Protein AF-A0A5C4PI94-F1 (afdb_monomer)

pLDDT: mean 87.08, std 7.56, range [44.91, 96.62]

Solvent-accessible surface area (backbone atoms only — not comparable to full-atom values): 28312 Å² total; per-residue (Å²): 131,68,63,36,69,66,53,52,53,52,51,52,53,53,51,50,54,51,40,52,52,52,41,52,54,40,50,48,55,38,52,55,56,52,55,51,58,57,46,54,51,63,71,54,50,50,59,42,43,51,18,43,47,44,36,50,50,28,51,50,56,41,52,51,40,52,48,56,54,60,73,58,74,93,69,82,74,83,85,69,50,77,66,56,50,52,55,49,38,52,52,43,16,59,49,24,45,53,35,43,52,45,49,56,57,29,49,58,51,27,54,51,20,46,54,56,43,66,73,46,93,63,54,76,75,46,44,57,36,46,53,56,28,48,56,45,46,56,52,41,52,53,46,46,55,52,48,46,55,42,32,51,50,42,33,66,45,86,51,72,70,56,44,58,52,44,51,54,52,41,55,65,49,46,59,58,44,54,56,40,57,58,63,40,42,60,38,50,54,49,48,38,52,54,46,53,51,49,48,54,51,54,49,54,56,47,54,54,53,49,53,53,37,52,52,52,35,50,52,53,41,51,52,44,50,52,53,52,52,52,52,50,52,52,51,50,54,57,53,52,56,37,50,50,51,49,51,47,41,55,53,46,30,74,73,65,30,35,46,72,65,68,44,73,71,56,66,29,59,66,53,24,53,51,21,50,53,51,40,52,52,35,50,51,52,34,52,55,47,50,51,51,43,51,51,26,53,49,46,28,54,51,20,55,53,48,28,50,52,18,51,54,48,25,54,52,17,52,54,47,30,53,49,28,53,52,51,52,49,52,49,50,53,48,51,53,50,51,52,54,49,51,56,51,46,55,52,49,44,52,53,33,55,53,48,45,53,53,35,53,54,50,35,51,53,31,54,52,48,38,53,51,40,52,52,49,43,56,51,46,53,54,49,44,53,55,48,51,50,51,43,53,52,46,50,53,49,51,53,53,41,51,51,51,32,52,50,20,52,52,42,28,51,51,18,48,53,43,28,54,51,16,61,70,50,46,85,83,14,53,71,52,26,55,51,18,51,51,47,25,52,50,17,52,51,47,36,51,52,35,53,56,49,47,56,52,48,52,53,48,49,57,50,43,52,54,48,46,54,55,43,53,53,49,44,54,52,39,52,53,50,37,52,52,33,50,53,53,32,53,51,32,54,53,51,41,53,54,36,52,53,48,45,55,52,45,53,53,50,50,55,51,48,56,52,50,52,54,50,50,53,53,50,49,54,51,36,54,49,51,30,55,49,19,54,50,41,33,54,51,18,53,51,44,33,53,52,20,52,52,44,31,54,51,18,51,52,49,40,50,62,50,62,63,40,45,102

Mean predicted aligned error: 17.82 Å

Sequence (567 aa):
MAFTIRAKLSSLVITSLGAIALVGAAGWLAVSTSGQSARDLSELTLPAIVALNQLRVARLNLSEAAQDARTWSIGDEVGLTDSDREDILENARQTFVNLVKVQEETAATSATAFAIYDAMHKREEEQALWDEFKELWVEIQREDAFQATIAKRLSQVTEWVELRSAVLEYSGTSRMWANMAFKVGPPLDALHKLNLQAAAVERAENEEKIERSLILALVVGLSASAVQLLLAILVIRSVTHAFDTVRGIVVTVATTRDLRARAKLTGGQETAETGAAINSLLARLQESLQDVHGAASSVAATSADISRSGLEVRESAEAQSASALAISTDIAELNDGISVISGSTQGLLKQAEDAEIVVAEGAKQLDQSALQIGKIVSSVELASETVSRLESESNNISQIISVIQEVAVQTNLLALNAAIEAARAGQHGRGFAVVADEVRSLAQRTTRSTTEISALIEGIQGSVRRTIDNMSDMVVLAQQSKTKSADARSQMSAILTITMDLRQAIDSVTVALDGQQSATQQIAQRIGEVSRVSTRNCETASQVATLSSALDDASDSLREVVGRFKF

Foldseek 3Di:
DFDDLVRLVVVLVVLVVVLVVLLVVLVVVLVVLLVVLVVCLVPAQVLLLVLLVLLQVLLVLLLVLLVQLLVDDLPDPPPDDPVSLQVSLQVQLVSLVVNLVSLVVSVVSNVVSLVSNVPHDDDPVLVVLNVQLVVLVVVLVVLSVVLSVLSVCSNPDDDSVSNVVSSVVNNVSSVVNVVSSVSNNVSSVVSSVVSVVVSVVSVVVSVVSSVVSVVVSVVSSVVSVVVSVVSVCVSCVQVVVLVVQVVVQVVCCVVQLALVDARDLDHDPVSNVSRVVSNVVSVVVVVVLVVLLVVLVVLLVVLVVLLVVLVVLLVVLVVLLVVLVVVLVVLVVVLVVLVVVLVVLVVLLVVLVVLLVVLVVLLVVLVVVLVVLVVVLVVLVVVLVVLVVVLVVLVVVLVVLVVQLVVLVVQLVVLVVQLVVLVVVPPVSVVSNVVSVVSNVVSVVSNVVSVVVNVVSVVSNVVSVVSSVVSVVSSVVSVVSSVVSVVVSVVSVVSSVVSVVSSVVSVVVNVVSVVSNVVSVVSSVVSVVSNVVSVVSNVVSVVSNVVSVVSNVVSVVSSVVSVSRND

Radius of gyration: 104.82 Å; Cα contacts (8 Å, |Δi|>4): 448; chains: 1; bounding box: 182×74×296 Å

Nearest PDB structures (foldseek):
  8c5v-assembly1_I  TM=4.242E-01  e=8.241E-12  Escherichia coli
  3zx6-assembly1_A  TM=5.745E-01  e=6.258E-08  Archaeoglobus fulgidus DSM 4304
  3g67-assembly1_A  TM=8.749E-01  e=1.088E-04  Thermotoga maritima
  3g67-assembly1_B  TM=8.379E-01  e=4.655E-05  Thermotoga maritima
  6grj-assembly1_F  TM=3.408E-01  e=2.639E+00  Aeromonas hydrophila

Structure (mmCIF, N/CA/C/O backbone):
data_AF-A0A5C4PI94-F1
#
_entry.id   AF-A0A5C4PI94-F1
#
loop_
_atom_site.group_PDB
_atom_site.id
_atom_site.type_symbol
_atom_site.label_atom_id
_atom_site.label_alt_id
_atom_site.label_comp_id
_atom_site.label_asym_id
_atom_site.label_entity_id
_atom_site.label_seq_id
_atom_site.pdbx_PDB_ins_code
_atom_site.Cartn_x
_atom_site.Cartn_y
_atom_site.Cartn_z
_atom_site.occupancy
_atom_site.B_iso_or_equiv
_atom_site.auth_seq_id
_atom_site.auth_comp_id
_atom_site.auth_asym_id
_atom_site.auth_atom_id
_atom_site.pdbx_PDB_model_num
ATOM 1 N N . MET A 1 1 ? 46.241 -14.997 -56.937 1.00 44.91 1 MET A N 1
ATOM 2 C CA . MET A 1 1 ? 46.267 -13.880 -55.966 1.00 44.91 1 MET A CA 1
ATOM 3 C C . MET A 1 1 ? 45.395 -12.764 -56.501 1.00 44.91 1 MET A C 1
ATOM 5 O O . MET A 1 1 ? 45.675 -12.264 -57.584 1.00 44.91 1 MET A O 1
ATOM 9 N N . ALA A 1 2 ? 44.314 -12.417 -55.805 1.00 58.91 2 ALA A N 1
ATOM 10 C CA . ALA A 1 2 ? 43.539 -11.238 -56.165 1.00 58.91 2 ALA A CA 1
ATOM 11 C C . ALA A 1 2 ? 44.362 -10.004 -55.776 1.00 58.91 2 ALA A C 1
ATOM 13 O O . ALA A 1 2 ? 44.602 -9.771 -54.596 1.00 58.91 2 ALA A O 1
ATOM 14 N N . PHE A 1 3 ? 44.850 -9.259 -56.768 1.00 65.88 3 PHE A N 1
ATOM 15 C CA . PHE A 1 3 ? 45.568 -8.014 -56.515 1.00 65.88 3 PHE A CA 1
ATOM 16 C C . PHE A 1 3 ? 44.675 -7.036 -55.749 1.00 65.88 3 PHE A C 1
ATOM 18 O O . PHE A 1 3 ? 43.491 -6.883 -56.074 1.00 65.88 3 PHE A O 1
ATOM 25 N N . THR A 1 4 ? 45.271 -6.373 -54.761 1.00 79.12 4 THR A N 1
ATOM 26 C CA . THR A 1 4 ? 44.666 -5.268 -54.020 1.00 79.12 4 THR A CA 1
ATOM 27 C C . THR A 1 4 ? 44.238 -4.157 -54.976 1.00 79.12 4 THR A C 1
ATOM 29 O O . THR A 1 4 ? 44.814 -4.005 -56.061 1.00 79.12 4 THR A O 1
ATOM 32 N N . ILE A 1 5 ? 43.229 -3.362 -54.609 1.00 78.69 5 ILE A N 1
ATOM 33 C CA . ILE A 1 5 ? 42.822 -2.202 -55.427 1.00 78.69 5 ILE A CA 1
ATOM 34 C C . ILE A 1 5 ? 44.030 -1.285 -55.624 1.00 78.69 5 ILE A C 1
ATOM 36 O O . ILE A 1 5 ? 44.295 -0.823 -56.736 1.00 78.69 5 ILE A O 1
ATOM 40 N N . ARG A 1 6 ? 44.819 -1.111 -54.558 1.00 79.38 6 ARG A N 1
ATOM 41 C CA . ARG A 1 6 ? 46.072 -0.361 -54.596 1.00 79.38 6 ARG A CA 1
ATOM 42 C C . ARG A 1 6 ? 47.054 -0.937 -55.619 1.00 79.38 6 ARG A C 1
ATOM 44 O O . ARG A 1 6 ? 47.557 -0.182 -56.442 1.00 79.38 6 ARG A O 1
ATOM 51 N N . ALA A 1 7 ? 47.272 -2.255 -55.639 1.00 79.50 7 ALA A N 1
ATOM 52 C CA . ALA A 1 7 ? 48.164 -2.884 -56.614 1.00 79.50 7 ALA A CA 1
ATOM 53 C C . ALA A 1 7 ? 47.652 -2.760 -58.058 1.00 79.50 7 ALA A C 1
ATOM 55 O O . ALA A 1 7 ? 48.448 -2.505 -58.960 1.00 79.50 7 ALA A O 1
ATOM 56 N N . LYS A 1 8 ? 46.336 -2.872 -58.289 1.00 81.81 8 LYS A N 1
ATOM 57 C CA . LYS A 1 8 ? 45.737 -2.676 -59.621 1.00 81.81 8 LYS A CA 1
ATOM 58 C C . LYS A 1 8 ? 45.945 -1.248 -60.127 1.00 81.81 8 LYS A C 1
ATOM 60 O O . LYS A 1 8 ? 46.414 -1.069 -61.248 1.00 81.81 8 LYS A O 1
ATOM 65 N N . LEU A 1 9 ? 45.675 -0.242 -59.295 1.00 81.50 9 LEU A N 1
ATOM 66 C CA . LEU A 1 9 ? 45.892 1.165 -59.649 1.00 81.50 9 LEU A CA 1
ATOM 67 C C . LEU A 1 9 ? 47.378 1.479 -59.864 1.00 81.50 9 LEU A C 1
ATOM 69 O O . LEU A 1 9 ? 47.728 2.101 -60.863 1.00 81.50 9 LEU A O 1
ATOM 73 N N . SER A 1 10 ? 48.267 0.990 -58.994 1.00 80.19 10 SER A N 1
ATOM 74 C CA . SER A 1 10 ? 49.715 1.149 -59.175 1.00 80.19 10 SER A CA 1
ATOM 75 C C . SER A 1 10 ? 50.208 0.491 -60.467 1.00 80.19 10 SER A C 1
ATOM 77 O O . SER A 1 10 ? 50.994 1.097 -61.190 1.00 80.19 10 SER A O 1
ATOM 79 N N . SER A 1 11 ? 49.708 -0.701 -60.811 1.00 81.12 11 SER A N 1
ATOM 80 C CA . SER A 1 11 ? 50.060 -1.371 -62.070 1.00 81.12 11 SER A CA 1
ATOM 81 C C . SER A 1 11 ? 49.589 -0.596 -63.306 1.00 81.12 11 SER A C 1
ATOM 83 O O . SER A 1 11 ? 50.325 -0.517 -64.287 1.00 81.12 11 SER A O 1
ATOM 85 N N . LEU A 1 12 ? 48.416 0.047 -63.245 1.00 83.88 12 LEU A N 1
ATOM 86 C CA . LEU A 1 12 ? 47.887 0.887 -64.323 1.00 83.88 12 LEU A CA 1
ATOM 87 C C . LEU A 1 12 ? 48.757 2.133 -64.554 1.00 83.88 12 LEU A C 1
ATOM 89 O O . LEU A 1 12 ? 49.026 2.504 -65.694 1.00 83.88 12 LEU A O 1
ATOM 93 N N . VAL A 1 13 ? 49.219 2.768 -63.472 1.00 82.69 13 VAL A N 1
ATOM 94 C CA . VAL A 1 13 ? 50.107 3.939 -63.548 1.00 82.69 13 VAL A CA 1
ATOM 95 C C . VAL A 1 13 ? 51.469 3.549 -64.124 1.00 82.69 13 VAL A C 1
ATOM 97 O O . VAL A 1 13 ? 51.960 4.213 -65.034 1.00 82.69 13 VAL A O 1
ATOM 100 N N . ILE A 1 14 ? 52.059 2.448 -63.648 1.00 83.44 14 ILE A N 1
ATOM 101 C CA . ILE A 1 14 ? 53.361 1.963 -64.132 1.00 83.44 14 ILE A CA 1
ATOM 102 C C . ILE A 1 14 ? 53.290 1.598 -65.622 1.00 83.44 14 ILE A C 1
ATOM 104 O O . ILE A 1 14 ? 54.159 1.995 -66.395 1.00 83.44 14 ILE A O 1
ATOM 108 N N . THR A 1 15 ? 52.238 0.890 -66.044 1.00 82.19 15 THR A N 1
ATOM 109 C CA . THR A 1 15 ? 52.030 0.531 -67.459 1.00 82.19 15 THR A CA 1
ATOM 110 C C . THR A 1 15 ? 51.769 1.755 -68.336 1.00 82.19 15 THR A C 1
ATOM 112 O O . THR A 1 15 ? 52.333 1.836 -69.426 1.00 82.19 15 THR A O 1
ATOM 115 N N . SER A 1 16 ? 51.038 2.760 -67.836 1.00 80.50 16 SER A N 1
ATOM 116 C CA . SER A 1 16 ? 50.844 4.034 -68.541 1.00 80.50 16 SER A CA 1
ATOM 117 C C . SER A 1 16 ? 52.161 4.774 -68.774 1.00 80.50 16 SER A C 1
ATOM 119 O O . SER A 1 16 ? 52.394 5.279 -69.870 1.00 80.50 16 SER A O 1
ATOM 121 N N . LEU A 1 17 ? 53.027 4.847 -67.757 1.00 82.62 17 LEU A N 1
ATOM 122 C CA . LEU A 1 17 ? 54.338 5.491 -67.874 1.00 82.62 17 LEU A CA 1
ATOM 123 C C . LEU A 1 17 ? 55.245 4.737 -68.856 1.00 82.62 17 LEU A C 1
ATOM 125 O O . LEU A 1 17 ? 55.918 5.364 -69.673 1.00 82.62 17 LEU A O 1
ATOM 129 N N . GLY A 1 18 ? 55.215 3.401 -68.828 1.00 80.00 18 GLY A N 1
ATOM 130 C CA . GLY A 1 18 ? 55.940 2.561 -69.784 1.00 80.00 18 GLY A CA 1
ATOM 131 C C . GLY A 1 18 ? 55.467 2.747 -71.230 1.00 80.00 18 GLY A C 1
ATOM 132 O O . GLY A 1 18 ? 56.293 2.862 -72.134 1.00 80.00 18 GLY A O 1
ATOM 133 N N . ALA A 1 19 ? 54.153 2.844 -71.453 1.00 78.62 19 ALA A N 1
ATOM 134 C CA . ALA A 1 19 ? 53.581 3.106 -72.773 1.00 78.62 19 ALA A CA 1
ATOM 135 C C . ALA A 1 19 ? 54.011 4.477 -73.322 1.00 78.62 19 ALA A C 1
ATOM 137 O O . ALA A 1 19 ? 54.428 4.570 -74.475 1.00 78.62 19 ALA A O 1
ATOM 138 N N . ILE A 1 20 ? 53.984 5.526 -72.492 1.00 79.75 20 ILE A N 1
ATOM 139 C CA . ILE A 1 20 ? 54.442 6.871 -72.882 1.00 79.75 20 ILE A CA 1
ATOM 140 C C . ILE A 1 20 ? 55.927 6.850 -73.269 1.00 79.75 20 ILE A C 1
ATOM 142 O O . ILE A 1 20 ? 56.299 7.415 -74.298 1.00 79.75 20 ILE A O 1
ATOM 146 N N . ALA A 1 21 ? 56.771 6.167 -72.490 1.00 79.75 21 ALA A N 1
ATOM 147 C CA . ALA A 1 21 ? 58.197 6.046 -72.787 1.00 79.75 21 ALA A CA 1
ATOM 148 C C . ALA A 1 21 ? 58.462 5.309 -74.115 1.00 79.75 21 ALA A C 1
ATOM 150 O O . ALA A 1 21 ? 59.305 5.747 -74.896 1.00 79.75 21 ALA A O 1
ATOM 151 N N . LEU A 1 22 ? 57.715 4.235 -74.405 1.00 77.56 22 LEU A N 1
ATOM 152 C CA . LEU A 1 22 ? 57.817 3.489 -75.667 1.00 77.56 22 LEU A CA 1
ATOM 153 C C . LEU A 1 22 ? 57.420 4.335 -76.882 1.00 77.56 22 LEU A C 1
ATOM 155 O O . LEU A 1 22 ? 58.128 4.329 -77.889 1.00 77.56 22 LEU A O 1
ATOM 159 N N . VAL A 1 23 ? 56.323 5.091 -76.784 1.00 78.12 23 VAL A N 1
ATOM 160 C CA . VAL A 1 23 ? 55.882 5.995 -77.859 1.00 78.12 23 VAL A CA 1
ATOM 161 C C . VAL A 1 23 ? 56.890 7.125 -78.073 1.00 78.12 23 VAL A C 1
ATOM 163 O O . VAL A 1 23 ? 57.231 7.431 -79.214 1.00 78.12 23 VAL A O 1
ATOM 166 N N . GLY A 1 24 ? 57.428 7.696 -76.991 1.00 75.38 24 GLY A N 1
ATOM 167 C CA . GLY A 1 24 ? 58.484 8.708 -77.064 1.00 75.38 24 GLY A CA 1
ATOM 168 C C . GLY A 1 24 ? 59.759 8.193 -77.742 1.00 75.38 24 GLY A C 1
ATOM 169 O O . GLY A 1 24 ? 60.311 8.873 -78.606 1.00 75.38 24 GLY A O 1
ATOM 170 N N . ALA A 1 25 ? 60.195 6.973 -77.414 1.00 76.25 25 ALA A N 1
ATOM 171 C CA . ALA A 1 25 ? 61.365 6.348 -78.032 1.00 76.25 25 ALA A CA 1
ATOM 172 C C . ALA A 1 25 ? 61.161 6.069 -79.534 1.00 76.25 25 ALA A C 1
ATOM 174 O O . ALA A 1 25 ? 62.052 6.348 -80.337 1.00 76.25 25 ALA A O 1
ATOM 175 N N . ALA A 1 26 ? 59.982 5.572 -79.927 1.00 72.44 26 ALA A N 1
ATOM 176 C CA . ALA A 1 26 ? 59.643 5.334 -81.332 1.00 72.44 26 ALA A CA 1
ATOM 177 C C . ALA A 1 26 ? 59.584 6.641 -82.145 1.00 72.44 26 ALA A C 1
ATOM 179 O O . ALA A 1 26 ? 60.106 6.701 -83.258 1.00 72.44 26 ALA A O 1
ATOM 180 N N . GLY A 1 27 ? 59.004 7.703 -81.571 1.00 72.12 27 GLY A N 1
ATOM 181 C CA . GLY A 1 27 ? 58.959 9.027 -82.193 1.00 72.12 27 GLY A CA 1
ATOM 182 C C . GLY A 1 27 ? 60.346 9.641 -82.393 1.00 72.12 27 GLY A C 1
ATOM 183 O O . GLY A 1 27 ? 60.629 10.171 -83.464 1.00 72.12 27 GLY A O 1
ATOM 184 N N . TRP A 1 28 ? 61.243 9.514 -81.407 1.00 77.69 28 TRP A N 1
ATOM 185 C CA . TRP A 1 28 ? 62.630 9.973 -81.547 1.00 77.69 28 TRP A CA 1
ATOM 186 C C . TRP A 1 28 ? 63.327 9.262 -82.715 1.00 77.69 28 TRP A C 1
ATOM 188 O O . TRP A 1 28 ? 63.861 9.931 -83.599 1.00 77.69 28 TRP A O 1
ATOM 198 N N . LEU A 1 29 ? 63.279 7.929 -82.772 1.00 73.12 29 LEU A N 1
ATOM 199 C CA . LEU A 1 29 ? 63.926 7.141 -83.832 1.00 73.12 29 LEU A CA 1
ATOM 200 C C . LEU A 1 29 ? 63.454 7.516 -85.251 1.00 73.12 29 LEU A C 1
ATOM 202 O O . LEU A 1 29 ? 64.260 7.548 -86.184 1.00 73.12 29 LEU A O 1
ATOM 206 N N . ALA A 1 30 ? 62.168 7.833 -85.426 1.00 68.50 30 ALA A N 1
ATOM 207 C CA . ALA A 1 30 ? 61.634 8.289 -86.711 1.00 68.50 30 ALA A CA 1
ATOM 208 C C . ALA A 1 30 ? 62.173 9.677 -87.113 1.00 68.50 30 ALA A C 1
ATOM 210 O O . ALA A 1 30 ? 62.525 9.904 -88.270 1.00 68.50 30 ALA A O 1
ATOM 211 N N . VAL A 1 31 ? 62.298 10.601 -86.155 1.00 72.12 31 VAL A N 1
ATOM 212 C CA . VAL A 1 31 ? 62.817 11.955 -86.413 1.00 72.12 31 VAL A CA 1
ATOM 213 C C . VAL A 1 31 ? 64.327 11.946 -86.675 1.00 72.12 31 VAL A C 1
ATOM 215 O O . VAL A 1 31 ? 64.800 12.661 -87.558 1.00 72.12 31 VAL A O 1
ATOM 218 N N . SER A 1 32 ? 65.101 11.132 -85.950 1.00 71.56 32 SER A N 1
ATOM 219 C CA . SER A 1 32 ? 66.561 11.083 -86.120 1.00 71.56 32 SER A CA 1
ATOM 220 C C . SER A 1 32 ? 66.983 10.510 -87.474 1.00 71.56 32 SER A C 1
ATOM 222 O O . SER A 1 32 ? 67.913 11.030 -88.088 1.00 71.56 32 SER A O 1
ATOM 224 N N . THR A 1 33 ? 66.279 9.488 -87.965 1.00 66.00 33 THR A N 1
ATOM 225 C CA . THR A 1 33 ? 66.525 8.891 -89.289 1.00 66.00 33 THR A CA 1
ATOM 226 C C . THR A 1 33 ? 66.190 9.860 -90.423 1.00 66.00 33 THR A C 1
ATOM 228 O O . THR A 1 33 ? 66.981 10.009 -91.352 1.00 66.00 33 THR A O 1
ATOM 231 N N . SER A 1 34 ? 65.091 10.613 -90.305 1.00 62.12 34 SER A N 1
ATOM 232 C CA . SER A 1 34 ? 64.741 11.659 -91.276 1.00 62.12 34 SER A CA 1
ATOM 233 C C . SER A 1 34 ? 65.762 12.808 -91.313 1.00 62.12 34 SER A C 1
ATOM 235 O O . SER A 1 34 ? 65.980 13.403 -92.368 1.00 62.12 34 SER A O 1
ATOM 237 N N . GLY A 1 35 ? 66.398 13.125 -90.179 1.00 62.16 35 GLY A N 1
ATOM 238 C CA . GLY A 1 35 ? 67.407 14.183 -90.085 1.00 62.16 35 GLY A CA 1
ATOM 239 C C . GLY A 1 35 ? 68.751 13.845 -90.743 1.00 62.16 35 GLY A C 1
ATOM 240 O O . GLY A 1 35 ? 69.432 14.759 -91.203 1.00 62.16 35 GLY A O 1
ATOM 241 N N . GLN A 1 36 ? 69.133 12.565 -90.809 1.00 64.38 36 GLN A N 1
ATOM 242 C CA . GLN A 1 36 ? 70.354 12.127 -91.503 1.00 64.38 36 GLN A CA 1
ATOM 243 C C . GLN A 1 36 ? 70.176 12.162 -93.025 1.00 64.38 36 GLN A C 1
ATOM 245 O O . GLN A 1 36 ? 70.957 12.817 -93.705 1.00 64.38 36 GLN A O 1
ATOM 250 N N . SER A 1 37 ? 69.083 11.592 -93.542 1.00 63.56 37 SER A N 1
ATOM 251 C CA . SER A 1 37 ? 68.765 11.592 -94.978 1.00 63.56 37 SER A CA 1
ATOM 252 C C . SER A 1 37 ? 68.676 12.992 -95.604 1.00 63.56 37 SER A C 1
ATOM 254 O O . SER A 1 37 ? 69.036 13.183 -96.762 1.00 63.56 37 SER A O 1
ATOM 256 N N . ALA A 1 38 ? 68.203 13.992 -94.851 1.00 61.97 38 ALA A N 1
ATOM 257 C CA . ALA A 1 38 ? 68.121 15.371 -95.335 1.00 61.97 38 ALA A CA 1
ATOM 258 C C . ALA A 1 38 ? 69.490 16.075 -95.418 1.00 61.97 38 ALA A C 1
ATOM 260 O O . ALA A 1 38 ? 69.648 16.995 -96.222 1.00 61.97 38 ALA A O 1
ATOM 261 N N . ARG A 1 39 ? 70.473 15.665 -94.600 1.00 64.69 39 ARG A N 1
ATOM 262 C CA . ARG A 1 39 ? 71.834 16.224 -94.649 1.00 64.69 39 ARG A CA 1
ATOM 263 C C . ARG A 1 39 ? 72.603 15.723 -95.865 1.00 64.69 39 ARG A C 1
ATOM 265 O O . ARG A 1 39 ? 73.191 16.544 -96.561 1.00 64.69 39 ARG A O 1
ATOM 272 N N . ASP A 1 40 ? 72.515 14.430 -96.165 1.00 64.31 40 ASP A N 1
ATOM 273 C CA . ASP A 1 40 ? 73.256 13.814 -97.275 1.00 64.31 40 ASP A CA 1
ATOM 274 C C . ASP A 1 40 ? 72.881 14.441 -98.637 1.00 64.31 40 ASP A C 1
ATOM 276 O O . ASP A 1 40 ? 73.758 14.835 -99.410 1.00 64.31 40 ASP A O 1
ATOM 280 N N . LEU A 1 41 ? 71.584 14.694 -98.872 1.00 64.38 41 LEU A N 1
ATOM 281 C CA . LEU A 1 41 ? 71.091 15.351 -100.092 1.00 64.38 41 LEU A CA 1
ATOM 282 C C . LEU A 1 41 ? 71.573 16.815 -100.226 1.00 64.38 41 LEU A C 1
ATOM 284 O O . LEU A 1 41 ? 71.817 17.310 -101.327 1.00 64.38 41 LEU A O 1
ATOM 288 N N . SER A 1 42 ? 71.696 17.533 -99.105 1.00 64.69 42 SER A N 1
ATOM 289 C CA . SER A 1 42 ? 72.105 18.943 -99.093 1.00 64.69 42 SER A CA 1
ATOM 290 C C . SER A 1 42 ? 73.613 19.125 -99.260 1.00 64.69 42 SER A C 1
ATOM 292 O O . SER A 1 42 ? 74.036 20.135 -99.823 1.00 64.69 42 SER A O 1
ATOM 294 N N . GLU A 1 43 ? 74.419 18.208 -98.725 1.00 64.81 43 GLU A N 1
ATOM 295 C CA . GLU A 1 43 ? 75.874 18.370 -98.642 1.00 64.81 43 GLU A CA 1
ATOM 296 C C . GLU A 1 43 ? 76.620 17.733 -99.824 1.00 64.81 43 GLU A C 1
ATOM 298 O O . GLU A 1 43 ? 77.672 18.250 -100.201 1.00 64.81 43 GLU A O 1
ATOM 303 N N . LEU A 1 44 ? 76.083 16.677 -100.455 1.00 63.81 44 LEU A N 1
ATOM 304 C CA . LEU A 1 44 ? 76.774 15.974 -101.547 1.00 63.81 44 LEU A CA 1
ATOM 305 C C . LEU A 1 44 ? 76.190 16.226 -102.946 1.00 63.81 44 LEU A C 1
ATOM 307 O O . LEU A 1 44 ? 76.934 16.581 -103.859 1.00 63.81 44 LEU A O 1
ATOM 311 N N . THR A 1 45 ? 74.884 16.044 -103.157 1.00 69.62 45 THR A N 1
ATOM 312 C CA . THR A 1 45 ? 74.328 15.941 -104.523 1.00 69.62 45 THR A CA 1
ATOM 313 C C . THR A 1 45 ? 73.939 17.280 -105.154 1.00 69.62 45 THR A C 1
ATOM 315 O O . THR A 1 45 ? 74.179 17.499 -106.345 1.00 69.62 45 THR A O 1
ATOM 318 N N . LEU A 1 46 ? 73.393 18.222 -104.381 1.00 75.94 46 LEU A N 1
ATOM 319 C CA . LEU A 1 46 ? 73.016 19.551 -104.887 1.00 75.94 46 LEU A CA 1
ATOM 320 C C . LEU A 1 46 ? 74.214 20.394 -105.375 1.00 75.94 46 LEU A C 1
ATOM 322 O O . LEU A 1 46 ? 74.154 20.908 -106.499 1.00 75.94 46 LEU A O 1
ATOM 326 N N . PRO A 1 47 ? 75.305 20.540 -104.599 1.00 80.62 47 PRO A N 1
ATOM 327 C CA . PRO A 1 47 ? 76.472 21.314 -105.024 1.00 80.62 47 PRO A CA 1
ATOM 328 C C . PRO A 1 47 ? 77.115 20.789 -106.321 1.00 80.62 47 PRO A C 1
ATOM 330 O O . PR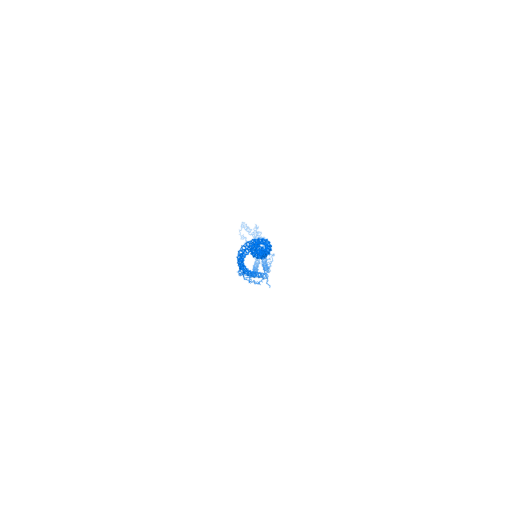O A 1 47 ? 77.518 21.583 -107.175 1.00 80.62 47 PRO A O 1
ATOM 333 N N . ALA A 1 48 ? 77.141 19.465 -106.508 1.00 81.25 48 ALA A N 1
ATOM 334 C CA . ALA A 1 48 ? 77.693 18.801 -107.687 1.00 81.25 48 ALA A CA 1
ATOM 335 C C . ALA A 1 48 ? 76.904 19.119 -108.970 1.00 81.25 48 ALA A C 1
ATOM 337 O O . ALA A 1 48 ? 77.481 19.497 -109.994 1.00 81.25 48 ALA A O 1
ATOM 338 N N . ILE A 1 49 ? 75.568 19.048 -108.903 1.00 83.25 49 ILE A N 1
ATOM 339 C CA . ILE A 1 49 ? 74.675 19.391 -110.023 1.00 83.25 49 ILE A CA 1
ATOM 340 C C . ILE A 1 49 ? 74.835 20.865 -110.416 1.00 83.25 49 ILE A C 1
ATOM 342 O O . ILE A 1 49 ? 74.885 21.181 -111.610 1.00 83.25 49 ILE A O 1
ATOM 346 N N . VAL A 1 50 ? 74.924 21.761 -109.426 1.00 84.75 50 VAL A N 1
ATOM 347 C CA . VAL A 1 50 ? 75.082 23.206 -109.650 1.00 84.75 50 VAL A CA 1
ATOM 348 C C . VAL A 1 50 ? 76.411 23.512 -110.342 1.00 84.75 50 VAL A C 1
ATOM 350 O O . VAL A 1 50 ? 76.411 24.226 -111.346 1.00 84.75 50 VAL A O 1
ATOM 353 N N . ALA A 1 51 ? 77.518 22.938 -109.867 1.00 85.19 51 ALA A N 1
ATOM 354 C CA . ALA A 1 51 ? 78.846 23.154 -110.439 1.00 85.19 51 ALA A CA 1
ATOM 355 C C . ALA A 1 51 ? 78.943 22.668 -111.898 1.00 85.19 51 ALA A C 1
ATOM 357 O O . ALA A 1 51 ? 79.361 23.416 -112.784 1.00 85.19 51 ALA A O 1
ATOM 358 N N . LEU A 1 52 ? 78.459 21.458 -112.194 1.00 87.62 52 LEU A N 1
ATOM 359 C CA . LEU A 1 52 ? 78.431 20.937 -113.568 1.00 87.62 52 LEU A CA 1
ATOM 360 C C . LEU A 1 52 ? 77.551 21.779 -114.498 1.00 87.62 52 LEU A C 1
ATOM 362 O O . LEU A 1 52 ? 77.897 22.002 -115.660 1.00 87.62 52 LEU A O 1
ATOM 366 N N . ASN A 1 53 ? 76.418 22.281 -113.999 1.00 87.00 53 ASN A N 1
ATOM 367 C CA . ASN A 1 53 ? 75.553 23.142 -114.799 1.00 87.00 53 ASN A CA 1
ATOM 368 C C . ASN A 1 53 ? 76.213 24.498 -115.097 1.00 87.00 53 ASN A C 1
ATOM 370 O O . ASN A 1 53 ? 76.093 24.991 -116.215 1.00 87.00 53 ASN A O 1
ATOM 374 N N . GLN A 1 54 ? 76.939 25.081 -114.138 1.00 86.44 54 GLN A N 1
ATOM 375 C CA . GLN A 1 54 ? 77.699 26.318 -114.353 1.00 86.44 54 GLN A CA 1
ATOM 376 C C . GLN A 1 54 ? 78.789 26.145 -115.419 1.00 86.44 54 GLN A C 1
ATOM 378 O O . GLN A 1 54 ? 78.899 26.991 -116.306 1.00 86.44 54 GLN A O 1
ATOM 383 N N . LEU A 1 55 ? 79.532 25.029 -115.401 1.00 86.12 55 LEU A N 1
ATOM 384 C CA . LEU A 1 55 ? 80.492 24.686 -116.462 1.00 86.12 55 LEU A CA 1
ATOM 385 C C . LEU A 1 55 ? 79.818 24.598 -117.834 1.00 86.12 55 LEU A C 1
ATOM 387 O O . LEU A 1 55 ? 80.337 25.110 -118.827 1.00 86.12 55 LEU A O 1
ATOM 391 N N . ARG A 1 56 ? 78.638 23.974 -117.891 1.00 88.81 56 ARG A N 1
ATOM 392 C CA . ARG A 1 56 ? 77.901 23.801 -119.144 1.00 88.81 56 ARG A CA 1
ATOM 393 C C . ARG A 1 56 ? 77.412 25.130 -119.706 1.00 88.81 56 ARG A C 1
ATOM 395 O O . ARG A 1 56 ? 77.578 25.369 -120.899 1.00 88.81 56 ARG A O 1
ATOM 402 N N . VAL A 1 57 ? 76.848 25.991 -118.859 1.00 85.69 57 VAL A N 1
ATOM 403 C CA . VAL A 1 57 ? 76.404 27.336 -119.254 1.00 85.69 57 VAL A CA 1
ATOM 404 C C . VAL A 1 57 ? 77.591 28.178 -119.722 1.00 85.69 57 VAL A C 1
ATOM 406 O O . VAL A 1 57 ? 77.508 28.793 -120.780 1.00 85.69 57 VAL A O 1
ATOM 409 N N . ALA A 1 58 ? 78.720 28.147 -119.006 1.00 85.50 58 ALA A N 1
ATOM 410 C CA . ALA A 1 58 ? 79.921 28.879 -119.408 1.00 85.50 58 ALA A CA 1
ATOM 411 C C . ALA A 1 58 ? 80.440 28.431 -120.787 1.00 85.50 58 ALA A C 1
ATOM 413 O O . ALA A 1 58 ? 80.728 29.273 -121.634 1.00 85.50 58 ALA A O 1
ATOM 414 N N . ARG A 1 59 ? 80.483 27.115 -121.047 1.00 86.19 59 ARG A N 1
ATOM 415 C CA . ARG A 1 59 ? 80.858 26.561 -122.360 1.00 86.19 59 ARG A CA 1
ATOM 416 C C . ARG A 1 59 ? 79.910 27.014 -123.471 1.00 86.19 59 ARG A C 1
ATOM 418 O O . ARG A 1 59 ? 80.374 27.354 -124.554 1.00 86.19 59 ARG A O 1
ATOM 425 N N . LEU A 1 60 ? 78.599 26.980 -123.224 1.00 85.31 60 LEU A N 1
ATOM 426 C CA . LEU A 1 60 ? 77.593 27.372 -124.215 1.00 85.31 60 LEU A CA 1
ATOM 427 C C . LEU A 1 60 ? 77.709 28.857 -124.569 1.00 85.31 60 LEU A C 1
ATOM 429 O O . LEU A 1 60 ? 77.807 29.172 -125.750 1.00 85.31 60 LEU A O 1
ATOM 433 N N . ASN A 1 61 ? 77.805 29.734 -123.565 1.00 85.12 61 ASN A N 1
ATOM 434 C CA . ASN A 1 61 ? 77.968 31.176 -123.773 1.00 85.12 61 ASN A CA 1
ATOM 435 C C . ASN A 1 61 ? 79.249 31.497 -124.556 1.00 85.12 61 ASN A C 1
ATOM 437 O O . ASN A 1 61 ? 79.243 32.321 -125.467 1.00 85.12 61 ASN A O 1
ATOM 441 N N . LEU A 1 62 ? 80.355 30.823 -124.225 1.00 85.31 62 LEU A N 1
ATOM 442 C CA . LEU A 1 62 ? 81.619 31.011 -124.928 1.00 85.31 62 LEU A CA 1
ATOM 443 C C . LEU A 1 62 ? 81.552 30.496 -126.375 1.00 85.31 62 LEU A C 1
ATOM 445 O O . LEU A 1 62 ? 82.055 31.146 -127.288 1.00 85.31 62 LEU A O 1
ATOM 449 N N . SER A 1 63 ? 80.899 29.352 -126.602 1.00 85.19 63 SER A N 1
ATOM 450 C CA . SER A 1 63 ? 80.692 28.808 -127.948 1.00 85.19 63 SER A CA 1
ATOM 451 C C . SER A 1 63 ? 79.811 29.699 -128.818 1.00 85.19 63 SER A C 1
ATOM 453 O O . SER A 1 63 ? 80.065 29.776 -130.017 1.00 85.19 63 SER A O 1
ATOM 455 N N . GLU A 1 64 ? 78.807 30.357 -128.237 1.00 83.38 64 GLU A N 1
ATOM 456 C CA . GLU A 1 64 ? 77.955 31.336 -128.921 1.00 83.38 64 GLU A CA 1
ATOM 457 C C . GLU A 1 64 ? 78.775 32.563 -129.348 1.00 83.38 64 GLU A C 1
ATOM 459 O O . GLU A 1 64 ? 78.860 32.865 -130.537 1.00 83.38 64 GLU A O 1
ATOM 464 N N . ALA A 1 65 ? 79.503 33.190 -128.416 1.00 84.06 65 ALA A N 1
ATOM 465 C CA . ALA A 1 65 ? 80.323 34.365 -128.720 1.00 84.06 65 ALA A CA 1
ATOM 466 C C . ALA A 1 65 ? 81.452 34.073 -129.729 1.00 84.06 65 ALA A C 1
ATOM 468 O O . ALA A 1 65 ? 81.730 34.879 -130.620 1.00 84.06 65 ALA A O 1
ATOM 469 N N . ALA A 1 66 ? 82.107 32.912 -129.621 1.00 84.62 66 ALA A N 1
ATOM 470 C CA . ALA A 1 66 ? 83.152 32.501 -130.559 1.00 84.62 66 ALA A CA 1
ATOM 471 C C . ALA A 1 66 ? 82.593 32.193 -131.958 1.00 84.62 66 ALA A C 1
ATOM 473 O O . ALA A 1 66 ? 83.281 32.386 -132.964 1.00 84.62 66 ALA A O 1
ATOM 474 N N . GLN A 1 67 ? 81.348 31.715 -132.043 1.00 84.06 67 GLN A N 1
ATOM 475 C CA . GLN A 1 67 ? 80.674 31.502 -133.318 1.00 84.06 67 GLN A CA 1
ATOM 476 C C . GLN A 1 67 ? 80.384 32.835 -134.015 1.00 84.06 67 GLN A C 1
ATOM 478 O O . GLN A 1 67 ? 80.704 32.962 -135.199 1.00 84.06 67 GLN A O 1
ATOM 483 N N . ASP A 1 68 ? 79.868 33.827 -133.288 1.00 80.88 68 ASP A N 1
ATOM 484 C CA . ASP A 1 68 ? 79.617 35.169 -133.824 1.00 80.88 68 ASP A CA 1
ATOM 485 C C . ASP A 1 68 ? 80.903 35.786 -134.387 1.00 80.88 68 ASP A C 1
ATOM 487 O O . ASP A 1 68 ? 80.960 36.175 -135.557 1.00 80.88 68 ASP A O 1
ATOM 491 N N . ALA A 1 69 ? 81.985 35.761 -133.605 1.00 83.69 69 ALA A N 1
ATOM 492 C CA . ALA A 1 69 ? 83.284 36.277 -134.026 1.00 83.69 69 ALA A CA 1
ATOM 493 C C . ALA A 1 69 ? 83.890 35.516 -135.217 1.00 83.69 69 ALA A C 1
ATOM 495 O O . ALA A 1 69 ? 84.561 36.114 -136.056 1.00 83.69 69 ALA A O 1
ATOM 496 N N . ARG A 1 70 ? 83.644 34.205 -135.347 1.00 83.31 70 ARG A N 1
ATOM 497 C CA . ARG A 1 70 ? 84.096 33.436 -136.517 1.00 83.31 70 ARG A CA 1
ATOM 498 C C . ARG A 1 70 ? 83.368 33.843 -137.798 1.00 83.31 70 ARG A C 1
ATOM 500 O O . ARG A 1 70 ? 83.969 33.792 -138.869 1.00 83.31 70 ARG A O 1
ATOM 507 N N . THR A 1 71 ? 82.077 34.166 -137.723 1.00 82.56 71 THR A N 1
ATOM 508 C CA . THR A 1 71 ? 81.306 34.567 -138.916 1.00 82.56 71 THR A CA 1
ATOM 509 C C . THR A 1 71 ? 81.685 35.950 -139.437 1.00 82.56 71 THR A C 1
ATOM 511 O O . THR A 1 71 ? 81.386 36.279 -140.586 1.00 82.56 71 THR A O 1
ATOM 514 N N . TRP A 1 72 ? 82.381 36.737 -138.619 1.00 84.12 72 TRP A N 1
ATOM 515 C CA . TRP A 1 72 ? 82.894 38.040 -138.996 1.00 84.12 72 TRP A CA 1
ATOM 516 C C . TRP A 1 72 ? 84.009 37.926 -140.053 1.00 84.12 72 TRP A C 1
ATOM 518 O O . TRP A 1 72 ? 84.917 37.101 -139.942 1.00 84.12 72 TRP A O 1
ATOM 528 N N . SER A 1 73 ? 83.959 38.762 -141.093 1.00 80.19 73 SER A N 1
ATOM 529 C CA . SER A 1 73 ? 84.983 38.817 -142.145 1.00 80.19 73 SER A CA 1
ATOM 530 C C . SER A 1 73 ? 85.087 40.221 -142.744 1.00 80.19 73 SER A C 1
ATOM 532 O O . SER A 1 73 ? 84.129 40.986 -142.686 1.00 80.19 73 SER A O 1
ATOM 534 N N . ILE A 1 74 ? 86.231 40.538 -143.360 1.00 78.88 74 ILE A N 1
ATOM 535 C CA . ILE A 1 74 ? 86.496 41.844 -143.998 1.00 78.88 74 ILE A CA 1
ATOM 536 C C . ILE A 1 74 ? 85.601 42.076 -145.239 1.00 78.88 74 ILE A C 1
ATOM 538 O O . ILE A 1 74 ? 85.410 43.214 -145.655 1.00 78.88 74 ILE A O 1
ATOM 542 N N . GLY A 1 75 ? 84.998 41.022 -145.805 1.00 76.44 75 GLY A N 1
ATOM 543 C CA . GLY A 1 75 ? 84.208 41.109 -147.036 1.00 76.44 75 GLY A CA 1
ATOM 544 C C . GLY A 1 75 ? 85.077 41.231 -148.293 1.00 76.44 75 GLY A C 1
ATOM 545 O O . GLY A 1 75 ? 86.238 40.822 -148.296 1.00 76.44 75 GLY A O 1
ATOM 546 N N . ASP A 1 76 ? 84.501 41.742 -149.385 1.00 73.00 76 ASP A N 1
ATOM 547 C CA . ASP A 1 76 ? 85.203 41.894 -150.665 1.00 73.00 76 ASP A CA 1
ATOM 548 C C . ASP A 1 76 ? 86.108 43.142 -150.634 1.00 73.00 76 ASP A C 1
ATOM 550 O O . ASP A 1 76 ? 85.635 44.266 -150.479 1.00 73.00 76 ASP A O 1
ATOM 554 N N . GLU A 1 77 ? 87.427 42.950 -150.743 1.00 74.12 77 GLU A N 1
ATOM 555 C CA . GLU A 1 77 ? 88.424 44.018 -150.538 1.00 74.12 77 GLU A CA 1
ATOM 556 C C . GLU A 1 77 ? 88.579 44.962 -151.753 1.00 74.12 77 GLU A C 1
ATOM 558 O O . GLU A 1 77 ? 89.274 45.983 -151.683 1.00 74.12 77 GLU A O 1
ATOM 563 N N . VAL A 1 78 ? 87.976 44.624 -152.897 1.00 70.44 78 VAL A N 1
ATOM 564 C CA . VAL A 1 78 ? 88.174 45.340 -154.165 1.00 70.44 78 VAL A CA 1
ATOM 565 C C . VAL A 1 78 ? 87.372 46.645 -154.189 1.00 70.44 78 VAL A C 1
ATOM 567 O O . VAL A 1 78 ? 86.150 46.635 -154.271 1.00 70.44 78 VAL A O 1
ATOM 570 N N . GLY A 1 79 ? 88.072 47.784 -154.202 1.00 70.50 79 GLY A N 1
ATOM 571 C CA . GLY A 1 79 ? 87.464 49.113 -154.369 1.00 70.50 79 GLY A CA 1
ATOM 572 C C . GLY A 1 79 ? 87.137 49.865 -153.075 1.00 70.50 79 GLY A C 1
ATOM 573 O O . GLY A 1 79 ? 86.518 50.922 -153.155 1.00 70.50 79 GLY A O 1
ATOM 574 N N . LEU A 1 80 ? 87.573 49.363 -151.913 1.00 79.44 80 LEU A N 1
ATOM 575 C CA . LEU A 1 80 ? 87.354 50.011 -150.614 1.00 79.44 80 LEU A CA 1
ATOM 576 C C . LEU A 1 80 ? 88.009 51.400 -150.535 1.00 79.44 80 LEU A C 1
ATOM 578 O O . LEU A 1 80 ? 89.208 51.547 -150.808 1.00 79.44 80 LEU A O 1
ATOM 582 N N . THR A 1 81 ? 87.230 52.398 -150.112 1.00 79.06 81 THR A N 1
ATOM 583 C CA . THR A 1 81 ? 87.728 53.731 -149.747 1.00 79.06 81 THR A CA 1
ATOM 584 C C . THR A 1 81 ? 88.321 53.726 -148.336 1.00 79.06 81 THR A C 1
ATOM 586 O O . THR A 1 81 ? 88.084 52.806 -147.554 1.00 79.06 81 THR A O 1
ATOM 589 N N . ASP A 1 82 ? 89.084 54.761 -147.971 1.00 75.19 82 ASP A N 1
ATOM 590 C CA . ASP A 1 82 ? 89.622 54.871 -146.606 1.00 75.19 82 ASP A CA 1
ATOM 591 C C . ASP A 1 82 ? 88.509 55.007 -145.544 1.00 75.19 82 ASP A C 1
ATOM 593 O O . ASP A 1 82 ? 88.690 54.543 -144.424 1.00 75.19 82 ASP A O 1
ATOM 597 N N . SER A 1 83 ? 87.331 55.542 -145.904 1.00 78.69 83 SER A N 1
ATOM 598 C CA . SER A 1 83 ? 86.154 55.565 -145.016 1.00 78.69 83 SER A CA 1
ATOM 599 C C . SER A 1 83 ? 85.595 54.162 -144.772 1.00 78.69 83 SER A C 1
ATOM 601 O O . SER A 1 83 ? 85.290 53.823 -143.633 1.00 78.69 83 SER A O 1
ATOM 603 N N . ASP A 1 84 ? 85.503 53.330 -145.817 1.00 79.81 84 ASP A N 1
ATOM 604 C CA . ASP A 1 84 ? 85.013 51.950 -145.683 1.00 79.81 84 ASP A CA 1
ATOM 605 C C . ASP A 1 84 ? 85.956 51.116 -144.800 1.00 79.81 84 ASP A C 1
ATOM 607 O O . ASP A 1 84 ? 85.518 50.257 -144.037 1.00 79.81 84 ASP A O 1
ATOM 611 N N . ARG A 1 85 ? 87.268 51.384 -144.868 1.00 81.69 85 ARG A N 1
ATOM 612 C CA . ARG A 1 85 ? 88.266 50.724 -144.013 1.00 81.69 85 ARG A CA 1
ATOM 613 C C . ARG A 1 85 ? 88.110 51.089 -142.539 1.00 81.69 85 ARG A C 1
ATOM 615 O O . ARG A 1 85 ? 88.248 50.205 -141.697 1.00 81.69 85 ARG A O 1
ATOM 622 N N . GLU A 1 86 ? 87.820 52.351 -142.231 1.00 81.56 86 GLU A N 1
ATOM 623 C CA . GLU A 1 86 ? 87.618 52.820 -140.854 1.00 81.56 86 GLU A CA 1
ATOM 624 C C . GLU A 1 86 ? 86.353 52.201 -140.229 1.00 81.56 86 GLU A C 1
ATOM 626 O O . GLU A 1 86 ? 86.399 51.716 -139.098 1.00 81.56 86 GLU A O 1
ATOM 631 N N . ASP A 1 87 ? 85.252 52.112 -140.988 1.00 82.56 87 ASP A N 1
ATOM 632 C CA . ASP A 1 87 ? 84.008 51.469 -140.535 1.00 82.56 87 ASP A CA 1
ATOM 633 C C . ASP A 1 87 ? 84.201 49.964 -140.274 1.00 82.56 87 ASP A C 1
ATOM 635 O O . ASP A 1 87 ? 83.699 49.420 -139.285 1.00 82.56 87 ASP A O 1
ATOM 639 N N . ILE A 1 88 ? 84.969 49.280 -141.130 1.00 85.06 88 ILE A N 1
ATOM 640 C CA . ILE A 1 88 ? 85.318 47.865 -140.941 1.00 85.06 88 ILE A CA 1
ATOM 641 C C . ILE A 1 88 ? 86.216 47.684 -139.707 1.00 85.06 88 ILE A C 1
ATOM 643 O O . ILE A 1 88 ? 86.000 46.744 -138.938 1.00 85.06 88 ILE A O 1
ATOM 647 N N . LEU A 1 89 ? 87.197 48.569 -139.488 1.00 84.25 89 LEU A N 1
ATOM 648 C CA . LEU A 1 89 ? 88.045 48.554 -138.290 1.00 84.25 89 LEU A CA 1
ATOM 649 C C . LEU A 1 89 ? 87.205 48.726 -137.018 1.00 84.25 89 LEU A C 1
ATOM 651 O O . LEU A 1 89 ? 87.375 47.961 -136.069 1.00 84.25 89 LEU A O 1
ATOM 655 N N . GLU A 1 90 ? 86.263 49.669 -137.001 1.00 83.94 90 GLU A N 1
ATOM 656 C CA . GLU A 1 90 ? 85.382 49.881 -135.850 1.00 83.94 90 GLU A CA 1
ATOM 657 C C . GLU A 1 90 ? 84.453 48.684 -135.598 1.00 83.94 90 GLU A C 1
ATOM 659 O O . GLU A 1 90 ? 84.304 48.231 -134.460 1.00 83.94 90 GLU A O 1
ATOM 664 N N . ASN A 1 91 ? 83.878 48.100 -136.652 1.00 85.00 91 ASN A N 1
ATOM 665 C CA . ASN A 1 91 ? 83.027 46.919 -136.523 1.00 85.00 91 ASN A CA 1
ATOM 666 C C . ASN A 1 91 ? 83.804 45.687 -136.017 1.00 85.00 91 ASN A C 1
ATOM 668 O O . ASN A 1 91 ? 83.295 44.933 -135.177 1.00 85.00 91 ASN A O 1
ATOM 672 N N . ALA A 1 92 ? 85.048 45.509 -136.481 1.00 84.44 92 ALA A N 1
ATOM 673 C CA . ALA A 1 92 ? 85.958 44.492 -135.965 1.00 84.44 92 ALA A CA 1
ATOM 674 C C . ALA A 1 92 ? 86.187 44.701 -134.465 1.00 84.44 92 ALA A C 1
ATOM 676 O O . ALA A 1 92 ? 85.944 43.788 -133.671 1.00 84.44 92 ALA A O 1
ATOM 677 N N . ARG A 1 93 ? 86.566 45.923 -134.061 1.00 86.88 93 ARG A N 1
ATOM 678 C CA . ARG A 1 93 ? 86.783 46.254 -132.649 1.00 86.88 93 ARG A CA 1
ATOM 679 C C . ARG A 1 93 ? 85.568 45.887 -131.807 1.00 86.88 93 ARG A C 1
ATOM 681 O O . ARG A 1 93 ? 85.705 45.145 -130.838 1.00 86.88 93 ARG A O 1
ATOM 688 N N . GLN A 1 94 ? 84.375 46.314 -132.211 1.00 84.19 94 GLN A N 1
ATOM 689 C CA . GLN A 1 94 ? 83.149 46.062 -131.455 1.00 84.19 94 GLN A CA 1
ATOM 690 C C . GLN A 1 94 ? 82.827 44.565 -131.309 1.00 84.19 94 GLN A C 1
ATOM 692 O O . GLN A 1 94 ? 82.446 44.117 -130.223 1.00 84.19 94 GLN A O 1
ATOM 697 N N . THR A 1 95 ? 83.006 43.782 -132.375 1.00 83.50 95 THR A N 1
ATOM 698 C CA . THR A 1 95 ? 82.752 42.331 -132.370 1.00 83.50 95 THR A CA 1
ATOM 699 C C . THR A 1 95 ? 83.719 41.610 -131.433 1.00 83.50 95 THR A C 1
ATOM 701 O O . THR A 1 95 ? 83.310 40.826 -130.573 1.00 83.50 95 THR A O 1
ATOM 704 N N . PHE A 1 96 ? 85.010 41.919 -131.543 1.00 87.44 96 PHE A N 1
ATOM 705 C CA . PHE A 1 96 ? 86.039 41.251 -130.756 1.00 87.44 96 PHE A CA 1
ATOM 706 C C . PHE A 1 96 ? 86.118 41.757 -129.305 1.00 87.44 96 PHE A C 1
ATOM 708 O O . PHE A 1 96 ? 86.474 40.976 -128.426 1.00 87.44 96 PHE A O 1
ATOM 715 N N . VAL A 1 97 ? 85.704 42.998 -128.999 1.00 86.69 97 VAL A N 1
ATOM 716 C CA . VAL A 1 97 ? 85.499 43.466 -127.609 1.00 86.69 97 VAL A CA 1
ATOM 717 C C . VAL A 1 97 ? 84.455 42.602 -126.898 1.00 86.69 97 VAL A C 1
ATOM 719 O O . VAL A 1 97 ? 84.680 42.180 -125.762 1.00 86.69 97 VAL A O 1
ATOM 722 N N . ASN A 1 98 ? 83.330 42.309 -127.558 1.00 84.81 98 ASN A N 1
ATOM 723 C CA . ASN A 1 98 ? 82.281 41.473 -126.974 1.00 84.81 98 ASN A CA 1
ATOM 724 C C . ASN A 1 98 ? 82.769 40.039 -126.731 1.00 84.81 98 ASN A C 1
ATOM 726 O O . ASN A 1 98 ? 82.528 39.495 -125.654 1.00 84.81 98 ASN A O 1
ATOM 730 N N . LEU A 1 99 ? 83.506 39.453 -127.682 1.00 86.56 99 LEU A N 1
ATOM 731 C CA . LEU A 1 99 ? 84.107 38.131 -127.500 1.00 86.56 99 LEU A CA 1
ATOM 732 C C . LEU A 1 99 ? 85.061 38.099 -126.299 1.00 86.56 99 LEU A C 1
ATOM 734 O O . LEU A 1 99 ? 84.946 37.208 -125.461 1.00 86.56 99 LEU A O 1
ATOM 738 N N . VAL A 1 100 ? 85.967 39.077 -126.192 1.00 85.88 100 VAL A N 1
ATOM 739 C CA . VAL A 1 100 ? 86.927 39.155 -125.078 1.00 85.88 100 VAL A CA 1
ATOM 740 C C . VAL A 1 100 ? 86.198 39.256 -123.739 1.00 85.88 100 VAL A C 1
ATOM 742 O O . VAL A 1 100 ? 86.561 38.565 -122.790 1.00 85.88 100 VAL A O 1
ATOM 745 N N . LYS A 1 101 ? 85.126 40.053 -123.663 1.00 86.75 101 LYS A N 1
ATOM 746 C CA . LYS A 1 101 ? 84.315 40.161 -122.447 1.00 86.75 101 LYS A CA 1
ATOM 747 C C . LYS A 1 101 ? 83.693 38.816 -122.050 1.00 86.75 101 LYS A C 1
ATOM 749 O O . LYS A 1 101 ? 83.774 38.428 -120.887 1.00 86.75 101 LYS A O 1
ATOM 754 N N . VAL A 1 102 ? 83.097 38.092 -123.003 1.00 85.56 102 VAL A N 1
ATOM 755 C CA . VAL A 1 102 ? 82.508 36.769 -122.735 1.00 85.56 102 VAL A CA 1
ATOM 756 C C . VAL A 1 102 ? 83.589 35.758 -122.343 1.00 85.56 102 VAL A C 1
ATOM 758 O O . VAL A 1 102 ? 83.372 34.975 -121.419 1.00 85.56 102 VAL A O 1
ATOM 761 N N . GLN A 1 103 ? 84.768 35.796 -122.969 1.00 84.69 103 GLN A N 1
ATOM 762 C CA . GLN A 1 103 ? 85.917 34.968 -122.588 1.00 84.69 103 GLN A CA 1
ATOM 763 C C . GLN A 1 103 ? 86.350 35.214 -121.136 1.00 84.69 103 GLN A C 1
ATOM 765 O O . GLN A 1 103 ? 86.489 34.262 -120.371 1.00 84.69 103 GLN A O 1
ATOM 770 N N . GLU A 1 104 ? 86.487 36.472 -120.712 1.00 84.94 104 GLU A N 1
ATOM 771 C CA . GLU A 1 104 ? 86.881 36.809 -119.336 1.00 84.94 104 GLU A CA 1
ATOM 772 C C . GLU A 1 104 ? 85.822 36.378 -118.297 1.00 84.94 104 GLU A C 1
ATOM 774 O O . GLU A 1 104 ? 86.159 35.765 -117.278 1.00 84.94 104 GLU A O 1
ATOM 779 N N . GLU A 1 105 ? 84.534 36.632 -118.559 1.00 84.19 105 GLU A N 1
ATOM 780 C CA . GLU A 1 105 ? 83.431 36.257 -117.656 1.00 84.19 105 GLU A CA 1
ATOM 781 C C . GLU A 1 105 ? 83.252 34.732 -117.543 1.00 84.19 105 GLU A C 1
ATOM 783 O O . GLU A 1 105 ? 83.051 34.184 -116.447 1.00 84.19 105 GLU A O 1
ATOM 788 N N . THR A 1 106 ? 83.342 34.023 -118.671 1.00 84.94 106 THR A N 1
ATOM 789 C CA . THR A 1 106 ? 83.209 32.562 -118.700 1.00 84.94 106 THR A CA 1
ATOM 790 C C . THR A 1 106 ? 84.431 31.873 -118.108 1.00 84.94 106 THR A C 1
ATOM 792 O O . THR A 1 106 ? 84.250 30.882 -117.400 1.00 84.94 106 THR A O 1
ATOM 795 N N . ALA A 1 107 ? 85.646 32.403 -118.275 1.00 82.12 107 ALA A N 1
ATOM 796 C CA . ALA A 1 107 ? 86.853 31.866 -117.645 1.00 82.12 107 ALA A CA 1
ATOM 797 C C . ALA A 1 107 ? 86.767 31.903 -116.110 1.00 82.12 107 ALA A C 1
ATOM 799 O O . ALA A 1 107 ? 87.009 30.888 -115.455 1.00 82.12 107 ALA A O 1
ATOM 800 N N . ALA A 1 108 ? 86.343 33.027 -115.521 1.00 81.94 108 ALA A N 1
ATOM 801 C CA . ALA A 1 108 ? 86.204 33.149 -114.066 1.00 81.94 108 ALA A CA 1
ATOM 802 C C . ALA A 1 108 ? 85.130 32.202 -113.495 1.00 81.94 108 ALA A C 1
ATOM 804 O O . ALA A 1 108 ? 85.346 31.506 -112.494 1.00 81.94 108 ALA A O 1
ATOM 805 N N . THR A 1 109 ? 83.972 32.147 -114.158 1.00 82.56 109 THR A N 1
ATOM 806 C CA . THR A 1 109 ? 82.840 31.312 -113.732 1.00 82.56 109 THR A CA 1
ATOM 807 C C . THR A 1 109 ? 83.167 29.827 -113.865 1.00 82.56 109 THR A C 1
ATOM 809 O O . THR A 1 109 ? 82.934 29.043 -112.943 1.00 82.56 109 THR A O 1
ATOM 812 N N . SER A 1 110 ? 83.752 29.435 -114.995 1.00 85.12 110 SER A N 1
ATOM 813 C CA . SER A 1 110 ? 84.097 28.044 -115.264 1.00 85.12 110 SER A CA 1
ATOM 814 C C . SER A 1 110 ? 85.261 27.548 -114.406 1.00 85.12 110 SER A C 1
ATOM 816 O O . SER A 1 110 ? 85.193 26.420 -113.932 1.00 85.12 110 SER A O 1
ATOM 818 N N . ALA A 1 111 ? 86.262 28.379 -114.091 1.00 84.62 111 ALA A N 1
ATOM 819 C CA . ALA A 1 111 ? 87.328 28.018 -113.151 1.00 84.62 111 ALA A CA 1
ATOM 820 C C . ALA A 1 111 ? 86.787 27.727 -111.740 1.00 84.62 111 ALA A C 1
ATOM 822 O O . ALA A 1 111 ? 87.198 26.760 -111.095 1.00 84.62 111 ALA A O 1
ATOM 823 N N . THR A 1 112 ? 85.825 28.530 -111.278 1.00 85.81 112 THR A N 1
ATOM 824 C CA . THR A 1 112 ? 85.193 28.350 -109.962 1.00 85.81 112 THR A CA 1
ATOM 825 C C . THR A 1 112 ? 84.358 27.071 -109.932 1.00 85.81 112 THR A C 1
ATOM 827 O O . THR A 1 112 ? 84.521 26.236 -109.043 1.00 85.81 112 THR A O 1
ATOM 830 N N . ALA A 1 113 ? 83.503 26.879 -110.937 1.00 86.62 113 ALA A N 1
ATOM 831 C CA . ALA A 1 113 ? 82.668 25.691 -111.067 1.00 86.62 113 ALA A CA 1
ATOM 832 C C . ALA A 1 113 ? 83.501 24.405 -111.226 1.00 86.62 113 ALA A C 1
ATOM 834 O O . ALA A 1 113 ? 83.179 23.377 -110.629 1.00 86.62 113 ALA A O 1
ATOM 835 N N . PHE A 1 114 ? 84.615 24.482 -111.959 1.00 88.94 114 PHE A N 1
ATOM 836 C CA . PHE A 1 114 ? 85.581 23.396 -112.085 1.00 88.94 114 PHE A CA 1
ATOM 837 C C . PHE A 1 114 ? 86.165 23.007 -110.728 1.00 88.94 114 PHE A C 1
ATOM 839 O O . PHE A 1 114 ? 86.110 21.838 -110.366 1.00 88.94 114 PHE A O 1
ATOM 846 N N . ALA A 1 115 ? 86.679 23.970 -109.956 1.00 87.19 115 ALA A N 1
ATOM 847 C CA . ALA A 1 115 ? 87.290 23.700 -108.655 1.00 87.19 115 ALA A CA 1
ATOM 848 C C . ALA A 1 115 ? 86.296 23.095 -107.649 1.00 87.19 115 ALA A C 1
ATOM 850 O O . ALA A 1 115 ? 86.652 22.181 -106.905 1.00 87.19 115 ALA A O 1
ATOM 851 N N . ILE A 1 116 ? 85.046 23.576 -107.654 1.00 86.56 116 ILE A N 1
ATOM 852 C CA . ILE A 1 116 ? 83.972 23.052 -106.801 1.00 86.56 116 ILE A CA 1
ATOM 853 C C . ILE A 1 116 ? 83.711 21.580 -107.123 1.00 86.56 116 ILE A C 1
ATOM 855 O O . ILE A 1 116 ? 83.732 20.751 -106.217 1.00 86.56 116 ILE A O 1
ATOM 859 N N . TYR A 1 117 ? 83.501 21.242 -108.398 1.00 88.38 117 TYR A N 1
ATOM 860 C CA . TYR A 1 117 ? 83.241 19.854 -108.772 1.00 88.38 117 TYR A CA 1
ATOM 861 C C . TYR A 1 117 ? 84.485 18.970 -108.612 1.00 88.38 117 TYR A C 1
ATOM 863 O O . TYR A 1 117 ? 84.375 17.822 -108.188 1.00 88.38 117 TYR A O 1
ATOM 871 N N . ASP A 1 118 ? 85.688 19.489 -108.877 1.00 88.06 118 ASP A N 1
ATOM 872 C CA . ASP A 1 118 ? 86.934 18.730 -108.738 1.00 88.06 118 ASP A CA 1
ATOM 873 C C . ASP A 1 118 ? 87.170 18.264 -107.298 1.00 88.06 118 ASP A C 1
ATOM 875 O O . ASP A 1 118 ? 87.534 17.110 -107.079 1.00 88.06 118 ASP A O 1
ATOM 879 N N . ALA A 1 119 ? 86.873 19.123 -106.320 1.00 85.81 119 ALA A N 1
ATOM 880 C CA . ALA A 1 119 ? 87.026 18.825 -104.898 1.00 85.81 119 ALA A CA 1
ATOM 881 C C . ALA A 1 119 ? 85.984 17.833 -104.346 1.00 85.81 119 ALA A C 1
ATOM 883 O O . ALA A 1 119 ? 86.168 17.299 -103.251 1.00 85.81 119 ALA A O 1
ATOM 884 N N . MET A 1 120 ? 84.889 17.586 -105.070 1.00 84.38 120 MET A N 1
ATOM 885 C CA . MET A 1 120 ? 83.825 16.688 -104.618 1.00 84.38 120 MET A CA 1
ATOM 886 C C . MET A 1 120 ? 84.198 15.219 -104.781 1.00 84.38 120 MET A C 1
ATOM 888 O O . MET A 1 120 ? 84.873 14.827 -105.738 1.00 84.38 120 MET A O 1
ATOM 892 N N . HIS A 1 121 ? 83.700 14.395 -103.858 1.00 80.81 121 HIS A N 1
ATOM 893 C CA . HIS A 1 121 ? 83.760 12.947 -103.997 1.00 80.81 121 HIS A CA 1
ATOM 894 C C . HIS A 1 121 ? 82.903 12.510 -105.190 1.00 80.81 121 HIS A C 1
ATOM 896 O O . HIS A 1 121 ? 81.749 12.917 -105.303 1.00 80.81 121 HIS A O 1
ATOM 902 N N . LYS A 1 122 ? 83.484 11.698 -106.073 1.00 84.06 122 LYS A N 1
ATOM 903 C CA . LYS A 1 122 ? 82.858 11.218 -107.306 1.00 84.06 122 LYS A CA 1
ATOM 904 C C . LYS A 1 122 ? 82.701 9.711 -107.230 1.00 84.06 122 LYS A C 1
ATOM 906 O O . LYS A 1 122 ? 83.588 9.013 -106.737 1.00 84.06 122 LYS A O 1
ATOM 911 N N . ARG A 1 123 ? 81.580 9.211 -107.737 1.00 80.38 123 ARG A N 1
ATOM 912 C CA . ARG A 1 123 ? 81.368 7.774 -107.943 1.00 80.38 123 ARG A CA 1
ATOM 913 C C . ARG A 1 123 ? 82.315 7.260 -109.024 1.00 80.38 123 ARG A C 1
ATOM 915 O O . ARG A 1 123 ? 82.785 8.028 -109.854 1.00 80.38 123 ARG A O 1
ATOM 922 N N . GLU A 1 124 ? 82.560 5.956 -109.043 1.00 77.31 124 GLU A N 1
ATOM 923 C CA . GLU A 1 124 ? 83.495 5.324 -109.986 1.00 77.31 124 GLU A CA 1
ATOM 924 C C . GLU A 1 124 ? 83.178 5.674 -111.458 1.00 77.31 124 GLU A C 1
ATOM 926 O O . GLU A 1 124 ? 84.072 6.031 -112.222 1.00 77.31 124 GLU A O 1
ATOM 931 N N . GLU A 1 125 ? 81.891 5.703 -111.824 1.00 79.06 125 GLU A N 1
ATOM 932 C CA . GLU A 1 125 ? 81.415 6.111 -113.157 1.00 79.06 125 GLU A CA 1
ATOM 933 C C . GLU A 1 125 ? 81.566 7.623 -113.435 1.00 79.06 125 GLU A C 1
ATOM 935 O O . GLU A 1 125 ? 81.800 8.028 -114.573 1.00 79.06 125 GLU A O 1
ATOM 940 N N . GLU A 1 126 ? 81.454 8.473 -112.407 1.00 84.69 126 GLU A N 1
ATOM 941 C CA . GLU A 1 126 ? 81.661 9.928 -112.520 1.00 84.69 126 GLU A CA 1
ATOM 942 C C . GLU A 1 126 ? 83.139 10.271 -112.652 1.00 84.69 126 GLU A C 1
ATOM 944 O O . GLU A 1 126 ? 83.499 11.187 -113.385 1.00 84.69 126 GLU A O 1
ATOM 949 N N . GLN A 1 127 ? 83.997 9.531 -111.951 1.00 84.81 127 GLN A N 1
ATOM 950 C CA . GLN A 1 127 ? 85.433 9.752 -111.952 1.00 84.81 127 GLN A CA 1
ATOM 951 C C . GLN A 1 127 ? 86.009 9.568 -113.361 1.00 84.81 127 GLN A C 1
ATOM 953 O O . GLN A 1 127 ? 86.728 10.441 -113.835 1.00 84.81 127 GLN A O 1
ATOM 958 N N . ALA A 1 128 ? 85.612 8.502 -114.065 1.00 83.75 128 ALA A N 1
ATOM 959 C CA . ALA A 1 128 ? 86.064 8.238 -115.431 1.00 83.75 128 ALA A CA 1
ATOM 960 C C . ALA A 1 128 ? 85.678 9.359 -116.417 1.00 83.75 128 ALA A C 1
ATOM 962 O O . ALA A 1 128 ? 86.518 9.830 -117.182 1.00 83.75 128 ALA A O 1
ATOM 963 N N . LEU A 1 129 ? 84.425 9.829 -116.369 1.00 86.88 129 LEU A N 1
ATOM 964 C CA . LEU A 1 129 ? 83.951 10.929 -117.220 1.00 86.88 129 LEU A CA 1
ATOM 965 C C . LEU A 1 129 ? 84.575 12.279 -116.839 1.00 86.88 129 LEU A C 1
ATOM 967 O O . LEU A 1 129 ? 84.775 13.138 -117.698 1.00 86.88 129 LEU A O 1
ATOM 971 N N . TRP A 1 130 ? 84.868 12.490 -115.553 1.00 90.19 130 TRP A N 1
ATOM 972 C CA . TRP A 1 130 ? 85.530 13.701 -115.078 1.00 90.19 130 TRP A CA 1
ATOM 973 C C . TRP A 1 130 ? 86.983 13.766 -115.514 1.00 90.19 130 TRP A C 1
ATOM 975 O O . TRP A 1 130 ? 87.433 14.837 -115.911 1.00 90.19 130 TRP A O 1
ATOM 985 N N . ASP A 1 131 ? 87.697 12.644 -115.484 1.00 86.19 131 ASP A N 1
ATOM 986 C CA . ASP A 1 131 ? 89.076 12.580 -115.957 1.00 86.19 131 ASP A CA 1
ATOM 987 C C . ASP A 1 131 ? 89.144 12.848 -117.474 1.00 86.19 131 ASP A C 1
ATOM 989 O O . ASP A 1 131 ? 89.959 13.666 -117.907 1.00 86.19 131 ASP A O 1
ATOM 993 N N . GLU A 1 132 ? 88.212 12.288 -118.262 1.00 87.19 132 GLU A N 1
ATOM 994 C CA . GLU A 1 132 ? 88.054 12.597 -119.696 1.00 87.19 132 GLU A CA 1
ATOM 995 C C . GLU A 1 132 ? 87.742 14.086 -119.937 1.00 87.19 132 GLU A C 1
ATOM 997 O O . GLU A 1 132 ? 88.393 14.752 -120.746 1.00 87.19 132 GLU A O 1
ATOM 1002 N N . PHE A 1 133 ? 86.767 14.644 -119.211 1.00 89.88 133 PHE A N 1
ATOM 1003 C CA . PHE A 1 133 ? 86.431 16.064 -119.311 1.00 89.88 133 PHE A CA 1
ATOM 1004 C C . PHE A 1 133 ? 87.608 16.955 -118.908 1.00 89.88 133 PHE A C 1
ATOM 1006 O O . PHE A 1 133 ? 87.867 17.945 -119.584 1.00 89.88 133 PHE A O 1
ATOM 1013 N N . LYS A 1 134 ? 88.324 16.626 -117.828 1.00 88.06 134 LYS A N 1
ATOM 1014 C CA . LYS A 1 134 ? 89.446 17.409 -117.295 1.00 88.06 134 LYS A CA 1
ATOM 1015 C C . LYS A 1 134 ? 90.582 17.517 -118.309 1.00 88.06 134 LYS A C 1
ATOM 1017 O O . LYS A 1 134 ? 91.125 18.609 -118.474 1.00 88.06 134 LYS A O 1
ATOM 1022 N N . GLU A 1 135 ? 90.921 16.429 -118.999 1.00 86.94 135 GLU A N 1
ATOM 1023 C CA . GLU A 1 135 ? 91.952 16.441 -120.041 1.00 86.94 135 GLU A CA 1
ATOM 1024 C C . GLU A 1 135 ? 91.564 17.382 -121.194 1.00 86.94 135 GLU A C 1
ATOM 1026 O O . GLU A 1 135 ? 92.312 18.304 -121.531 1.00 86.94 135 GLU A O 1
ATOM 1031 N N . LEU A 1 136 ? 90.338 17.237 -121.708 1.00 87.31 136 LEU A N 1
ATOM 1032 C CA . LEU A 1 136 ? 89.794 18.097 -122.764 1.00 87.31 136 LEU A CA 1
ATOM 1033 C C . LEU A 1 136 ? 89.617 19.555 -122.306 1.00 87.31 136 LEU A C 1
ATOM 1035 O O . LEU A 1 136 ? 89.772 20.484 -123.099 1.00 87.31 136 LEU A O 1
ATOM 1039 N N . TRP A 1 137 ? 89.303 19.773 -121.027 1.00 87.62 137 TRP A N 1
ATOM 1040 C CA . TRP A 1 137 ? 89.114 21.090 -120.425 1.00 87.62 137 TRP A CA 1
ATOM 1041 C C . TRP A 1 137 ? 90.429 21.871 -120.337 1.00 87.62 137 TRP A C 1
ATOM 1043 O O . TRP A 1 137 ? 90.475 23.060 -120.641 1.00 87.62 137 TRP A O 1
ATOM 1053 N N . VAL A 1 138 ? 91.527 21.212 -119.965 1.00 87.06 138 VAL A N 1
ATOM 1054 C CA . VAL A 1 138 ? 92.854 21.844 -119.971 1.00 87.06 138 VAL A CA 1
ATOM 1055 C C . VAL A 1 138 ? 93.286 22.184 -121.398 1.00 87.06 138 VAL A C 1
ATOM 1057 O O . VAL A 1 138 ? 93.857 23.252 -121.632 1.00 87.06 138 VAL A O 1
ATOM 1060 N N . GLU A 1 139 ? 92.995 21.304 -122.358 1.00 84.56 139 GLU A N 1
ATOM 1061 C CA . GLU A 1 139 ? 93.322 21.529 -123.766 1.00 84.56 139 GLU A CA 1
ATOM 1062 C C . GLU A 1 139 ? 92.537 22.715 -124.347 1.00 84.56 139 GLU A C 1
ATOM 1064 O O . GLU A 1 139 ? 93.139 23.630 -124.912 1.00 84.56 139 GLU A O 1
ATOM 1069 N N . ILE A 1 140 ? 91.217 22.775 -124.126 1.00 85.38 140 ILE A N 1
ATOM 1070 C CA . ILE A 1 140 ? 90.402 23.900 -124.603 1.00 85.38 140 ILE A CA 1
ATOM 1071 C C . ILE A 1 140 ? 90.766 25.217 -123.922 1.00 85.38 140 ILE A C 1
ATOM 1073 O O . ILE A 1 140 ? 90.749 26.241 -124.586 1.00 85.38 140 ILE A O 1
ATOM 1077 N N . GLN A 1 141 ? 91.145 25.218 -122.640 1.00 85.62 141 GLN A N 1
ATOM 1078 C CA . GLN A 1 141 ? 91.593 26.434 -121.949 1.00 85.62 141 GLN A CA 1
ATOM 1079 C C . GLN A 1 141 ? 92.886 26.991 -122.557 1.00 85.62 141 GLN A C 1
ATOM 1081 O O . GLN A 1 141 ? 93.051 28.205 -122.673 1.00 85.62 141 GLN A O 1
ATOM 1086 N N . ARG A 1 142 ? 93.800 26.114 -122.993 1.00 85.31 142 ARG A N 1
ATOM 1087 C CA . ARG A 1 142 ? 95.016 26.535 -123.701 1.00 85.31 142 ARG A CA 1
ATOM 1088 C C . ARG A 1 142 ? 94.681 27.158 -125.057 1.00 85.31 142 ARG A C 1
ATOM 1090 O O . ARG A 1 142 ? 95.218 28.215 -125.384 1.00 85.31 142 ARG A O 1
ATOM 1097 N N . GLU A 1 143 ? 93.794 26.521 -125.815 1.00 83.94 143 GLU A N 1
ATOM 1098 C CA . GLU A 1 143 ? 93.317 27.043 -127.100 1.00 83.94 143 GLU A CA 1
ATOM 1099 C C . GLU A 1 143 ? 92.535 28.350 -126.935 1.00 83.94 143 GLU A C 1
ATOM 1101 O O . GLU A 1 143 ? 92.684 29.267 -127.740 1.00 83.94 143 GLU A O 1
ATOM 1106 N N . ASP A 1 144 ? 91.733 28.470 -125.878 1.00 85.44 144 ASP A N 1
ATOM 1107 C CA . ASP A 1 144 ? 90.953 29.667 -125.579 1.00 85.44 144 ASP A CA 1
ATOM 1108 C C . ASP A 1 144 ? 91.849 30.839 -125.175 1.00 85.44 144 ASP A C 1
ATOM 1110 O O . ASP A 1 144 ? 91.681 31.937 -125.693 1.00 85.44 144 ASP A O 1
ATOM 1114 N N . ALA A 1 145 ? 92.881 30.612 -124.356 1.00 84.50 145 ALA A N 1
ATOM 1115 C CA . ALA A 1 145 ? 93.876 31.638 -124.036 1.00 84.50 145 ALA A CA 1
ATOM 1116 C C . ALA A 1 145 ? 94.622 32.138 -125.289 1.00 84.50 145 ALA A C 1
ATOM 1118 O O . ALA A 1 145 ? 94.915 33.333 -125.428 1.00 84.50 145 ALA A O 1
ATOM 1119 N N . PHE A 1 146 ? 94.907 31.231 -126.228 1.00 84.81 146 PHE A N 1
ATOM 1120 C CA . PHE A 1 146 ? 95.511 31.585 -127.508 1.00 84.81 146 PHE A CA 1
ATOM 1121 C C . PHE A 1 146 ? 94.545 32.408 -128.380 1.00 84.81 146 PHE A C 1
ATOM 1123 O O . PHE A 1 146 ? 94.905 33.497 -128.832 1.00 84.81 146 PHE A O 1
ATOM 1130 N N . GLN A 1 147 ? 93.294 31.955 -128.530 1.00 85.31 147 GLN A N 1
ATOM 1131 C CA . GLN A 1 147 ? 92.223 32.700 -129.206 1.00 85.31 147 GLN A CA 1
ATOM 1132 C C . GLN A 1 147 ? 92.004 34.087 -128.607 1.00 85.31 147 GLN A C 1
ATOM 1134 O O . GLN A 1 147 ? 91.914 35.067 -129.342 1.00 85.31 147 GLN A O 1
ATOM 1139 N N . ALA A 1 148 ? 91.953 34.185 -127.279 1.00 85.56 148 ALA A N 1
ATOM 1140 C CA . ALA A 1 148 ? 91.738 35.428 -126.552 1.00 85.56 148 ALA A CA 1
ATOM 1141 C C . ALA A 1 148 ? 92.847 36.449 -126.821 1.00 85.56 148 ALA A C 1
ATOM 1143 O O . ALA A 1 148 ? 92.580 37.645 -126.925 1.00 85.56 148 ALA A O 1
ATOM 1144 N N . THR A 1 149 ? 94.090 35.995 -127.008 1.00 86.94 149 THR A N 1
ATOM 1145 C CA . THR A 1 149 ? 95.206 36.880 -127.371 1.00 86.94 149 THR A CA 1
ATOM 1146 C C . THR A 1 149 ? 94.988 37.508 -128.750 1.00 86.94 149 THR A C 1
ATOM 1148 O O . THR A 1 149 ? 95.213 38.706 -128.927 1.00 86.94 149 THR A O 1
ATOM 1151 N N . ILE A 1 150 ? 94.502 36.727 -129.719 1.00 87.06 150 ILE A N 1
ATOM 1152 C CA . ILE A 1 150 ? 94.195 37.222 -131.066 1.00 87.06 150 ILE A CA 1
ATOM 1153 C C . ILE A 1 150 ? 92.955 38.124 -131.035 1.00 87.06 150 ILE A C 1
ATOM 1155 O O . ILE A 1 150 ? 92.986 39.227 -131.578 1.00 87.06 150 ILE A O 1
ATOM 1159 N N . ALA A 1 151 ? 91.893 37.705 -130.343 1.00 87.00 151 ALA A N 1
ATOM 1160 C CA . ALA A 1 151 ? 90.676 38.492 -130.170 1.00 87.0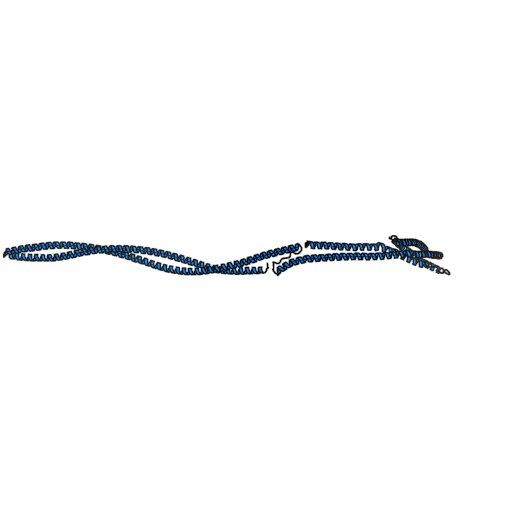0 151 ALA A CA 1
ATOM 1161 C C . ALA A 1 151 ? 90.969 39.850 -129.515 1.00 87.00 151 ALA A C 1
ATOM 1163 O O . ALA A 1 151 ? 90.446 40.870 -129.948 1.00 87.00 151 ALA A O 1
ATOM 1164 N N . LYS A 1 152 ? 91.872 39.900 -128.531 1.00 87.31 152 LYS A N 1
ATOM 1165 C CA . LYS A 1 152 ? 92.293 41.148 -127.883 1.00 87.31 152 LYS A CA 1
ATOM 1166 C C . LYS A 1 152 ? 93.090 42.071 -128.804 1.00 87.31 152 LYS A C 1
ATOM 1168 O O . LYS A 1 152 ? 92.959 43.286 -128.706 1.00 87.31 152 LYS A O 1
ATOM 1173 N N . ARG A 1 153 ? 93.897 41.517 -129.711 1.00 88.44 153 ARG A N 1
ATOM 1174 C CA . ARG A 1 153 ? 94.559 42.313 -130.758 1.00 88.44 153 ARG A CA 1
ATOM 1175 C C . ARG A 1 153 ? 93.529 42.888 -131.729 1.00 88.44 153 ARG A C 1
ATOM 1177 O O . ARG A 1 153 ? 93.561 44.078 -132.015 1.00 88.44 153 ARG A O 1
ATOM 1184 N N . LEU A 1 154 ? 92.569 42.070 -132.163 1.00 85.88 154 LEU A N 1
ATOM 1185 C CA . LEU A 1 154 ? 91.477 42.498 -133.043 1.00 85.88 154 LEU A CA 1
ATOM 1186 C C . LEU A 1 154 ? 90.546 43.525 -132.395 1.00 85.88 154 LEU A C 1
ATOM 1188 O O . LEU A 1 154 ? 90.061 44.423 -133.073 1.00 85.88 154 LEU A O 1
ATOM 1192 N N . SER A 1 155 ? 90.336 43.447 -131.083 1.00 87.00 155 SER A N 1
ATOM 1193 C CA . SER A 1 155 ? 89.504 44.404 -130.353 1.00 87.00 155 SER A CA 1
ATOM 1194 C C . SER A 1 155 ? 90.147 45.790 -130.209 1.00 87.00 155 SER A C 1
ATOM 1196 O O . SER A 1 155 ? 89.454 46.763 -129.916 1.00 87.00 155 SER A O 1
ATOM 1198 N N . GLN A 1 156 ? 91.460 45.896 -130.441 1.00 87.88 156 GLN A N 1
ATOM 1199 C CA . GLN A 1 156 ? 92.253 47.124 -130.303 1.00 87.88 156 GLN A CA 1
ATOM 1200 C C . GLN A 1 156 ? 92.868 47.595 -131.626 1.00 87.88 156 GLN A C 1
ATOM 1202 O O . GLN A 1 156 ? 93.658 48.537 -131.636 1.00 87.88 156 GLN A O 1
ATOM 1207 N N . VAL A 1 157 ? 92.521 46.953 -132.742 1.00 87.50 157 VAL A N 1
ATOM 1208 C CA . VAL A 1 157 ? 93.165 47.198 -134.030 1.00 87.50 157 VAL A CA 1
ATOM 1209 C C . VAL A 1 157 ? 92.856 48.600 -134.565 1.00 87.50 157 VAL A C 1
ATOM 1211 O O . VAL A 1 157 ? 91.707 49.049 -134.579 1.00 87.50 157 VAL A O 1
ATOM 1214 N N . THR A 1 158 ? 93.898 49.309 -134.995 1.00 84.94 158 THR A N 1
ATOM 1215 C CA . THR A 1 158 ? 93.802 50.642 -135.620 1.00 84.94 158 THR A CA 1
ATOM 1216 C C . THR A 1 158 ? 94.387 50.672 -137.028 1.00 84.94 158 THR A C 1
ATOM 1218 O O . THR A 1 158 ? 94.062 51.560 -137.803 1.00 84.94 158 THR A O 1
ATOM 1221 N N . GLU A 1 159 ? 95.234 49.701 -137.374 1.00 85.50 159 GLU A N 1
ATOM 1222 C CA . GLU A 1 159 ? 95.935 49.634 -138.656 1.00 85.50 159 GLU A CA 1
ATOM 1223 C C . GLU A 1 159 ? 95.312 48.574 -139.573 1.00 85.50 159 GLU A C 1
ATOM 1225 O O . GLU A 1 159 ? 95.143 47.412 -139.192 1.00 85.50 159 GLU A O 1
ATOM 1230 N N . TRP A 1 160 ? 95.031 48.939 -140.827 1.00 83.75 160 TRP A N 1
ATOM 1231 C CA . TRP A 1 160 ? 94.387 48.049 -141.806 1.00 83.75 160 TRP A CA 1
ATOM 1232 C C . TRP A 1 160 ? 95.181 46.759 -142.076 1.00 83.75 160 TRP A C 1
ATOM 1234 O O . TRP A 1 160 ? 94.620 45.669 -142.202 1.00 83.75 160 TRP A O 1
ATOM 1244 N N . VAL A 1 161 ? 96.511 46.868 -142.150 1.00 84.31 161 VAL A N 1
ATOM 1245 C CA . VAL A 1 161 ? 97.397 45.714 -142.382 1.00 84.31 161 VAL A CA 1
ATOM 1246 C C . VAL A 1 161 ? 97.357 44.750 -141.196 1.00 84.31 161 VAL A C 1
ATOM 1248 O O . VAL A 1 161 ? 97.347 43.532 -141.392 1.00 84.31 161 VAL A O 1
ATOM 1251 N N . GLU A 1 162 ? 97.293 45.286 -139.975 1.00 84.06 162 GLU A N 1
ATOM 1252 C CA . GLU A 1 162 ? 97.197 44.476 -138.766 1.00 84.06 162 GLU A CA 1
ATOM 1253 C C . GLU A 1 162 ? 95.859 43.738 -138.711 1.00 84.06 162 GLU A C 1
ATOM 1255 O O . GLU A 1 162 ? 95.869 42.523 -138.500 1.00 84.06 162 GLU A O 1
ATOM 1260 N N . LEU A 1 163 ? 94.743 44.416 -139.017 1.00 86.06 163 LEU A N 1
ATOM 1261 C CA . LEU A 1 163 ? 93.411 43.802 -139.092 1.00 86.06 163 LEU A CA 1
ATOM 1262 C C . LEU A 1 163 ? 93.429 42.584 -140.014 1.00 86.06 163 LEU A C 1
ATOM 1264 O O . LEU A 1 163 ? 93.069 41.484 -139.600 1.00 86.06 163 LEU A O 1
ATOM 1268 N N . ARG A 1 164 ? 93.917 42.749 -141.247 1.00 84.00 164 ARG A N 1
ATOM 1269 C CA . ARG A 1 164 ? 93.954 41.659 -142.229 1.00 84.00 164 ARG A CA 1
ATOM 1270 C C . ARG A 1 164 ? 94.755 40.457 -141.732 1.00 84.00 164 ARG A C 1
ATOM 1272 O O . ARG A 1 164 ? 94.318 39.318 -141.883 1.00 84.00 164 ARG A O 1
ATOM 1279 N N . SER A 1 165 ? 95.912 40.707 -141.118 1.00 85.25 165 SER A N 1
ATOM 1280 C CA . SER A 1 165 ? 96.752 39.637 -140.572 1.00 85.25 165 SER A CA 1
ATOM 1281 C C . SER A 1 165 ? 96.101 38.926 -139.380 1.00 85.25 165 SER A C 1
ATOM 1283 O O . SER A 1 165 ? 96.069 37.697 -139.347 1.00 85.25 165 SER A O 1
ATOM 1285 N N . ALA A 1 166 ? 95.522 39.677 -138.442 1.00 84.44 166 ALA A N 1
ATOM 1286 C CA . ALA A 1 166 ? 94.948 39.141 -137.217 1.00 84.44 166 ALA A CA 1
ATOM 1287 C C . ALA A 1 166 ? 93.622 38.402 -137.473 1.00 84.44 166 ALA A C 1
ATOM 1289 O O . ALA A 1 166 ? 93.350 37.398 -136.822 1.00 84.44 166 ALA A O 1
ATOM 1290 N N . VAL A 1 167 ? 92.825 38.819 -138.463 1.00 85.50 167 VAL A N 1
ATOM 1291 C CA . VAL A 1 167 ? 91.587 38.121 -138.867 1.00 85.50 167 VAL A CA 1
ATOM 1292 C C . VAL A 1 167 ? 91.903 36.781 -139.534 1.00 85.50 167 VAL A C 1
ATOM 1294 O O . VAL A 1 167 ? 91.232 35.779 -139.277 1.00 85.50 167 VAL A O 1
ATOM 1297 N N . LEU A 1 168 ? 92.945 36.725 -140.370 1.00 83.69 168 LEU A N 1
ATOM 1298 C CA . LEU A 1 168 ? 93.421 35.464 -140.950 1.00 83.69 168 LEU A CA 1
ATOM 1299 C C . LEU A 1 168 ? 93.943 34.515 -139.861 1.00 83.69 168 LEU A C 1
ATOM 1301 O O . LEU A 1 168 ? 93.641 33.322 -139.883 1.00 83.69 168 LEU A O 1
ATOM 1305 N N . GLU A 1 169 ? 94.669 35.049 -138.878 1.00 84.56 169 GLU A N 1
ATOM 1306 C CA . GLU A 1 169 ? 95.151 34.289 -137.722 1.00 84.56 169 GLU A CA 1
ATOM 1307 C C . GLU A 1 169 ? 93.985 33.754 -136.872 1.00 84.56 169 GLU A C 1
ATOM 1309 O O . GLU A 1 169 ? 93.939 32.560 -136.559 1.00 84.56 169 GLU A O 1
ATOM 1314 N N . TYR A 1 170 ? 92.995 34.602 -136.573 1.00 86.19 170 TYR A N 1
ATOM 1315 C CA . TYR A 1 170 ? 91.795 34.239 -135.818 1.00 86.19 170 TYR A CA 1
ATOM 1316 C C . TYR A 1 170 ? 90.964 33.187 -136.552 1.00 86.19 170 TYR A C 1
ATOM 1318 O O . TYR A 1 170 ? 90.641 32.143 -135.997 1.00 86.19 170 TYR A O 1
ATOM 1326 N N . SER A 1 171 ? 90.654 33.402 -137.832 1.00 83.00 171 SER A N 1
ATOM 1327 C CA . SER A 1 171 ? 89.852 32.456 -138.618 1.00 83.00 171 SER A CA 1
ATOM 1328 C C . SER A 1 171 ? 90.527 31.084 -138.736 1.00 83.00 171 SER A C 1
ATOM 1330 O O . SER A 1 171 ? 89.857 30.064 -138.539 1.00 83.00 171 SER A O 1
ATOM 1332 N N . GLY A 1 172 ? 91.847 31.041 -138.957 1.00 81.56 172 GLY A N 1
ATOM 1333 C CA . GLY A 1 172 ? 92.621 29.799 -139.050 1.00 81.56 172 GLY A CA 1
ATOM 1334 C C . GLY A 1 172 ? 92.635 28.992 -137.751 1.00 81.56 172 GLY A C 1
ATOM 1335 O O . GLY A 1 172 ? 92.496 27.768 -137.768 1.00 81.56 172 GLY A O 1
ATOM 1336 N N . THR A 1 173 ? 92.742 29.678 -136.619 1.00 84.12 173 THR A N 1
ATOM 1337 C CA . THR A 1 173 ? 92.831 29.048 -135.296 1.00 84.12 173 THR A CA 1
ATOM 1338 C C . THR A 1 173 ? 91.450 28.758 -134.711 1.00 84.12 173 THR A C 1
ATOM 1340 O O . THR A 1 173 ? 91.271 27.760 -134.010 1.00 84.12 173 THR A O 1
ATOM 1343 N N . SER A 1 174 ? 90.435 29.553 -135.072 1.00 83.94 174 SER A N 1
ATOM 1344 C CA . SER A 1 174 ? 89.078 29.396 -134.555 1.00 83.94 174 SER A CA 1
ATOM 1345 C C . SER A 1 174 ? 88.573 27.993 -134.855 1.00 83.94 174 SER A C 1
ATOM 1347 O O . SER A 1 174 ? 87.962 27.376 -133.985 1.00 83.94 174 SER A O 1
ATOM 1349 N N . ARG A 1 175 ? 88.844 27.443 -136.056 1.00 82.88 175 ARG A N 1
ATOM 1350 C CA . ARG A 1 175 ? 88.385 26.105 -136.475 1.00 82.88 175 ARG A CA 1
ATOM 1351 C C . ARG A 1 175 ? 88.850 25.005 -135.525 1.00 82.88 175 ARG A C 1
ATOM 1353 O O . ARG A 1 175 ? 88.075 24.096 -135.233 1.00 82.88 175 ARG A O 1
ATOM 1360 N N . MET A 1 176 ? 90.081 25.114 -135.035 1.00 81.31 176 MET A N 1
ATOM 1361 C CA . MET A 1 176 ? 90.643 24.193 -134.050 1.00 81.31 176 MET A CA 1
ATOM 1362 C C . MET A 1 176 ? 89.928 24.330 -132.706 1.00 81.31 176 MET A C 1
ATOM 1364 O O . MET A 1 176 ? 89.470 23.326 -132.161 1.00 81.31 176 MET A O 1
ATOM 1368 N N . TRP A 1 177 ? 89.705 25.568 -132.257 1.00 86.12 177 TRP A N 1
ATOM 1369 C CA . TRP A 1 177 ? 88.961 25.858 -131.033 1.00 86.12 177 TRP A CA 1
ATOM 1370 C C . TRP A 1 177 ? 87.548 25.251 -131.042 1.00 86.12 177 TRP A C 1
ATOM 1372 O O . TRP A 1 177 ? 87.195 24.533 -130.111 1.00 86.12 177 TRP A O 1
ATOM 1382 N N . ALA A 1 178 ? 86.751 25.417 -132.111 1.00 82.94 178 ALA A N 1
ATOM 1383 C CA . ALA A 1 178 ? 85.394 24.837 -132.106 1.00 82.94 178 ALA A CA 1
ATOM 1384 C C . ALA A 1 178 ? 85.383 23.307 -132.169 1.00 82.94 178 ALA A C 1
ATOM 1386 O O . ALA A 1 178 ? 84.475 22.689 -131.618 1.00 82.94 178 ALA A O 1
ATOM 1387 N N . ASN A 1 179 ? 86.374 22.682 -132.815 1.00 83.81 179 ASN A N 1
ATOM 1388 C CA . ASN A 1 179 ? 86.508 21.227 -132.752 1.00 83.81 179 ASN A CA 1
ATOM 1389 C C . ASN A 1 179 ? 86.763 20.768 -131.310 1.00 83.81 179 ASN A C 1
ATOM 1391 O O . ASN A 1 179 ? 86.208 19.753 -130.891 1.00 83.81 179 ASN A O 1
ATOM 1395 N N . MET A 1 180 ? 87.548 21.526 -130.540 1.00 82.31 180 MET A N 1
ATOM 1396 C CA . MET A 1 180 ? 87.772 21.239 -129.125 1.00 82.31 180 MET A CA 1
ATOM 1397 C C . MET A 1 180 ? 86.518 21.503 -128.280 1.00 82.31 180 MET A C 1
ATOM 1399 O O . MET A 1 180 ? 86.101 20.639 -127.512 1.00 82.31 180 MET A O 1
ATOM 1403 N N . ALA A 1 181 ? 85.837 22.632 -128.497 1.00 82.88 181 ALA A N 1
ATOM 1404 C CA . ALA A 1 181 ? 84.571 22.973 -127.838 1.00 82.88 181 ALA A CA 1
ATOM 1405 C C . ALA A 1 181 ? 83.474 21.924 -128.060 1.00 82.88 181 ALA A C 1
ATOM 1407 O O . ALA A 1 181 ? 82.672 21.653 -127.157 1.00 82.88 181 ALA A O 1
ATOM 1408 N N . PHE A 1 182 ? 83.465 21.300 -129.242 1.00 84.56 182 PHE A N 1
ATOM 1409 C CA . PHE A 1 182 ? 82.575 20.190 -129.557 1.00 84.56 182 PHE A CA 1
ATOM 1410 C C . PHE A 1 182 ? 82.935 18.919 -128.773 1.00 84.56 182 PHE A C 1
ATOM 1412 O O . PHE A 1 182 ? 82.037 18.273 -128.241 1.00 84.56 182 PHE A O 1
ATOM 1419 N N . LYS A 1 183 ? 84.226 18.582 -128.641 1.00 84.88 183 LYS A N 1
ATOM 1420 C CA . LYS A 1 183 ? 84.684 17.399 -127.885 1.00 84.88 183 LYS A CA 1
ATOM 1421 C C . LYS A 1 183 ? 84.450 17.505 -126.377 1.00 84.88 183 LYS A C 1
ATOM 1423 O O . LYS A 1 183 ? 84.136 16.504 -125.749 1.00 84.88 183 LYS A O 1
ATOM 1428 N N . VAL A 1 184 ? 84.559 18.703 -125.805 1.00 85.38 184 VAL A N 1
ATOM 1429 C CA . VAL A 1 184 ? 84.363 18.948 -124.362 1.00 85.38 184 VAL A CA 1
ATOM 1430 C C . VAL A 1 184 ? 82.899 18.761 -123.926 1.00 85.38 184 VAL A C 1
ATOM 1432 O O . VAL A 1 184 ? 82.627 18.459 -122.767 1.00 85.38 184 VAL A O 1
ATOM 1435 N N . GLY A 1 185 ? 81.937 18.939 -124.838 1.00 84.25 185 GLY A N 1
ATOM 1436 C CA . GLY A 1 185 ? 80.504 18.892 -124.524 1.00 84.25 185 GLY A CA 1
ATOM 1437 C C . GLY A 1 185 ? 79.993 17.537 -124.014 1.00 84.25 185 GLY A C 1
ATOM 1438 O O . GLY A 1 185 ? 79.452 17.496 -122.909 1.00 84.25 185 GLY A O 1
ATOM 1439 N N . PRO A 1 186 ? 80.157 16.436 -124.776 1.00 87.81 186 PRO A N 1
ATOM 1440 C CA . PRO A 1 186 ? 79.629 15.121 -124.416 1.00 87.81 186 PRO A CA 1
ATOM 1441 C C . PRO A 1 186 ? 79.982 14.617 -123.004 1.00 87.81 186 PRO A C 1
ATOM 1443 O O . PRO A 1 186 ? 79.046 14.220 -122.303 1.00 87.81 186 PRO A O 1
ATOM 1446 N N . PRO A 1 187 ? 81.249 14.646 -122.533 1.00 86.06 187 PRO A N 1
ATOM 1447 C CA . PRO A 1 187 ? 81.568 14.157 -121.190 1.00 86.06 187 PRO A CA 1
ATOM 1448 C C . PRO A 1 187 ? 80.963 15.044 -120.091 1.00 86.06 187 PRO A C 1
ATOM 1450 O O . PRO A 1 187 ? 80.450 14.530 -119.096 1.00 86.06 187 PRO A O 1
ATOM 1453 N N . LEU A 1 188 ? 80.906 16.366 -120.291 1.00 88.00 188 LEU A N 1
ATOM 1454 C CA . LEU A 1 188 ? 80.266 17.287 -119.346 1.00 88.00 188 LEU A CA 1
ATOM 1455 C C . LEU A 1 188 ? 78.748 17.066 -119.244 1.00 88.00 188 LEU A C 1
ATOM 1457 O O . LEU A 1 188 ? 78.183 17.060 -118.147 1.00 88.00 188 LEU A O 1
ATOM 1461 N N . ASP A 1 189 ? 78.081 16.863 -120.381 1.00 86.69 189 ASP A N 1
ATOM 1462 C CA . ASP A 1 189 ? 76.646 16.572 -120.424 1.00 86.69 189 ASP A CA 1
ATOM 1463 C C . ASP A 1 189 ? 76.324 15.214 -119.783 1.00 86.69 189 ASP A C 1
ATOM 1465 O O . ASP A 1 189 ? 75.327 15.087 -119.061 1.00 86.69 189 ASP A O 1
ATOM 1469 N N . ALA A 1 190 ? 77.187 14.213 -119.988 1.00 86.12 190 ALA A N 1
ATOM 1470 C CA . ALA A 1 190 ? 77.072 12.906 -119.351 1.00 86.12 190 ALA A CA 1
ATOM 1471 C C . ALA A 1 190 ? 77.217 12.999 -117.822 1.00 86.12 190 ALA A C 1
ATOM 1473 O O . ALA A 1 190 ? 76.360 12.477 -117.104 1.00 86.12 190 ALA A O 1
ATOM 1474 N N . LEU A 1 191 ? 78.219 13.730 -117.318 1.00 86.25 191 LEU A N 1
ATOM 1475 C CA . LEU A 1 191 ? 78.413 13.971 -115.880 1.00 86.25 191 LEU A CA 1
ATOM 1476 C C . LEU A 1 191 ? 77.199 14.632 -115.231 1.00 86.25 191 LEU A C 1
ATOM 1478 O O . LEU A 1 191 ? 76.729 14.196 -114.175 1.00 86.25 191 LEU A O 1
ATOM 1482 N N . HIS A 1 192 ? 76.663 15.675 -115.871 1.00 86.50 192 HIS A N 1
ATOM 1483 C CA . HIS A 1 192 ? 75.501 16.391 -115.354 1.00 86.50 192 HIS A CA 1
ATOM 1484 C C . HIS A 1 192 ? 74.261 15.491 -115.310 1.00 86.50 192 HIS A C 1
ATOM 1486 O O . HIS A 1 192 ? 73.532 15.482 -114.317 1.00 86.50 192 HIS A O 1
ATOM 1492 N N . LYS A 1 193 ? 74.044 14.678 -116.352 1.00 86.12 193 LYS A N 1
ATOM 1493 C CA . LYS A 1 193 ? 72.943 13.709 -116.392 1.00 86.12 193 LYS A CA 1
ATOM 1494 C C . LYS A 1 193 ? 73.072 12.644 -115.299 1.00 86.12 193 LYS A C 1
ATOM 1496 O O . LYS A 1 193 ? 72.074 12.319 -114.658 1.00 86.12 193 LYS A O 1
ATOM 1501 N N . LEU A 1 194 ? 74.276 12.128 -115.066 1.00 84.94 194 LEU A N 1
ATOM 1502 C CA . LEU A 1 194 ? 74.527 11.078 -114.078 1.00 84.94 194 LEU A CA 1
ATOM 1503 C C . LEU A 1 194 ? 74.356 11.582 -112.633 1.00 84.94 194 LEU A C 1
ATOM 1505 O O . LEU A 1 194 ? 73.847 10.857 -111.773 1.00 84.94 194 LEU A O 1
ATOM 1509 N N . ASN A 1 195 ? 74.695 12.849 -112.381 1.00 83.00 195 ASN A N 1
ATOM 1510 C CA . ASN A 1 195 ? 74.435 13.524 -111.105 1.00 83.00 195 ASN A CA 1
ATOM 1511 C C . ASN A 1 195 ? 72.934 13.789 -110.885 1.00 83.00 195 ASN A C 1
ATOM 1513 O O . ASN A 1 195 ? 72.416 13.535 -109.798 1.00 83.00 195 ASN A O 1
ATOM 1517 N N . LEU A 1 196 ? 72.202 14.207 -111.925 1.00 82.50 196 LEU A N 1
ATOM 1518 C CA . LEU A 1 196 ? 70.742 14.360 -111.855 1.00 82.50 196 LEU A CA 1
ATOM 1519 C C . LEU A 1 196 ? 70.019 13.033 -111.577 1.00 82.50 196 LEU A C 1
ATOM 1521 O O . LEU A 1 196 ? 69.051 13.006 -110.817 1.00 82.50 196 LEU A O 1
ATOM 1525 N N . GLN A 1 197 ? 70.476 11.930 -112.177 1.00 83.25 197 GLN A N 1
ATOM 1526 C CA . GLN A 1 197 ? 69.887 10.609 -111.948 1.00 83.25 197 GLN A CA 1
ATOM 1527 C C . GLN A 1 197 ? 70.124 10.104 -110.522 1.00 83.25 197 GLN A C 1
ATOM 1529 O O . GLN A 1 197 ? 69.199 9.570 -109.915 1.00 83.25 197 GLN A O 1
ATOM 1534 N N . ALA A 1 198 ? 71.316 10.309 -109.959 1.00 78.38 198 ALA A N 1
ATOM 1535 C CA . ALA A 1 198 ? 71.581 9.913 -108.577 1.00 78.38 198 ALA A CA 1
ATOM 1536 C C . ALA A 1 198 ? 70.748 10.688 -107.560 1.00 78.38 198 ALA A C 1
ATOM 1538 O O . ALA A 1 198 ? 70.175 10.069 -106.670 1.00 78.38 198 ALA A O 1
ATOM 1539 N N . ALA A 1 199 ? 70.587 12.001 -107.742 1.00 77.38 199 ALA A N 1
ATOM 1540 C CA . ALA A 1 199 ? 69.716 12.795 -106.877 1.00 77.38 199 ALA A CA 1
ATOM 1541 C C . ALA A 1 199 ? 68.251 12.313 -106.919 1.00 77.38 199 ALA A C 1
ATOM 1543 O O . ALA A 1 199 ? 67.551 12.358 -105.907 1.00 77.38 199 ALA A O 1
ATOM 1544 N N . ALA A 1 200 ? 67.775 11.818 -108.069 1.00 77.12 200 ALA A N 1
ATOM 1545 C CA . ALA A 1 200 ? 66.431 11.253 -108.190 1.00 77.12 200 ALA A CA 1
ATOM 1546 C C . ALA A 1 200 ? 66.278 9.909 -107.452 1.00 77.12 2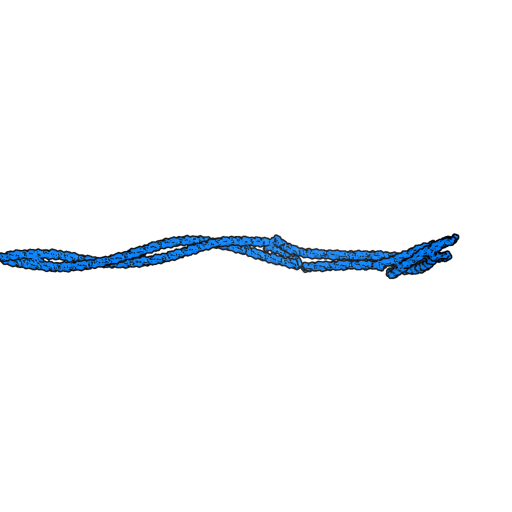00 ALA A C 1
ATOM 1548 O O . ALA A 1 200 ? 65.253 9.687 -106.808 1.00 77.12 200 ALA A O 1
ATOM 1549 N N . VAL A 1 201 ? 67.288 9.031 -107.517 1.00 77.25 201 VAL A N 1
ATOM 1550 C CA . VAL A 1 201 ? 67.293 7.742 -106.799 1.00 77.25 201 VAL A CA 1
ATOM 1551 C C . VAL A 1 201 ? 67.381 7.959 -105.289 1.00 77.25 201 VAL A C 1
ATOM 1553 O O . VAL A 1 201 ? 66.571 7.414 -104.543 1.00 77.25 201 VAL A O 1
ATOM 1556 N N . GLU A 1 202 ? 68.297 8.815 -104.839 1.00 73.06 202 GLU A N 1
ATOM 1557 C CA . GLU A 1 202 ? 68.494 9.125 -103.419 1.00 73.06 202 GLU A CA 1
ATOM 1558 C C . GLU A 1 202 ? 67.236 9.750 -102.794 1.00 73.06 202 GLU A C 1
ATOM 1560 O O . GLU A 1 202 ? 66.844 9.416 -101.674 1.00 73.06 202 GLU A O 1
ATOM 1565 N N . ARG A 1 203 ? 66.528 10.601 -103.547 1.00 73.12 203 ARG A N 1
ATOM 1566 C CA . ARG A 1 203 ? 65.232 11.140 -103.126 1.00 73.12 203 ARG A CA 1
ATOM 1567 C C . ARG A 1 203 ? 64.170 10.047 -102.951 1.00 73.12 203 ARG A C 1
ATOM 1569 O O . ARG A 1 203 ? 63.468 10.063 -101.942 1.00 73.12 203 ARG A O 1
ATOM 1576 N N . ALA A 1 204 ? 64.051 9.115 -103.897 1.00 72.56 204 ALA A N 1
ATOM 1577 C CA . ALA A 1 204 ? 63.053 8.045 -103.833 1.00 72.56 204 ALA A CA 1
ATOM 1578 C C . ALA A 1 204 ? 63.303 7.086 -102.652 1.00 72.56 204 ALA A C 1
ATOM 1580 O O . ALA A 1 204 ? 62.370 6.736 -101.931 1.00 72.56 204 ALA A O 1
ATOM 1581 N N . GLU A 1 205 ? 64.564 6.722 -102.394 1.00 73.75 205 GLU A N 1
ATOM 1582 C CA . GLU A 1 205 ? 64.923 5.886 -101.239 1.00 73.75 205 GLU A CA 1
ATOM 1583 C C . GLU A 1 205 ? 64.649 6.583 -99.897 1.00 73.75 205 GLU A C 1
ATOM 1585 O O . GLU A 1 205 ? 64.279 5.939 -98.910 1.00 73.75 205 GLU A O 1
ATOM 1590 N N . ASN A 1 206 ? 64.818 7.906 -99.845 1.00 70.94 206 ASN A N 1
ATOM 1591 C CA . ASN A 1 206 ? 64.546 8.695 -98.648 1.00 70.94 206 ASN A CA 1
ATOM 1592 C C . ASN A 1 206 ? 63.041 8.832 -98.367 1.00 70.94 206 ASN A C 1
ATOM 1594 O O . ASN A 1 206 ? 62.635 8.719 -97.209 1.00 70.94 206 ASN A O 1
ATOM 1598 N N . GLU A 1 207 ? 62.209 9.008 -99.398 1.00 72.69 207 GLU A N 1
ATOM 1599 C CA . GLU A 1 207 ? 60.745 9.021 -99.255 1.00 72.69 207 GLU A CA 1
ATOM 1600 C C . GLU A 1 207 ? 60.233 7.669 -98.701 1.00 72.69 207 GLU A C 1
ATOM 1602 O O . GLU A 1 207 ? 59.465 7.649 -97.736 1.00 72.69 207 GLU A O 1
ATOM 1607 N N . GLU A 1 208 ? 60.757 6.533 -99.183 1.00 74.75 208 GLU A N 1
ATOM 1608 C CA . GLU A 1 208 ? 60.373 5.195 -98.697 1.00 74.75 208 GLU A CA 1
ATOM 1609 C C . GLU A 1 208 ? 60.778 4.938 -97.228 1.00 74.75 208 GLU A C 1
ATOM 1611 O O . GLU A 1 208 ? 60.016 4.352 -96.447 1.00 74.75 208 GLU A O 1
ATOM 1616 N N . LYS A 1 209 ? 61.972 5.384 -96.810 1.00 71.31 209 LYS A N 1
ATOM 1617 C CA . LYS A 1 209 ? 62.444 5.237 -95.418 1.00 71.31 209 LYS A CA 1
ATOM 1618 C C . LYS A 1 209 ? 61.598 6.048 -94.433 1.00 71.31 209 LYS A C 1
ATOM 1620 O O . LYS A 1 209 ? 61.315 5.557 -93.336 1.00 71.31 209 LYS A O 1
ATOM 1625 N N . ILE A 1 210 ? 61.184 7.256 -94.819 1.00 71.94 210 ILE A N 1
ATOM 1626 C CA . ILE A 1 210 ? 60.341 8.133 -93.995 1.00 71.94 210 ILE A CA 1
ATOM 1627 C C . ILE A 1 210 ? 58.935 7.539 -93.835 1.00 71.94 210 ILE A C 1
ATOM 1629 O O . ILE A 1 210 ? 58.411 7.496 -92.721 1.00 71.94 210 ILE A O 1
ATOM 1633 N N . GLU A 1 211 ? 58.334 7.011 -94.904 1.00 75.44 211 GLU A N 1
ATOM 1634 C CA . GLU A 1 211 ? 57.018 6.368 -94.805 1.00 75.44 211 GLU A CA 1
ATOM 1635 C C . GLU A 1 211 ? 57.040 5.144 -93.878 1.00 75.44 211 GLU A C 1
ATOM 1637 O O . GLU A 1 211 ? 56.178 5.000 -93.005 1.00 75.44 211 GLU A O 1
ATOM 1642 N N . ARG A 1 212 ? 58.059 4.280 -94.000 1.00 75.94 212 ARG A N 1
ATOM 1643 C CA . ARG A 1 212 ? 58.190 3.090 -93.141 1.00 75.94 212 ARG A CA 1
ATOM 1644 C C . ARG A 1 212 ? 58.375 3.445 -91.666 1.00 75.94 212 ARG A C 1
ATOM 1646 O O . ARG A 1 212 ? 57.778 2.786 -90.811 1.00 75.94 212 ARG A O 1
ATOM 1653 N N . SER A 1 213 ? 59.173 4.467 -91.349 1.00 71.38 213 SER A N 1
ATOM 1654 C CA . SER A 1 213 ? 59.409 4.875 -89.957 1.00 71.38 213 SER A CA 1
ATOM 1655 C C . SER A 1 213 ? 58.167 5.517 -89.321 1.00 71.38 213 SER A C 1
ATOM 1657 O O . SER A 1 213 ? 57.862 5.231 -88.159 1.00 71.38 213 SER A O 1
ATOM 1659 N N . LEU A 1 214 ? 57.386 6.289 -90.087 1.00 77.62 214 LEU A N 1
ATOM 1660 C CA . LEU A 1 214 ? 56.112 6.862 -89.637 1.00 77.62 214 LEU A CA 1
ATOM 1661 C C . LEU A 1 214 ? 55.036 5.794 -89.395 1.00 77.62 214 LEU A C 1
ATOM 1663 O O . LEU A 1 214 ? 54.350 5.838 -88.371 1.00 77.62 214 LEU A O 1
ATOM 1667 N N . ILE A 1 215 ? 54.908 4.805 -90.288 1.00 78.44 215 ILE A N 1
ATOM 1668 C CA . ILE A 1 215 ? 53.955 3.695 -90.118 1.00 78.44 215 ILE A CA 1
ATOM 1669 C C . ILE A 1 215 ? 54.301 2.874 -88.870 1.00 78.44 215 ILE A C 1
ATOM 1671 O O . ILE A 1 215 ? 53.412 2.562 -88.075 1.00 78.44 215 ILE A O 1
ATOM 1675 N N . LEU A 1 216 ? 55.584 2.565 -88.650 1.00 78.69 216 LEU A N 1
ATOM 1676 C CA . LEU A 1 216 ? 56.028 1.842 -87.456 1.00 78.69 216 LEU A CA 1
ATOM 1677 C C . LEU A 1 216 ? 55.676 2.611 -86.169 1.00 78.69 216 LEU A C 1
ATOM 1679 O O . LEU A 1 216 ? 55.124 2.027 -85.235 1.00 78.69 216 LEU A O 1
ATOM 1683 N N . ALA A 1 217 ? 55.941 3.922 -86.131 1.00 75.94 217 ALA A N 1
ATOM 1684 C CA . ALA A 1 217 ? 55.620 4.768 -84.982 1.00 75.94 217 ALA A CA 1
ATOM 1685 C C . ALA A 1 217 ? 54.104 4.820 -84.701 1.00 75.94 217 ALA A C 1
ATOM 1687 O O . ALA A 1 217 ? 53.687 4.703 -83.546 1.00 75.94 217 ALA A O 1
ATOM 1688 N N . LEU A 1 218 ? 53.272 4.916 -85.746 1.00 81.12 218 LEU A N 1
ATOM 1689 C CA . LEU A 1 218 ? 51.810 4.873 -85.633 1.00 81.12 218 LEU A CA 1
ATOM 1690 C C . LEU A 1 218 ? 51.304 3.533 -85.088 1.00 81.12 218 LEU A C 1
ATOM 1692 O O . LEU A 1 218 ? 50.465 3.516 -84.186 1.00 81.12 218 LEU A O 1
ATOM 1696 N N . VAL A 1 219 ? 51.823 2.410 -85.590 1.00 82.62 219 VAL A N 1
ATOM 1697 C CA . VAL A 1 219 ? 51.421 1.067 -85.141 1.00 82.62 219 VAL A CA 1
ATOM 1698 C C . VAL A 1 219 ? 51.806 0.834 -83.678 1.00 82.62 219 VAL A C 1
ATOM 1700 O O . VAL A 1 219 ? 50.983 0.339 -82.904 1.00 82.62 219 VAL A O 1
ATOM 1703 N N . VAL A 1 220 ? 53.014 1.229 -83.261 1.00 81.75 220 VAL A N 1
ATOM 1704 C CA . VAL A 1 220 ? 53.455 1.129 -81.856 1.00 81.75 220 VAL A CA 1
ATOM 1705 C C . VAL A 1 220 ? 52.614 2.041 -80.953 1.00 81.75 220 VAL A C 1
ATOM 1707 O O . VAL A 1 220 ? 52.177 1.613 -79.886 1.00 81.75 220 VAL A O 1
ATOM 1710 N N . GLY A 1 221 ? 52.302 3.263 -81.398 1.00 79.00 221 GLY A N 1
ATOM 1711 C CA . GLY A 1 221 ? 51.446 4.193 -80.656 1.00 79.00 221 GLY A CA 1
ATOM 1712 C C . GLY A 1 221 ? 50.011 3.696 -80.466 1.00 79.00 221 GLY A C 1
ATOM 1713 O O . GLY A 1 221 ? 49.478 3.724 -79.351 1.00 79.00 221 GLY A O 1
ATOM 1714 N N . LEU A 1 222 ? 49.388 3.193 -81.534 1.00 83.31 222 LEU A N 1
ATOM 1715 C CA . LEU A 1 222 ? 48.025 2.658 -81.494 1.00 83.31 222 LEU A CA 1
ATOM 1716 C C . LEU A 1 222 ? 47.931 1.375 -80.665 1.00 83.31 222 LEU A C 1
ATOM 1718 O O . LEU A 1 222 ? 47.009 1.232 -79.862 1.00 83.31 222 LEU A O 1
ATOM 1722 N N . SER A 1 223 ? 48.894 0.463 -80.810 1.00 81.38 223 SER A N 1
ATOM 1723 C CA . SER A 1 223 ? 48.919 -0.788 -80.041 1.00 81.38 223 SER A CA 1
ATOM 1724 C C . SER A 1 223 ? 49.146 -0.539 -78.546 1.00 81.38 223 SER A C 1
ATOM 1726 O O . SER A 1 223 ? 48.413 -1.096 -77.726 1.00 81.38 223 SER A O 1
ATOM 1728 N N . ALA A 1 224 ? 50.059 0.365 -78.175 1.00 82.00 224 ALA A N 1
ATOM 1729 C CA . ALA A 1 224 ? 50.253 0.767 -76.782 1.00 82.00 224 ALA A CA 1
ATOM 1730 C C . ALA A 1 224 ? 48.985 1.408 -76.183 1.00 82.00 224 ALA A C 1
ATOM 1732 O O . ALA A 1 224 ? 48.584 1.074 -75.065 1.00 82.00 224 ALA A O 1
ATOM 1733 N N . SER A 1 225 ? 48.303 2.265 -76.950 1.00 82.25 225 SER A N 1
ATOM 1734 C CA . SER A 1 225 ? 47.053 2.913 -76.522 1.00 82.25 225 SER A CA 1
ATOM 1735 C C . SER A 1 225 ? 45.908 1.911 -76.339 1.00 82.25 225 SER A C 1
ATOM 1737 O O . SER A 1 225 ? 45.167 1.988 -75.358 1.00 82.25 225 SER A O 1
ATOM 1739 N N . ALA A 1 226 ? 45.780 0.934 -77.241 1.00 84.06 226 ALA A N 1
ATOM 1740 C CA . ALA A 1 226 ? 44.758 -0.106 -77.161 1.00 84.06 226 ALA A CA 1
ATOM 1741 C C . ALA A 1 226 ? 44.948 -1.011 -75.932 1.00 84.06 226 ALA A C 1
ATOM 1743 O O . ALA A 1 226 ? 43.981 -1.302 -75.224 1.00 84.06 226 ALA A O 1
ATOM 1744 N N . VAL A 1 227 ? 46.189 -1.412 -75.634 1.00 85.56 227 VAL A N 1
ATOM 1745 C CA . VAL A 1 227 ? 46.511 -2.206 -74.436 1.00 85.56 227 VAL A CA 1
ATOM 1746 C C . VAL A 1 227 ? 46.217 -1.414 -73.161 1.00 85.56 227 VAL A C 1
ATOM 1748 O O . VAL A 1 227 ? 45.606 -1.953 -72.237 1.00 85.56 227 VAL A O 1
ATOM 1751 N N . GLN A 1 228 ? 46.577 -0.127 -73.123 1.00 84.81 228 GLN A N 1
ATOM 1752 C CA . GLN A 1 228 ? 46.302 0.733 -71.970 1.00 84.81 228 GLN A CA 1
ATOM 1753 C C . GLN A 1 228 ? 44.797 0.909 -71.734 1.00 84.81 228 GLN A C 1
ATOM 1755 O O . GLN A 1 228 ? 44.332 0.816 -70.597 1.00 84.81 228 GLN A O 1
ATOM 1760 N N . LEU A 1 229 ? 44.022 1.110 -72.803 1.00 85.94 229 LEU A N 1
ATOM 1761 C CA . LEU A 1 229 ? 42.567 1.214 -72.725 1.00 85.94 229 LEU A CA 1
ATOM 1762 C C . LEU A 1 229 ? 41.937 -0.092 -72.222 1.00 85.94 229 LEU A C 1
ATOM 1764 O O . LEU A 1 229 ? 41.071 -0.063 -71.349 1.00 85.94 229 LEU A O 1
ATOM 1768 N N . LEU A 1 230 ? 42.400 -1.241 -72.720 1.00 86.94 230 LEU A N 1
ATOM 1769 C CA . LEU A 1 230 ? 41.922 -2.548 -72.273 1.00 86.94 230 LEU A CA 1
ATOM 1770 C C . LEU A 1 230 ? 42.216 -2.776 -70.783 1.00 86.94 230 LEU A C 1
ATOM 1772 O O . LEU A 1 230 ? 41.316 -3.162 -70.034 1.00 86.94 230 LEU A O 1
ATOM 1776 N N . LEU A 1 231 ? 43.443 -2.498 -70.332 1.00 84.56 231 LEU A N 1
ATOM 1777 C CA . LEU A 1 231 ? 43.822 -2.602 -68.919 1.00 84.56 231 LEU A CA 1
ATOM 1778 C C . LEU A 1 231 ? 42.990 -1.662 -68.039 1.00 84.56 231 LEU A C 1
ATOM 1780 O O . LEU A 1 231 ? 42.508 -2.087 -66.986 1.00 84.56 231 LEU A O 1
ATOM 1784 N N . ALA A 1 232 ? 42.752 -0.425 -68.484 1.00 84.38 232 ALA A N 1
ATOM 1785 C CA . ALA A 1 232 ? 41.892 0.525 -67.782 1.00 84.38 232 ALA A CA 1
ATOM 1786 C C . ALA A 1 232 ? 40.463 -0.005 -67.634 1.00 84.38 232 ALA A C 1
ATOM 1788 O O . ALA A 1 232 ? 39.925 -0.012 -66.526 1.00 84.38 232 ALA A O 1
ATOM 1789 N N . ILE A 1 233 ? 39.872 -0.528 -68.712 1.00 86.56 233 ILE A N 1
ATOM 1790 C CA . ILE A 1 233 ? 38.529 -1.121 -68.684 1.00 86.56 233 ILE A CA 1
ATOM 1791 C C . ILE A 1 233 ? 38.479 -2.311 -67.717 1.00 86.56 233 ILE A C 1
ATOM 1793 O O . ILE A 1 233 ? 37.549 -2.399 -66.916 1.00 86.56 233 ILE A O 1
ATOM 1797 N N . LEU A 1 234 ? 39.470 -3.208 -67.739 1.00 83.94 234 LEU A N 1
ATOM 1798 C CA . LEU A 1 234 ? 39.512 -4.375 -66.849 1.00 83.94 234 LEU A CA 1
ATOM 1799 C C . LEU A 1 234 ? 39.637 -3.981 -65.370 1.00 83.94 234 LEU A C 1
ATOM 1801 O O . LEU A 1 234 ? 38.935 -4.544 -64.523 1.00 83.94 234 LEU A O 1
ATOM 1805 N N . VAL A 1 235 ? 40.490 -3.002 -65.049 1.00 84.06 235 VAL A N 1
ATOM 1806 C CA . VAL A 1 235 ? 40.656 -2.500 -63.676 1.00 84.06 235 VAL A CA 1
ATOM 1807 C C . VAL A 1 235 ? 39.384 -1.805 -63.200 1.00 84.06 235 VAL A C 1
ATOM 1809 O O . VAL A 1 235 ? 38.880 -2.162 -62.134 1.00 84.06 235 VAL A O 1
ATOM 1812 N N . ILE A 1 236 ? 38.824 -0.885 -63.995 1.00 83.62 236 ILE A N 1
ATOM 1813 C CA . ILE A 1 236 ? 37.577 -0.179 -63.664 1.00 83.62 236 ILE A CA 1
ATOM 1814 C C . ILE A 1 236 ? 36.470 -1.194 -63.404 1.00 83.62 236 ILE A C 1
ATOM 1816 O O . ILE A 1 236 ? 35.893 -1.194 -62.322 1.00 83.62 236 ILE A O 1
ATOM 1820 N N . ARG A 1 237 ? 36.233 -2.113 -64.345 1.00 83.56 237 ARG A N 1
ATOM 1821 C CA . ARG A 1 237 ? 35.145 -3.092 -64.264 1.00 83.56 237 ARG A CA 1
ATOM 1822 C C . ARG A 1 237 ? 35.301 -4.044 -63.077 1.00 83.56 237 ARG A C 1
ATOM 1824 O O . ARG A 1 237 ? 34.310 -4.422 -62.461 1.00 83.56 237 ARG A O 1
ATOM 1831 N N . SER A 1 238 ? 36.534 -4.414 -62.723 1.00 79.94 238 SER A N 1
ATOM 1832 C CA . SER A 1 238 ? 36.804 -5.249 -61.550 1.00 79.94 238 SER A CA 1
ATOM 1833 C C . SER A 1 238 ? 36.578 -4.516 -60.226 1.00 79.94 238 SER A C 1
ATOM 1835 O O . SER A 1 238 ? 36.147 -5.155 -59.267 1.00 79.94 238 SER A O 1
ATOM 1837 N N . VAL A 1 239 ? 36.912 -3.225 -60.146 1.00 80.81 239 VAL A N 1
ATOM 1838 C CA . VAL A 1 239 ? 36.763 -2.428 -58.920 1.00 80.81 239 VAL A CA 1
ATOM 1839 C C . VAL A 1 239 ? 35.305 -2.015 -58.726 1.00 80.81 239 VAL A C 1
ATOM 1841 O O . VAL A 1 239 ? 34.760 -2.227 -57.644 1.00 80.81 239 VAL A O 1
ATOM 1844 N N . THR A 1 240 ? 34.644 -1.499 -59.766 1.00 81.94 240 THR A N 1
ATOM 1845 C CA . THR A 1 240 ? 33.244 -1.052 -59.683 1.00 81.94 240 THR A CA 1
ATOM 1846 C C . THR A 1 240 ? 32.301 -2.199 -59.344 1.00 81.94 240 THR A C 1
ATOM 1848 O O . THR A 1 240 ? 31.525 -2.077 -58.404 1.00 81.94 240 THR A O 1
ATOM 1851 N N . HIS A 1 241 ? 32.439 -3.357 -59.998 1.00 79.31 241 HIS A N 1
ATOM 1852 C CA . HIS A 1 241 ? 31.590 -4.519 -59.716 1.00 79.31 241 HIS A CA 1
ATOM 1853 C C . HIS A 1 241 ? 31.709 -5.010 -58.258 1.00 79.31 241 HIS A C 1
ATOM 1855 O O . HIS A 1 241 ? 30.723 -5.428 -57.642 1.00 79.31 241 HIS A O 1
ATOM 1861 N N . ALA A 1 242 ? 32.913 -4.966 -57.678 1.00 75.38 242 ALA A N 1
ATOM 1862 C CA . ALA A 1 242 ? 33.126 -5.376 -56.291 1.00 75.38 242 ALA A CA 1
ATOM 1863 C C . ALA A 1 242 ? 32.468 -4.398 -55.297 1.00 75.38 242 ALA A C 1
ATOM 1865 O O . ALA A 1 242 ? 31.819 -4.834 -54.345 1.00 75.38 242 ALA A O 1
ATOM 1866 N N . PHE A 1 243 ? 32.555 -3.087 -55.547 1.00 80.25 243 PHE A N 1
ATOM 1867 C CA . PHE A 1 243 ? 31.875 -2.083 -54.723 1.00 80.25 243 PHE A CA 1
ATOM 1868 C C . PHE A 1 243 ? 30.359 -2.060 -54.919 1.00 80.25 243 PHE A C 1
ATOM 1870 O O . PHE A 1 243 ? 29.643 -1.856 -53.942 1.00 80.25 243 PHE A O 1
ATOM 1877 N N . ASP A 1 244 ? 29.851 -2.336 -56.120 1.00 82.06 244 ASP A N 1
ATOM 1878 C CA . ASP A 1 244 ? 28.410 -2.432 -56.375 1.00 82.06 244 ASP A CA 1
ATOM 1879 C C . ASP A 1 244 ? 27.760 -3.558 -55.567 1.00 82.06 244 ASP A C 1
ATOM 1881 O O . ASP A 1 244 ? 26.633 -3.414 -55.096 1.00 82.06 244 ASP A O 1
ATOM 1885 N N . THR A 1 245 ? 28.490 -4.650 -55.324 1.00 77.00 245 THR A N 1
ATOM 1886 C CA . THR A 1 245 ? 28.017 -5.758 -54.481 1.00 77.00 245 THR A CA 1
ATOM 1887 C C . THR A 1 245 ? 27.864 -5.322 -53.018 1.00 77.00 245 THR A C 1
ATOM 1889 O O . THR A 1 245 ? 26.849 -5.609 -52.380 1.00 77.00 245 THR A O 1
ATOM 1892 N N . VAL A 1 246 ? 28.845 -4.583 -52.487 1.00 82.31 246 VAL A N 1
ATOM 1893 C CA . VAL A 1 246 ? 28.808 -4.041 -51.118 1.00 82.31 246 VAL A CA 1
ATOM 1894 C C . VAL A 1 246 ? 27.759 -2.930 -50.989 1.00 82.31 246 VAL A C 1
ATOM 1896 O O . VAL A 1 246 ? 26.967 -2.916 -50.050 1.00 82.31 246 VAL A O 1
ATOM 1899 N N . ARG A 1 247 ? 27.677 -2.026 -51.966 1.00 85.88 247 ARG A N 1
ATOM 1900 C CA . ARG A 1 247 ? 26.630 -1.001 -52.036 1.00 85.88 247 ARG A CA 1
ATOM 1901 C C . ARG A 1 247 ? 25.242 -1.637 -52.094 1.00 85.88 247 ARG A C 1
ATOM 1903 O O . ARG A 1 247 ? 24.334 -1.181 -51.406 1.00 85.88 247 ARG A O 1
ATOM 1910 N N . GLY A 1 248 ? 25.088 -2.701 -52.879 1.00 86.31 248 GLY A N 1
ATOM 1911 C CA . GLY A 1 248 ? 23.839 -3.434 -53.037 1.00 86.31 248 GLY A CA 1
ATOM 1912 C C . GLY A 1 248 ? 23.299 -3.964 -51.713 1.00 86.31 248 GLY A C 1
ATOM 1913 O O . GLY A 1 248 ? 22.102 -3.821 -51.462 1.00 86.31 248 GLY A O 1
ATOM 1914 N N . ILE A 1 249 ? 24.156 -4.493 -50.828 1.00 86.75 249 ILE A N 1
ATOM 1915 C CA . ILE A 1 249 ? 23.689 -4.969 -49.520 1.00 86.75 249 ILE A CA 1
ATOM 1916 C C . ILE A 1 249 ? 23.222 -3.821 -48.630 1.00 86.75 249 ILE A C 1
ATOM 1918 O O . ILE A 1 249 ? 22.160 -3.920 -48.028 1.00 86.75 249 ILE A O 1
ATOM 1922 N N . VAL A 1 250 ? 23.959 -2.707 -48.600 1.00 88.31 250 VAL A N 1
ATOM 1923 C CA . VAL A 1 250 ? 23.599 -1.541 -47.780 1.00 88.31 250 VAL A CA 1
ATOM 1924 C C . VAL A 1 250 ? 22.272 -0.952 -48.256 1.00 88.31 250 VAL A C 1
ATOM 1926 O O . VAL A 1 250 ? 21.394 -0.678 -47.444 1.00 88.31 250 VAL A O 1
ATOM 1929 N N . VAL A 1 251 ? 22.085 -0.831 -49.573 1.00 89.44 251 VAL A N 1
ATOM 1930 C CA . VAL A 1 251 ? 20.818 -0.384 -50.171 1.00 89.44 251 VAL A CA 1
ATOM 1931 C C . VAL A 1 251 ? 19.688 -1.374 -49.877 1.00 89.44 251 VAL A C 1
ATOM 1933 O O . VAL A 1 251 ? 18.584 -0.953 -49.534 1.00 89.44 251 VAL A O 1
ATOM 1936 N N . THR A 1 252 ? 19.951 -2.680 -49.961 1.00 89.06 252 THR A N 1
ATOM 1937 C CA . THR A 1 252 ? 18.959 -3.719 -49.641 1.00 89.06 252 THR A CA 1
ATOM 1938 C C . THR A 1 252 ? 18.527 -3.616 -48.184 1.00 89.06 252 THR A C 1
ATOM 1940 O O . THR A 1 252 ? 17.333 -3.553 -47.914 1.00 89.06 252 THR A O 1
ATOM 1943 N N . VAL A 1 253 ? 19.468 -3.522 -47.244 1.00 90.81 253 VAL A N 1
ATOM 1944 C CA . VAL A 1 253 ? 19.173 -3.358 -45.815 1.00 90.81 253 VAL A CA 1
ATOM 1945 C C . VAL A 1 253 ? 18.404 -2.058 -45.565 1.00 90.81 253 VAL A C 1
ATOM 1947 O O . VAL A 1 253 ? 17.393 -2.076 -44.873 1.00 90.81 253 VAL A O 1
ATOM 1950 N N . ALA A 1 254 ? 18.819 -0.940 -46.166 1.00 89.06 254 ALA A N 1
ATOM 1951 C CA . ALA A 1 254 ? 18.165 0.355 -45.976 1.00 89.06 254 ALA A CA 1
ATOM 1952 C C . ALA A 1 254 ? 16.715 0.386 -46.495 1.00 89.06 254 ALA A C 1
ATOM 1954 O O . ALA A 1 254 ? 15.858 1.036 -45.901 1.00 89.06 254 ALA A O 1
ATOM 1955 N N . THR A 1 255 ? 16.430 -0.316 -47.594 1.00 90.19 255 THR A N 1
ATOM 1956 C CA . THR A 1 255 ? 15.096 -0.337 -48.220 1.00 90.19 255 THR A CA 1
ATOM 1957 C C . THR A 1 255 ? 14.182 -1.408 -47.634 1.00 90.19 255 THR A C 1
ATOM 1959 O O . THR A 1 255 ? 13.009 -1.148 -47.379 1.00 90.19 255 THR A O 1
ATOM 1962 N N . THR A 1 256 ? 14.705 -2.612 -47.399 1.00 91.50 256 THR A N 1
ATOM 1963 C CA . THR A 1 256 ? 13.915 -3.768 -46.944 1.00 91.50 256 THR A CA 1
ATOM 1964 C C . THR A 1 256 ? 13.889 -3.933 -45.429 1.00 91.50 256 THR A C 1
ATOM 1966 O O . THR A 1 256 ? 13.054 -4.685 -44.927 1.00 91.50 256 THR A O 1
ATOM 1969 N N . ARG A 1 257 ? 14.802 -3.262 -44.709 1.00 91.69 257 ARG A N 1
ATOM 1970 C CA . ARG A 1 257 ? 15.075 -3.459 -43.275 1.00 91.69 257 ARG A CA 1
ATOM 1971 C C . ARG A 1 257 ? 15.443 -4.903 -42.915 1.00 91.69 257 ARG A C 1
ATOM 1973 O O . ARG A 1 257 ? 15.300 -5.307 -41.764 1.00 91.69 257 ARG A O 1
ATOM 1980 N N . ASP A 1 258 ? 15.909 -5.693 -43.886 1.00 92.25 258 ASP A N 1
ATOM 1981 C CA . ASP A 1 258 ? 16.332 -7.074 -43.661 1.00 92.25 258 ASP A CA 1
ATOM 1982 C C . ASP A 1 258 ? 17.807 -7.133 -43.257 1.00 92.25 258 ASP A C 1
ATOM 1984 O O . ASP A 1 258 ? 18.707 -7.121 -44.097 1.00 92.25 258 ASP A O 1
ATOM 1988 N N . LEU A 1 259 ? 18.049 -7.196 -41.950 1.00 90.81 259 LEU A N 1
ATOM 1989 C CA . LEU A 1 259 ? 19.379 -7.299 -41.360 1.00 90.81 259 LEU A CA 1
ATOM 1990 C C . LEU A 1 259 ? 19.970 -8.707 -41.472 1.00 90.81 259 LEU A C 1
ATOM 1992 O O . LEU A 1 259 ? 21.149 -8.878 -41.171 1.00 90.81 259 LEU A O 1
ATOM 1996 N N . ARG A 1 260 ? 19.210 -9.708 -41.942 1.00 90.00 260 ARG A N 1
ATOM 1997 C CA . ARG A 1 260 ? 19.726 -11.064 -42.224 1.00 90.00 260 ARG A CA 1
ATOM 1998 C C . ARG A 1 260 ? 20.516 -11.113 -43.526 1.00 90.00 260 ARG A C 1
ATOM 2000 O O . ARG A 1 260 ? 21.250 -12.069 -43.773 1.00 90.00 260 ARG A O 1
ATOM 2007 N N . ALA A 1 261 ? 20.387 -10.083 -44.360 1.00 88.81 261 ALA A N 1
ATOM 2008 C CA . ALA A 1 261 ? 21.151 -9.953 -45.585 1.00 88.81 261 ALA A CA 1
ATOM 2009 C C . ALA A 1 261 ? 22.663 -9.890 -45.269 1.00 88.81 261 ALA A C 1
ATOM 2011 O O . ALA A 1 261 ? 23.090 -9.323 -44.261 1.00 88.81 261 ALA A O 1
ATOM 2012 N N . ARG A 1 262 ? 23.496 -10.510 -46.112 1.00 87.56 262 ARG A N 1
ATOM 2013 C CA . ARG A 1 262 ? 24.958 -10.534 -45.951 1.00 87.56 262 ARG A CA 1
ATOM 2014 C C . ARG A 1 262 ? 25.660 -10.149 -47.242 1.00 87.56 262 ARG A C 1
ATOM 2016 O O . ARG A 1 262 ? 25.288 -10.614 -48.320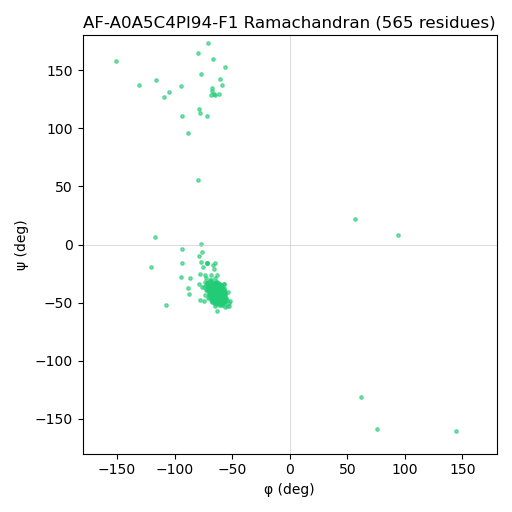 1.00 87.56 262 ARG A O 1
ATOM 2023 N N . ALA A 1 263 ? 26.701 -9.330 -47.126 1.00 84.94 263 ALA A N 1
ATOM 2024 C CA . ALA A 1 263 ? 27.610 -9.051 -48.226 1.00 84.94 263 ALA A CA 1
ATOM 2025 C C . ALA A 1 263 ? 28.349 -10.341 -48.597 1.00 84.94 263 ALA A C 1
ATOM 2027 O O . ALA A 1 263 ? 28.946 -10.992 -47.733 1.00 84.94 263 ALA A O 1
ATOM 2028 N N . LYS A 1 264 ? 28.343 -10.699 -49.885 1.00 80.38 264 LYS A N 1
ATOM 2029 C CA . LYS A 1 264 ? 29.215 -11.760 -50.398 1.00 80.38 264 LYS A CA 1
ATOM 2030 C C . LYS A 1 264 ? 30.664 -11.277 -50.333 1.00 80.38 264 LYS A C 1
ATOM 2032 O O . LYS A 1 264 ? 30.980 -10.205 -50.843 1.00 80.38 264 LYS A O 1
ATOM 2037 N N . LEU A 1 265 ? 31.542 -12.081 -49.738 1.00 78.50 265 LEU A N 1
ATOM 2038 C CA . LEU A 1 265 ? 32.974 -11.788 -49.597 1.00 78.50 265 LEU A CA 1
ATOM 2039 C C . LEU A 1 265 ? 33.729 -12.094 -50.901 1.00 78.50 265 LEU A C 1
ATOM 2041 O O . LEU A 1 265 ? 34.647 -12.907 -50.938 1.00 78.50 265 LEU A O 1
ATOM 2045 N N . THR A 1 266 ? 33.290 -11.490 -52.003 1.00 67.44 266 THR A N 1
ATOM 2046 C CA . THR A 1 266 ? 33.856 -11.686 -53.342 1.00 67.44 266 THR A CA 1
ATOM 2047 C C . THR A 1 266 ? 34.597 -10.429 -53.783 1.00 67.44 266 THR A C 1
ATOM 2049 O O . THR A 1 266 ? 34.006 -9.353 -53.792 1.00 67.44 266 THR A O 1
ATOM 2052 N N . GLY A 1 267 ? 35.864 -10.552 -54.190 1.00 69.81 267 GLY A N 1
ATOM 2053 C CA . GLY A 1 267 ? 36.657 -9.425 -54.693 1.00 69.81 267 GLY A CA 1
ATOM 2054 C C . GLY A 1 267 ? 38.132 -9.495 -54.294 1.00 69.81 267 GLY A C 1
ATOM 2055 O O . GLY A 1 267 ? 38.645 -10.562 -53.964 1.00 69.81 267 GLY A O 1
ATOM 2056 N N . GLY A 1 268 ? 38.819 -8.351 -54.354 1.00 70.06 268 GLY A N 1
ATOM 2057 C CA . GLY A 1 268 ? 40.149 -8.191 -53.757 1.00 70.06 268 GLY A CA 1
ATOM 2058 C C . GLY A 1 268 ? 40.082 -8.166 -52.227 1.00 70.06 268 GLY A C 1
ATOM 2059 O O . GLY A 1 268 ? 38.993 -8.130 -51.646 1.00 70.06 268 GLY A O 1
ATOM 2060 N N . GLN A 1 269 ? 41.246 -8.160 -51.578 1.00 78.94 269 GLN A N 1
ATOM 2061 C CA . GLN A 1 269 ? 41.357 -8.191 -50.119 1.00 78.94 269 GLN A CA 1
ATOM 2062 C C . GLN A 1 269 ? 40.563 -7.054 -49.450 1.00 78.94 269 GLN A C 1
ATOM 2064 O O . GLN A 1 269 ? 39.737 -7.320 -48.583 1.00 78.94 269 GLN A O 1
ATOM 2069 N N . GLU A 1 270 ? 40.704 -5.813 -49.919 1.00 81.56 270 GLU A N 1
ATOM 2070 C CA . GLU A 1 270 ? 40.073 -4.646 -49.282 1.00 81.56 270 GLU A CA 1
ATOM 2071 C C . GLU A 1 270 ? 38.538 -4.664 -49.388 1.00 81.56 270 GLU A C 1
ATOM 2073 O O . GLU A 1 270 ? 37.820 -4.268 -48.467 1.00 81.56 270 GLU A O 1
ATOM 2078 N N . THR A 1 271 ? 38.006 -5.164 -50.506 1.00 80.06 271 THR A N 1
ATOM 2079 C CA . THR A 1 271 ? 36.555 -5.315 -50.696 1.00 80.06 271 THR A CA 1
ATOM 2080 C C . THR A 1 271 ? 35.978 -6.428 -49.826 1.00 80.06 271 THR A C 1
ATOM 2082 O O . THR A 1 271 ? 34.876 -6.282 -49.297 1.00 80.06 271 THR A O 1
ATOM 2085 N N . ALA A 1 272 ? 36.729 -7.516 -49.628 1.00 82.75 272 ALA A N 1
ATOM 2086 C CA . ALA A 1 272 ? 36.332 -8.600 -48.737 1.00 82.75 272 ALA A CA 1
ATOM 2087 C C . ALA A 1 272 ? 36.375 -8.160 -47.263 1.00 82.75 272 ALA A C 1
ATOM 2089 O O . ALA A 1 272 ? 35.430 -8.432 -46.528 1.00 82.75 272 ALA A O 1
ATOM 2090 N N . GLU A 1 273 ? 37.407 -7.418 -46.848 1.00 85.56 273 GLU A N 1
ATOM 2091 C CA . GLU A 1 273 ? 37.507 -6.826 -45.505 1.00 85.56 273 GLU A CA 1
ATOM 2092 C C . GLU A 1 273 ? 36.341 -5.865 -45.221 1.00 85.56 273 GLU A C 1
ATOM 2094 O O . GLU A 1 273 ? 35.700 -5.955 -44.174 1.00 85.56 273 GLU A O 1
ATOM 2099 N N . THR A 1 274 ? 35.988 -5.010 -46.188 1.00 86.75 274 THR A N 1
ATOM 2100 C CA . THR A 1 274 ? 34.834 -4.099 -46.071 1.00 86.75 274 THR A CA 1
ATOM 2101 C C . THR A 1 274 ? 33.514 -4.869 -45.950 1.00 86.75 274 THR A C 1
ATOM 2103 O O . THR A 1 274 ? 32.685 -4.560 -45.093 1.00 86.75 274 THR A O 1
ATOM 2106 N N . GLY A 1 275 ? 33.314 -5.908 -46.771 1.00 88.06 275 GLY A N 1
ATOM 2107 C CA . GLY A 1 275 ? 32.138 -6.777 -46.682 1.00 88.06 275 GLY A CA 1
ATOM 2108 C C . GLY A 1 275 ? 32.038 -7.507 -45.338 1.00 88.06 275 GLY A C 1
ATOM 2109 O O . GLY A 1 275 ? 30.951 -7.604 -44.768 1.00 88.06 275 GLY A O 1
ATOM 2110 N N . ALA A 1 276 ? 33.167 -7.970 -44.793 1.00 89.12 276 ALA A N 1
ATOM 2111 C CA . ALA A 1 276 ? 33.231 -8.610 -43.482 1.00 89.12 276 ALA A CA 1
ATOM 2112 C C . ALA A 1 276 ? 32.898 -7.630 -42.345 1.00 89.12 276 ALA A C 1
ATOM 2114 O O . ALA A 1 276 ? 32.119 -7.974 -41.454 1.00 89.12 276 ALA A O 1
ATOM 2115 N N . ALA A 1 277 ? 33.416 -6.398 -42.400 1.00 89.38 277 ALA A N 1
ATOM 2116 C CA . ALA A 1 277 ? 33.092 -5.347 -41.438 1.00 89.38 277 ALA A CA 1
ATOM 2117 C C . ALA A 1 277 ? 31.590 -5.009 -41.439 1.00 89.38 277 ALA A C 1
ATOM 2119 O O . ALA A 1 277 ? 30.979 -4.925 -40.374 1.00 89.38 277 ALA A O 1
ATOM 2120 N N . ILE A 1 278 ? 30.969 -4.906 -42.621 1.00 90.88 278 ILE A N 1
ATOM 2121 C CA . ILE A 1 278 ? 29.517 -4.700 -42.750 1.00 90.88 278 ILE A CA 1
ATOM 2122 C C . ILE A 1 278 ? 28.738 -5.886 -42.175 1.00 90.88 278 ILE A C 1
ATOM 2124 O O . ILE A 1 278 ? 27.798 -5.679 -41.414 1.00 90.88 278 ILE A O 1
ATOM 2128 N N . ASN A 1 279 ? 29.131 -7.126 -42.477 1.00 91.69 279 ASN A N 1
ATOM 2129 C CA . ASN A 1 279 ? 28.466 -8.310 -41.925 1.00 91.69 279 ASN A CA 1
ATOM 2130 C C . ASN A 1 279 ? 28.547 -8.359 -40.388 1.00 91.69 279 ASN A C 1
ATOM 2132 O O . ASN A 1 279 ? 27.565 -8.719 -39.744 1.00 91.69 279 ASN A O 1
ATOM 2136 N N . SER A 1 280 ? 29.687 -7.972 -39.807 1.00 92.31 280 SER A N 1
ATOM 2137 C CA . SER A 1 280 ? 29.872 -7.866 -38.353 1.00 92.31 280 SER A CA 1
ATOM 2138 C C . SER A 1 280 ? 28.977 -6.784 -37.737 1.00 92.31 280 SER A C 1
ATOM 2140 O O . SER A 1 280 ? 28.330 -7.025 -36.719 1.00 92.31 280 SER A O 1
ATOM 2142 N N . LEU A 1 281 ? 28.868 -5.618 -38.384 1.00 92.31 281 LEU A N 1
ATOM 2143 C CA . LEU A 1 281 ? 27.953 -4.554 -37.964 1.00 92.31 281 LEU A CA 1
ATOM 2144 C C . LEU A 1 281 ? 26.490 -5.020 -37.999 1.00 92.31 281 LEU A C 1
ATOM 2146 O O . LEU A 1 281 ? 25.766 -4.813 -37.030 1.00 92.31 281 LEU A O 1
ATOM 2150 N N . LEU A 1 282 ? 26.066 -5.680 -39.083 1.00 93.31 282 LEU A N 1
ATOM 2151 C CA . LEU A 1 282 ? 24.708 -6.217 -39.204 1.00 93.31 282 LEU A CA 1
ATOM 2152 C C . LEU A 1 282 ? 24.418 -7.268 -38.127 1.00 93.31 282 LEU A C 1
ATOM 2154 O O . LEU A 1 282 ? 23.350 -7.221 -37.530 1.00 93.31 282 LEU A O 1
ATOM 2158 N N . ALA A 1 283 ? 25.366 -8.162 -37.832 1.00 93.31 283 ALA A N 1
ATOM 2159 C CA . ALA A 1 283 ? 25.214 -9.155 -36.768 1.00 93.31 283 ALA A CA 1
ATOM 2160 C C . ALA A 1 283 ? 25.029 -8.506 -35.384 1.00 93.31 283 ALA A C 1
ATOM 2162 O O . ALA A 1 283 ? 24.113 -8.873 -34.656 1.00 93.31 283 ALA A O 1
ATOM 2163 N N . ARG A 1 284 ? 25.837 -7.491 -35.049 1.00 93.69 284 ARG A N 1
ATOM 2164 C CA . ARG A 1 284 ? 25.699 -6.744 -33.784 1.00 93.69 284 ARG A CA 1
ATOM 2165 C C . ARG A 1 284 ? 24.374 -5.987 -33.694 1.00 93.69 284 ARG A C 1
ATOM 2167 O O . ARG A 1 284 ? 23.772 -5.942 -32.629 1.00 93.69 284 ARG A O 1
ATOM 2174 N N . LEU A 1 285 ? 23.906 -5.413 -34.805 1.00 93.25 285 LEU A N 1
ATOM 2175 C CA . LEU A 1 285 ? 22.594 -4.766 -34.861 1.00 93.25 285 LEU A CA 1
ATOM 2176 C C . LEU A 1 285 ? 21.452 -5.769 -34.658 1.00 93.25 285 LEU A C 1
ATOM 2178 O O . LEU A 1 285 ? 20.493 -5.438 -33.971 1.00 93.25 285 LEU A O 1
ATOM 2182 N N . GLN A 1 286 ? 21.548 -6.980 -35.217 1.00 93.19 286 GLN A N 1
ATOM 2183 C CA . GLN A 1 286 ? 20.558 -8.037 -34.976 1.00 93.19 286 GLN A CA 1
ATOM 2184 C C . GLN A 1 286 ? 20.511 -8.447 -33.504 1.00 93.19 286 GLN A C 1
ATOM 2186 O O . GLN A 1 286 ? 19.423 -8.504 -32.943 1.00 93.19 286 GLN A O 1
ATOM 2191 N N . GLU A 1 287 ? 21.669 -8.684 -32.884 1.00 94.44 287 GLU A N 1
ATOM 2192 C CA . GLU A 1 287 ? 21.775 -9.023 -31.458 1.00 94.44 287 GLU A CA 1
ATOM 2193 C C . GLU A 1 287 ? 21.166 -7.913 -30.587 1.00 94.44 287 GLU A C 1
ATOM 2195 O O . GLU A 1 287 ? 20.268 -8.169 -29.791 1.00 94.44 287 GLU A O 1
ATOM 2200 N N . SER A 1 288 ? 21.532 -6.650 -30.838 1.00 93.75 288 SER A N 1
ATOM 2201 C CA . SER A 1 288 ? 20.966 -5.509 -30.105 1.00 93.75 288 SER A CA 1
ATOM 2202 C C . SER A 1 288 ? 19.449 -5.370 -30.289 1.00 93.75 288 SER A C 1
ATOM 2204 O O . SER A 1 288 ? 18.744 -5.036 -29.342 1.00 93.75 288 SER A O 1
ATOM 2206 N N . LEU A 1 289 ? 18.914 -5.616 -31.490 1.00 94.19 289 LEU A N 1
ATOM 2207 C CA . LEU A 1 289 ? 17.465 -5.574 -31.719 1.00 94.19 289 LEU A CA 1
ATOM 2208 C C . LEU A 1 289 ? 16.736 -6.765 -31.083 1.00 94.19 289 LEU A C 1
ATOM 2210 O O . LEU A 1 289 ? 15.619 -6.582 -30.603 1.00 94.19 289 LEU A O 1
ATOM 2214 N N . GLN A 1 290 ? 17.354 -7.949 -31.026 1.00 93.75 290 GLN A N 1
ATOM 2215 C CA . GLN A 1 290 ? 16.826 -9.087 -30.266 1.00 93.75 290 GLN A CA 1
ATOM 2216 C C . GLN A 1 290 ? 16.754 -8.771 -28.774 1.00 93.75 290 GLN A C 1
ATOM 2218 O O . GLN A 1 290 ? 15.708 -9.002 -28.167 1.00 93.75 290 GLN A O 1
ATOM 2223 N N . ASP A 1 291 ? 17.805 -8.176 -28.208 1.00 94.19 291 ASP A N 1
ATOM 2224 C CA . ASP A 1 291 ? 17.830 -7.766 -26.803 1.00 94.19 291 ASP A CA 1
ATOM 2225 C C . ASP A 1 291 ? 16.741 -6.731 -26.503 1.00 94.19 291 ASP A C 1
ATOM 2227 O O . ASP A 1 291 ? 16.000 -6.875 -25.530 1.00 94.19 291 ASP A O 1
ATOM 2231 N N . VAL A 1 292 ? 16.570 -5.721 -27.367 1.00 94.81 292 VAL A N 1
ATOM 2232 C CA . VAL A 1 292 ? 15.499 -4.720 -27.212 1.00 94.81 292 VAL A CA 1
ATOM 2233 C C . VAL A 1 292 ? 14.115 -5.365 -27.340 1.00 94.81 292 VAL A C 1
ATOM 2235 O O . VAL A 1 292 ? 13.221 -5.039 -26.560 1.00 94.81 292 VAL A O 1
ATOM 2238 N N . HIS A 1 293 ? 13.918 -6.298 -28.278 1.00 93.38 293 HIS A N 1
ATOM 2239 C CA . HIS A 1 293 ? 12.649 -7.018 -28.423 1.00 93.38 293 HIS A CA 1
ATOM 2240 C C . HIS A 1 293 ? 12.324 -7.875 -27.188 1.00 93.38 293 HIS A C 1
ATOM 2242 O O . HIS A 1 293 ? 11.180 -7.893 -26.721 1.00 93.38 293 HIS A O 1
ATOM 2248 N N . GLY A 1 294 ? 13.329 -8.568 -26.643 1.00 93.94 294 GLY A N 1
ATOM 2249 C CA . GLY A 1 294 ? 13.215 -9.351 -25.414 1.00 93.94 294 GLY A CA 1
ATOM 2250 C C . GLY A 1 294 ? 12.915 -8.472 -24.200 1.00 93.94 294 GLY A C 1
ATOM 2251 O O . GLY A 1 294 ? 11.983 -8.761 -23.451 1.00 93.94 294 GLY A O 1
ATOM 2252 N N . ALA A 1 295 ? 13.632 -7.355 -24.053 1.00 94.44 295 ALA A N 1
ATOM 2253 C CA . ALA A 1 295 ? 13.406 -6.383 -22.988 1.00 94.44 295 ALA A CA 1
ATOM 2254 C C . ALA A 1 295 ? 11.994 -5.784 -23.054 1.00 94.44 295 ALA A C 1
ATOM 2256 O O . ALA A 1 295 ? 11.296 -5.776 -22.046 1.00 94.44 295 ALA A O 1
ATOM 2257 N N . ALA A 1 296 ? 11.531 -5.364 -24.236 1.00 95.00 296 ALA A N 1
ATOM 2258 C CA . ALA A 1 296 ? 10.175 -4.845 -24.412 1.00 95.00 296 ALA A CA 1
ATOM 2259 C C . ALA A 1 296 ? 9.104 -5.899 -24.074 1.00 95.00 296 ALA A C 1
ATOM 2261 O O . ALA A 1 296 ? 8.123 -5.592 -23.406 1.00 95.00 296 ALA A O 1
ATOM 2262 N N . SER A 1 297 ? 9.317 -7.164 -24.455 1.00 94.19 297 SER A N 1
ATOM 2263 C CA . SER A 1 297 ? 8.406 -8.259 -24.084 1.00 94.19 297 SER A CA 1
ATOM 2264 C C . SER A 1 297 ? 8.382 -8.507 -22.570 1.00 94.19 297 SER A C 1
ATOM 2266 O O . SER A 1 297 ? 7.324 -8.768 -22.002 1.00 94.19 297 SER A O 1
ATOM 2268 N N . SER A 1 298 ? 9.532 -8.386 -21.899 1.00 95.12 298 SER A N 1
ATOM 2269 C CA . SER A 1 298 ? 9.615 -8.476 -20.438 1.00 95.12 298 SER A CA 1
ATOM 2270 C C . SER A 1 298 ? 8.891 -7.318 -19.750 1.00 95.12 298 SER A C 1
ATOM 2272 O O . SER A 1 298 ? 8.211 -7.549 -18.752 1.00 95.12 298 SER A O 1
ATOM 2274 N N . VAL A 1 299 ? 9.016 -6.091 -20.270 1.00 95.56 299 VAL A N 1
ATOM 2275 C CA . VAL A 1 299 ? 8.314 -4.916 -19.731 1.00 95.56 299 VAL A CA 1
ATOM 2276 C C . VAL A 1 299 ? 6.803 -5.084 -19.871 1.00 95.56 299 VAL A C 1
ATOM 2278 O O . VAL A 1 299 ? 6.107 -4.877 -18.883 1.00 95.56 299 VAL A O 1
ATOM 2281 N N . ALA A 1 300 ? 6.301 -5.541 -21.022 1.00 93.75 300 ALA A N 1
ATOM 2282 C CA . ALA A 1 300 ? 4.877 -5.839 -21.212 1.00 93.75 300 ALA A CA 1
ATOM 2283 C C . ALA A 1 300 ? 4.363 -6.872 -20.189 1.00 93.75 300 ALA A C 1
ATOM 2285 O O . ALA A 1 300 ? 3.376 -6.637 -19.491 1.00 93.75 300 ALA A O 1
ATOM 2286 N N . ALA A 1 301 ? 5.087 -7.985 -20.010 1.00 93.94 301 ALA A N 1
ATOM 2287 C CA . ALA A 1 301 ? 4.723 -9.015 -19.033 1.00 93.94 301 ALA A CA 1
ATOM 2288 C C . ALA A 1 301 ? 4.706 -8.478 -17.590 1.00 93.94 301 ALA A C 1
ATOM 2290 O O . ALA A 1 301 ? 3.738 -8.682 -16.860 1.00 93.94 301 ALA A O 1
ATOM 2291 N N . THR A 1 302 ? 5.746 -7.736 -17.193 1.00 95.12 302 THR A N 1
ATOM 2292 C CA . THR A 1 302 ? 5.805 -7.101 -15.865 1.00 95.12 302 THR A CA 1
ATOM 2293 C C . THR A 1 302 ? 4.695 -6.067 -15.692 1.00 95.12 302 THR A C 1
ATOM 2295 O O . THR A 1 302 ? 4.113 -5.969 -14.617 1.00 95.12 302 THR A O 1
ATOM 2298 N N . SER A 1 303 ? 4.349 -5.323 -16.741 1.00 95.69 303 SER A N 1
ATOM 2299 C CA . SER A 1 303 ? 3.258 -4.354 -16.703 1.00 95.69 303 SER A CA 1
ATOM 2300 C C . SER A 1 303 ? 1.903 -5.022 -16.455 1.00 95.69 303 SER A C 1
ATOM 2302 O O . SER A 1 303 ? 1.122 -4.571 -15.616 1.00 95.69 303 SER A O 1
ATOM 2304 N N . ALA A 1 304 ? 1.647 -6.159 -17.108 1.00 93.69 304 ALA A N 1
ATOM 2305 C CA . ALA A 1 304 ? 0.452 -6.961 -16.862 1.00 93.69 304 ALA A CA 1
ATOM 2306 C C . ALA A 1 304 ? 0.386 -7.487 -15.411 1.00 93.69 304 ALA A C 1
ATOM 2308 O O . ALA A 1 304 ? -0.685 -7.480 -14.798 1.00 93.69 304 ALA A O 1
ATOM 2309 N N . ASP A 1 305 ? 1.520 -7.905 -14.838 1.00 95.44 305 ASP A N 1
ATOM 2310 C CA . ASP A 1 305 ? 1.613 -8.327 -13.432 1.00 95.44 305 ASP A CA 1
ATOM 2311 C C . ASP A 1 305 ? 1.394 -7.162 -12.449 1.00 95.44 305 ASP A C 1
ATOM 2313 O O . ASP A 1 305 ? 0.692 -7.327 -11.444 1.00 95.44 305 ASP A O 1
ATOM 2317 N N . ILE A 1 306 ? 1.928 -5.971 -12.747 1.00 95.25 306 ILE A N 1
ATOM 2318 C CA . ILE A 1 306 ? 1.702 -4.752 -11.953 1.00 95.25 306 ILE A CA 1
ATOM 2319 C C . ILE A 1 306 ? 0.223 -4.352 -12.005 1.00 95.25 306 ILE A C 1
ATOM 2321 O O . ILE A 1 306 ? -0.361 -4.044 -10.967 1.00 95.25 306 ILE A O 1
ATOM 2325 N N . SER A 1 307 ? -0.409 -4.404 -13.181 1.00 94.81 307 SER A N 1
ATOM 2326 C CA . SER A 1 307 ? -1.836 -4.106 -13.346 1.00 94.81 307 SER A CA 1
ATOM 2327 C C . SER A 1 307 ? -2.712 -5.044 -12.509 1.00 94.81 307 SER A C 1
ATOM 2329 O O . SER A 1 307 ? -3.599 -4.591 -11.781 1.00 94.81 307 SER A O 1
ATOM 2331 N N . ARG A 1 308 ? -2.409 -6.350 -12.527 1.00 94.69 308 ARG A N 1
ATOM 2332 C CA . ARG A 1 308 ? -3.100 -7.354 -11.703 1.00 94.69 308 ARG A CA 1
ATOM 2333 C C . ARG A 1 308 ? -2.926 -7.083 -10.211 1.00 94.69 308 ARG A C 1
ATOM 2335 O O . ARG A 1 308 ? -3.917 -7.021 -9.492 1.00 94.69 308 ARG A O 1
ATOM 2342 N N . SER A 1 309 ? -1.691 -6.840 -9.773 1.00 94.94 309 SER A N 1
ATOM 2343 C CA . SER A 1 309 ? -1.392 -6.462 -8.383 1.00 94.94 309 SER A CA 1
ATOM 2344 C C . SER A 1 309 ? -2.148 -5.194 -7.966 1.00 94.94 309 SER A C 1
ATOM 2346 O O . SER A 1 309 ? -2.667 -5.107 -6.857 1.00 94.94 309 SER A O 1
ATOM 2348 N N . GLY A 1 310 ? -2.260 -4.213 -8.867 1.00 95.44 310 GLY A N 1
ATOM 2349 C CA . GLY A 1 310 ? -3.049 -3.003 -8.651 1.00 95.44 310 GLY A CA 1
ATOM 2350 C C . GLY A 1 310 ? -4.530 -3.306 -8.414 1.00 95.44 310 GLY A C 1
ATOM 2351 O O . GLY A 1 310 ? -5.118 -2.782 -7.470 1.00 95.44 310 GLY A O 1
ATOM 2352 N N . LEU A 1 311 ? -5.132 -4.187 -9.219 1.00 94.06 311 LEU A N 1
ATOM 2353 C CA . LEU A 1 311 ? -6.524 -4.615 -9.035 1.00 94.06 311 LEU A CA 1
ATOM 2354 C C . LEU A 1 311 ? -6.746 -5.324 -7.691 1.00 94.06 311 LEU A C 1
ATOM 2356 O O . LEU A 1 311 ? -7.720 -5.012 -7.009 1.00 94.06 311 LEU A O 1
ATOM 2360 N N . GLU A 1 312 ? -5.834 -6.207 -7.282 1.00 95.94 312 GLU A N 1
ATOM 2361 C CA . GLU A 1 312 ? -5.898 -6.898 -5.983 1.00 95.94 312 GLU A CA 1
ATOM 2362 C C . GLU A 1 312 ? -5.802 -5.918 -4.801 1.00 95.94 312 GLU A C 1
ATOM 2364 O O . GLU A 1 312 ? -6.548 -6.026 -3.822 1.00 95.94 312 GLU A O 1
ATOM 2369 N N . VAL A 1 313 ? -4.922 -4.912 -4.899 1.00 96.62 313 VAL A N 1
ATOM 2370 C CA . VAL A 1 313 ? -4.825 -3.833 -3.901 1.00 96.62 313 VAL A CA 1
ATOM 2371 C C . VAL A 1 313 ? -6.121 -3.028 -3.841 1.00 96.62 313 VAL A C 1
ATOM 2373 O O . VAL A 1 313 ? -6.568 -2.680 -2.747 1.00 96.62 313 VAL A O 1
ATOM 2376 N N . ARG A 1 314 ? -6.744 -2.746 -4.991 1.00 95.88 314 ARG A N 1
ATOM 2377 C CA . ARG A 1 314 ? -8.022 -2.027 -5.054 1.00 95.88 314 ARG A CA 1
ATOM 2378 C C . ARG A 1 314 ? -9.134 -2.800 -4.349 1.00 95.88 314 ARG A C 1
ATOM 2380 O O . ARG A 1 314 ? -9.798 -2.238 -3.486 1.00 95.88 314 ARG A O 1
ATOM 2387 N N . GLU A 1 315 ? -9.299 -4.079 -4.674 1.00 95.50 315 GLU A N 1
ATOM 2388 C CA . GLU A 1 315 ? -10.309 -4.948 -4.058 1.00 95.50 315 GLU A CA 1
ATOM 2389 C C . GLU A 1 315 ? -10.097 -5.062 -2.540 1.00 95.50 315 GLU A C 1
ATOM 2391 O O . GLU A 1 315 ? -11.031 -4.906 -1.752 1.00 95.50 315 GLU A O 1
ATOM 2396 N N . SER A 1 316 ? -8.842 -5.231 -2.114 1.00 96.56 316 SER A N 1
ATOM 2397 C CA . SER A 1 316 ? -8.482 -5.264 -0.692 1.00 96.56 316 SER A CA 1
ATOM 2398 C C . SER A 1 316 ? -8.814 -3.948 0.018 1.00 96.56 316 SER A C 1
ATOM 2400 O O . SER A 1 316 ? -9.308 -3.955 1.145 1.00 96.56 316 SER A O 1
ATOM 2402 N N . ALA A 1 317 ? -8.568 -2.811 -0.635 1.00 96.44 317 ALA A N 1
ATOM 2403 C CA . ALA A 1 317 ? -8.883 -1.494 -0.096 1.00 96.44 317 ALA A CA 1
ATOM 2404 C C . ALA A 1 317 ? -10.400 -1.250 -0.002 1.00 96.44 317 ALA A C 1
ATOM 2406 O O . ALA A 1 317 ? -10.876 -0.702 0.991 1.00 96.44 317 ALA A O 1
ATOM 2407 N N . GLU A 1 318 ? -11.180 -1.691 -0.989 1.00 95.00 318 GLU A N 1
ATOM 2408 C CA . GLU A 1 318 ? -12.647 -1.636 -0.943 1.00 95.00 318 GLU A CA 1
ATOM 2409 C C . GLU A 1 318 ? -13.198 -2.486 0.213 1.00 95.00 318 GLU A C 1
ATOM 2411 O O . GLU A 1 318 ? -14.011 -2.000 1.004 1.00 95.00 318 GLU A O 1
ATOM 2416 N N . ALA A 1 319 ? -12.689 -3.709 0.391 1.00 95.56 319 ALA A N 1
ATOM 2417 C CA . ALA A 1 319 ? -13.052 -4.576 1.512 1.00 95.56 319 ALA A CA 1
ATOM 2418 C C . ALA A 1 319 ? -12.669 -3.972 2.877 1.00 95.56 319 ALA A C 1
ATOM 2420 O O . ALA A 1 319 ? -13.451 -4.040 3.834 1.00 95.56 319 ALA A O 1
ATOM 2421 N N . GLN A 1 320 ? -11.497 -3.334 2.979 1.00 95.19 320 GLN A N 1
ATOM 2422 C CA . GLN A 1 320 ? -11.081 -2.608 4.185 1.00 95.19 320 GLN A CA 1
ATOM 2423 C C . GLN A 1 320 ? -11.991 -1.412 4.474 1.00 95.19 320 GLN A C 1
ATOM 2425 O O . GLN A 1 320 ? -12.353 -1.196 5.630 1.00 95.19 320 GLN A O 1
ATOM 2430 N N . SER A 1 321 ? -12.400 -0.662 3.449 1.00 95.06 321 SER A N 1
ATOM 2431 C CA . SER A 1 321 ? -13.321 0.468 3.598 1.00 95.06 321 SER A CA 1
ATOM 2432 C C . SER A 1 321 ? -14.697 0.012 4.093 1.00 95.06 321 SER A C 1
ATOM 2434 O O . SER A 1 321 ? -15.219 0.571 5.059 1.00 95.06 321 SER A O 1
ATOM 2436 N N . ALA A 1 322 ? -15.245 -1.061 3.511 1.00 93.81 322 ALA A N 1
ATOM 2437 C CA . ALA A 1 322 ? -16.496 -1.666 3.966 1.00 93.81 322 ALA A CA 1
ATOM 2438 C C . ALA A 1 322 ? -16.402 -2.168 5.417 1.00 93.81 322 ALA A C 1
ATOM 2440 O O . ALA A 1 322 ? -17.298 -1.916 6.223 1.00 93.81 322 ALA A O 1
ATOM 2441 N N . SER A 1 323 ? -15.288 -2.814 5.777 1.00 95.38 323 SER A N 1
ATOM 2442 C CA . SER A 1 323 ? -15.042 -3.272 7.151 1.00 95.38 323 SER A CA 1
ATOM 2443 C C . SER A 1 323 ? -14.930 -2.100 8.129 1.00 95.38 323 SER A C 1
ATOM 2445 O O . SER A 1 323 ? -15.493 -2.150 9.217 1.00 95.38 323 SER A O 1
ATOM 2447 N N . ALA A 1 324 ? -14.248 -1.017 7.745 1.00 95.56 324 ALA A N 1
ATOM 2448 C CA . ALA A 1 324 ? -14.146 0.186 8.564 1.00 95.56 324 ALA A CA 1
ATOM 2449 C C . ALA A 1 324 ? -15.518 0.839 8.794 1.00 95.56 324 ALA A C 1
ATOM 2451 O O . ALA A 1 324 ? -15.792 1.300 9.900 1.00 95.56 324 ALA A O 1
ATOM 2452 N N . LEU A 1 325 ? -16.394 0.845 7.781 1.00 93.00 325 LEU A N 1
ATOM 2453 C CA . LEU A 1 325 ? -17.765 1.334 7.924 1.00 93.00 325 LEU A CA 1
ATOM 2454 C C . LEU A 1 325 ? -18.568 0.477 8.909 1.00 93.00 325 LEU A C 1
ATOM 2456 O O . LEU A 1 325 ? -19.197 1.035 9.802 1.00 93.00 325 LEU A O 1
ATOM 2460 N N . ALA A 1 326 ? -18.498 -0.853 8.788 1.00 94.25 326 ALA A N 1
ATOM 2461 C CA . ALA A 1 326 ? -19.167 -1.771 9.711 1.00 94.25 326 ALA A CA 1
ATOM 2462 C C . ALA A 1 326 ? -18.691 -1.565 11.158 1.00 94.25 326 ALA A C 1
ATOM 2464 O O . ALA A 1 326 ? -19.505 -1.349 12.049 1.00 94.25 326 ALA A O 1
ATOM 2465 N N . ILE A 1 327 ? -17.373 -1.493 11.377 1.00 95.25 327 ILE A N 1
ATOM 2466 C CA . ILE A 1 327 ? -16.813 -1.219 12.708 1.00 95.25 327 ILE A CA 1
ATOM 2467 C C . ILE A 1 327 ? -17.265 0.158 13.222 1.00 95.25 327 ILE A C 1
ATOM 2469 O O . ILE A 1 327 ? -17.514 0.324 14.412 1.00 95.25 327 ILE A O 1
ATOM 2473 N N . SER A 1 328 ? -17.389 1.164 12.351 1.00 94.25 328 SER A N 1
ATOM 2474 C CA . SER A 1 328 ? -17.906 2.477 12.752 1.00 94.25 328 SER A CA 1
ATOM 2475 C C . SER A 1 328 ? -19.360 2.412 13.229 1.00 94.25 328 SER A C 1
ATOM 2477 O O . SER A 1 328 ? -19.724 3.177 14.122 1.00 94.25 328 SER A O 1
ATOM 2479 N N . THR A 1 329 ? -20.180 1.530 12.652 1.00 93.56 329 THR A N 1
ATOM 2480 C CA . THR A 1 329 ? -21.540 1.252 13.131 1.00 93.56 329 THR A CA 1
ATOM 2481 C C . THR A 1 329 ? -21.507 0.547 14.484 1.00 93.56 329 THR A C 1
ATOM 2483 O O . THR A 1 329 ? -22.153 1.024 15.413 1.00 93.56 329 THR A O 1
ATOM 2486 N N . ASP A 1 330 ? -20.685 -0.493 14.641 1.00 95.19 330 ASP A N 1
ATOM 2487 C CA . ASP A 1 330 ? -20.539 -1.218 15.913 1.00 95.19 330 ASP A CA 1
ATOM 2488 C C . ASP A 1 330 ? -20.088 -0.283 17.050 1.00 95.19 330 ASP A C 1
ATOM 2490 O O . ASP A 1 330 ? -20.550 -0.371 18.184 1.00 95.19 330 ASP A O 1
ATOM 2494 N N . ILE A 1 331 ? -19.206 0.673 16.750 1.00 95.44 331 ILE A N 1
ATOM 2495 C CA . ILE A 1 331 ? -18.757 1.709 17.690 1.00 95.44 331 ILE A CA 1
ATOM 2496 C C . ILE A 1 331 ? -19.894 2.650 18.099 1.00 95.44 331 ILE A C 1
ATOM 2498 O O . ILE A 1 331 ? -19.942 3.083 19.252 1.00 95.44 331 ILE A O 1
ATOM 2502 N N . ALA A 1 332 ? -20.790 2.994 17.172 1.00 90.88 332 ALA A N 1
ATOM 2503 C CA . ALA A 1 332 ? -21.957 3.808 17.489 1.00 90.88 332 ALA A CA 1
ATOM 2504 C C . ALA A 1 332 ? -22.900 3.050 18.436 1.00 90.88 332 ALA A C 1
ATOM 2506 O O . ALA A 1 332 ? -23.294 3.602 19.461 1.00 90.88 332 ALA A O 1
ATOM 2507 N N . GLU A 1 333 ? -23.162 1.769 18.162 1.00 93.94 333 GLU A N 1
ATOM 2508 C CA . GLU A 1 333 ? -23.955 0.908 19.049 1.00 93.94 333 GLU A CA 1
ATOM 2509 C C . GLU A 1 333 ? -23.299 0.731 20.427 1.00 93.94 333 GLU A C 1
ATOM 2511 O O . GLU A 1 333 ? -23.981 0.774 21.452 1.00 93.94 333 GLU A O 1
ATOM 2516 N N . LEU A 1 334 ? -21.968 0.597 20.485 1.00 94.19 334 LEU A N 1
ATOM 2517 C CA . LEU A 1 334 ? -21.229 0.551 21.749 1.00 94.19 334 LEU A CA 1
ATOM 2518 C C . LEU A 1 334 ? -21.376 1.846 22.551 1.00 94.19 334 LEU A C 1
ATOM 2520 O O . LEU A 1 334 ? -21.575 1.779 23.762 1.00 94.19 334 LEU A O 1
ATOM 2524 N N . ASN A 1 335 ? -21.295 3.014 21.908 1.00 93.81 335 ASN A N 1
ATOM 2525 C CA . ASN A 1 335 ? -21.498 4.297 22.586 1.00 93.81 335 ASN A CA 1
ATOM 2526 C C . ASN A 1 335 ? -22.918 4.425 23.152 1.00 93.81 335 ASN A C 1
ATOM 2528 O O . ASN A 1 335 ? -23.075 4.851 24.299 1.00 93.81 335 ASN A O 1
ATOM 2532 N N . ASP A 1 336 ? -23.932 4.016 22.390 1.00 94.00 336 ASP A N 1
ATOM 2533 C CA . ASP A 1 336 ? -25.317 3.990 22.868 1.00 94.00 336 ASP A CA 1
ATOM 2534 C C . ASP A 1 336 ? -25.462 3.035 24.063 1.00 94.00 336 ASP A C 1
ATOM 2536 O O . ASP A 1 336 ? -26.033 3.401 25.094 1.00 94.00 336 ASP A O 1
ATOM 2540 N N . GLY A 1 337 ? -24.863 1.842 23.983 1.00 94.75 337 GLY A N 1
ATOM 2541 C CA . GLY A 1 337 ? -24.829 0.875 25.080 1.00 94.75 337 GLY A CA 1
ATOM 2542 C C . GLY A 1 337 ? -24.161 1.424 26.345 1.00 94.75 337 GLY A C 1
ATOM 2543 O O . GLY A 1 337 ? -24.717 1.302 27.437 1.00 94.75 337 GLY A O 1
ATOM 2544 N N . ILE A 1 338 ? -23.009 2.087 26.212 1.00 95.94 338 ILE A N 1
ATOM 2545 C CA . ILE A 1 338 ? -22.311 2.744 27.329 1.00 95.94 338 ILE A CA 1
ATOM 2546 C C . ILE A 1 338 ? -23.193 3.832 27.949 1.00 95.94 338 ILE A C 1
ATOM 2548 O O . ILE A 1 338 ? -23.284 3.913 29.174 1.00 95.94 338 ILE A O 1
ATOM 2552 N N . SER A 1 339 ? -23.885 4.634 27.133 1.00 92.31 339 SER A N 1
ATOM 2553 C CA . SER A 1 339 ? -24.795 5.677 27.620 1.00 92.31 339 SER A CA 1
ATOM 2554 C C . SER A 1 339 ? -25.955 5.094 28.436 1.00 92.31 339 SER A C 1
ATOM 2556 O O . SER A 1 339 ? -26.239 5.569 29.539 1.00 92.31 339 SER A O 1
ATOM 2558 N N . VAL A 1 340 ? -26.573 4.012 27.951 1.00 95.56 340 VAL A N 1
ATOM 2559 C CA . VAL A 1 340 ? -27.656 3.305 28.655 1.00 95.56 340 VAL A CA 1
ATOM 2560 C C . VAL A 1 340 ? -27.174 2.716 29.983 1.00 95.56 340 VAL A C 1
ATOM 2562 O O . VAL A 1 340 ? -27.854 2.853 31.008 1.00 95.56 340 VAL A O 1
ATOM 2565 N N . ILE A 1 341 ? -25.999 2.079 29.996 1.00 95.25 341 ILE A N 1
ATOM 2566 C CA . ILE A 1 341 ? -25.433 1.507 31.223 1.00 95.25 341 ILE A CA 1
ATOM 2567 C C . ILE A 1 341 ? -25.058 2.625 32.201 1.00 95.25 341 ILE A C 1
ATOM 2569 O O . ILE A 1 341 ? -25.372 2.514 33.380 1.00 95.25 341 ILE A O 1
ATOM 2573 N N . SER A 1 342 ? -24.469 3.727 31.736 1.00 94.44 342 SER A N 1
ATOM 2574 C CA . SER A 1 342 ? -24.139 4.888 32.575 1.00 94.44 342 SER A CA 1
ATOM 2575 C C . SER A 1 342 ? -25.379 5.477 33.257 1.00 94.44 342 SER A C 1
ATOM 2577 O O . SER A 1 342 ? -25.392 5.649 34.478 1.00 94.44 342 SER A O 1
ATOM 2579 N N . GLY A 1 343 ? -26.471 5.672 32.508 1.00 92.12 343 GLY A N 1
ATOM 2580 C CA . GLY A 1 343 ? -27.747 6.114 33.079 1.00 92.12 343 GLY A CA 1
ATOM 2581 C C . GLY A 1 343 ? -28.317 5.127 34.105 1.00 92.12 343 GLY A C 1
ATOM 2582 O O . GLY A 1 343 ? -28.808 5.535 35.159 1.00 92.12 343 GLY A O 1
ATOM 2583 N N . SER A 1 344 ? -28.199 3.823 33.843 1.00 94.06 344 SER A N 1
ATOM 2584 C CA . SER A 1 344 ? -28.628 2.774 34.780 1.00 94.06 344 SER A CA 1
ATOM 2585 C C . SER A 1 344 ? -27.788 2.770 36.062 1.00 94.06 344 SER A C 1
ATOM 2587 O O . SER A 1 344 ? -28.337 2.666 37.157 1.00 94.06 344 SER A O 1
ATOM 2589 N N . THR A 1 345 ? -26.472 2.950 35.943 1.00 95.25 345 THR A N 1
ATOM 2590 C CA . THR A 1 345 ? -25.524 3.042 37.064 1.00 95.25 345 THR A CA 1
ATOM 2591 C C . THR A 1 345 ? -25.825 4.253 37.950 1.00 95.25 345 THR A C 1
ATOM 2593 O O . THR A 1 345 ? -25.866 4.113 39.170 1.00 95.25 345 THR A O 1
ATOM 2596 N N . GLN A 1 346 ? -26.140 5.416 37.367 1.00 92.19 346 GLN A N 1
ATOM 2597 C CA . GLN A 1 346 ? -26.601 6.587 38.130 1.00 92.19 346 GLN A CA 1
ATOM 2598 C C . GLN A 1 346 ? -27.923 6.321 38.865 1.00 92.19 346 GLN A C 1
ATOM 2600 O O . GLN A 1 346 ? -28.096 6.735 40.012 1.00 92.19 346 GLN A O 1
ATOM 2605 N N . GLY A 1 347 ? -28.854 5.603 38.229 1.00 93.38 347 GLY A N 1
ATOM 2606 C CA . GLY A 1 347 ? -30.098 5.174 38.868 1.00 93.38 347 GLY A CA 1
ATOM 2607 C C . GLY A 1 347 ? -29.859 4.250 40.067 1.00 93.38 347 GLY A C 1
ATOM 2608 O O . GLY A 1 347 ? -30.465 4.445 41.120 1.00 93.38 347 GLY A O 1
ATOM 2609 N N . LEU A 1 348 ? -28.945 3.286 39.929 1.00 94.62 348 LEU A N 1
ATOM 2610 C CA . LEU A 1 348 ? -28.542 2.383 41.010 1.00 94.62 348 LEU A CA 1
ATOM 2611 C C . LEU A 1 348 ? -27.843 3.125 42.152 1.00 94.62 348 LEU A C 1
ATOM 2613 O O . LEU A 1 348 ? -28.108 2.813 43.311 1.00 94.62 348 LEU A O 1
ATOM 2617 N N . LEU A 1 349 ? -27.001 4.120 41.847 1.00 93.62 349 LEU A N 1
ATOM 2618 C CA . LEU A 1 349 ? -26.343 4.944 42.863 1.00 93.62 349 LEU A CA 1
ATOM 2619 C C . LEU A 1 349 ? -27.379 5.617 43.763 1.00 93.62 349 LEU A C 1
ATOM 2621 O O . LEU A 1 349 ? -27.323 5.486 44.982 1.00 93.62 349 LEU A O 1
ATOM 2625 N N . LYS A 1 350 ? -28.379 6.255 43.149 1.00 93.81 350 LYS A N 1
ATOM 2626 C CA . LYS A 1 350 ? -29.471 6.899 43.880 1.00 93.81 350 LYS A CA 1
ATOM 2627 C C . LYS A 1 350 ? -30.268 5.902 44.728 1.00 93.81 350 LYS A C 1
ATOM 2629 O O . LYS A 1 350 ? -30.609 6.201 45.864 1.00 93.81 350 LYS A O 1
ATOM 2634 N N . GLN A 1 351 ? -30.553 4.710 44.199 1.00 94.06 351 GLN A N 1
ATOM 2635 C CA . GLN A 1 351 ? -31.248 3.666 44.963 1.00 94.06 351 GLN A CA 1
ATOM 2636 C C . GLN A 1 351 ? -30.432 3.178 46.167 1.00 94.06 351 GLN A C 1
ATOM 2638 O O . GLN A 1 351 ? -31.014 2.899 47.215 1.00 94.06 351 GLN A O 1
ATOM 2643 N N . ALA A 1 352 ? -29.106 3.083 46.036 1.00 93.75 352 ALA A N 1
ATOM 2644 C CA . ALA A 1 352 ? -28.222 2.752 47.148 1.00 93.75 352 ALA A CA 1
ATOM 2645 C C . ALA A 1 352 ? -28.221 3.866 48.209 1.00 93.75 352 ALA A C 1
ATOM 2647 O O . ALA A 1 352 ? -28.395 3.570 49.388 1.00 93.75 352 ALA A O 1
ATOM 2648 N N . GLU A 1 353 ? -28.126 5.137 47.805 1.00 92.31 353 GLU A N 1
ATOM 2649 C CA . GLU A 1 353 ? -28.228 6.290 48.717 1.00 92.31 353 GLU A CA 1
ATOM 2650 C C . GLU A 1 353 ? -29.573 6.319 49.466 1.00 92.31 353 GLU A C 1
ATOM 2652 O O . GLU A 1 353 ? -29.608 6.472 50.689 1.00 92.31 353 GLU A O 1
ATOM 2657 N N . ASP A 1 354 ? -30.686 6.100 48.758 1.00 93.94 354 ASP A N 1
ATOM 2658 C CA . ASP A 1 354 ? -32.021 6.022 49.361 1.00 93.94 354 ASP A CA 1
ATOM 2659 C C . ASP A 1 354 ? -32.113 4.854 50.368 1.00 93.94 354 ASP A C 1
ATOM 2661 O O . ASP A 1 354 ? -32.692 4.998 51.450 1.00 93.94 354 ASP A O 1
ATOM 2665 N N . ALA A 1 355 ? -31.510 3.701 50.054 1.00 93.75 355 ALA A N 1
ATOM 2666 C CA . ALA A 1 355 ? -31.460 2.551 50.955 1.00 93.75 355 ALA A CA 1
ATOM 2667 C C . ALA A 1 355 ? -30.623 2.828 52.216 1.00 93.75 355 ALA A C 1
ATOM 2669 O O . ALA A 1 355 ? -31.063 2.469 53.311 1.00 93.75 355 ALA A O 1
ATOM 2670 N N . GLU A 1 356 ? -29.473 3.506 52.104 1.00 93.31 356 GLU A N 1
ATOM 2671 C CA . GLU A 1 356 ? -28.669 3.922 53.265 1.00 93.31 356 GLU A CA 1
ATOM 2672 C C . GLU A 1 356 ? -29.491 4.794 54.225 1.00 93.31 356 GLU A C 1
ATOM 2674 O O . GLU A 1 356 ? -29.482 4.560 55.438 1.00 93.31 356 GLU A O 1
ATOM 2679 N N . ILE A 1 357 ? -30.260 5.750 53.690 1.00 94.38 357 ILE A N 1
ATOM 2680 C CA . ILE A 1 357 ? -31.134 6.631 54.480 1.00 94.38 357 ILE A CA 1
ATOM 2681 C C . ILE A 1 357 ? -32.214 5.821 55.209 1.00 94.38 357 ILE A C 1
ATOM 2683 O O . ILE A 1 357 ? -32.413 5.994 56.416 1.00 94.38 357 ILE A O 1
ATOM 2687 N N . VAL A 1 358 ? -32.906 4.921 54.501 1.00 95.12 358 VAL A N 1
ATOM 2688 C CA . VAL A 1 358 ? -33.983 4.097 55.080 1.00 95.12 358 VAL A CA 1
ATOM 2689 C C . VAL A 1 358 ? -33.449 3.176 56.179 1.00 95.12 358 VAL A C 1
ATOM 2691 O O . VAL A 1 358 ? -34.069 3.052 57.237 1.00 95.12 358 VAL A O 1
ATOM 2694 N N . VAL A 1 359 ? -32.288 2.558 55.964 1.00 95.00 359 VAL A N 1
ATOM 2695 C CA . VAL A 1 359 ? -31.648 1.668 56.943 1.00 95.00 359 VAL A CA 1
ATOM 2696 C C . VAL A 1 359 ? -31.187 2.446 58.176 1.00 95.00 359 VAL A C 1
ATOM 2698 O O . VAL A 1 359 ? -31.394 1.984 59.302 1.00 95.00 359 VAL A O 1
ATOM 2701 N N . ALA A 1 360 ? -30.619 3.641 57.994 1.00 91.38 360 ALA A N 1
ATOM 2702 C CA . ALA A 1 360 ? -30.202 4.502 59.097 1.00 91.38 360 ALA A CA 1
ATOM 2703 C C . ALA A 1 360 ? -31.390 4.945 59.969 1.00 91.38 360 ALA A C 1
ATOM 2705 O O . ALA A 1 360 ? -31.317 4.865 61.201 1.00 91.38 360 ALA A O 1
ATOM 2706 N N . GLU A 1 361 ? -32.510 5.351 59.359 1.00 93.94 361 GLU A N 1
ATOM 2707 C CA . GLU A 1 361 ? -33.715 5.712 60.117 1.00 93.94 361 GLU A CA 1
ATOM 2708 C C . GLU A 1 361 ? -34.343 4.479 60.792 1.00 93.94 361 GLU A C 1
ATOM 2710 O O . GLU A 1 361 ? -34.750 4.551 61.952 1.00 93.94 361 GLU A O 1
ATOM 2715 N N . GLY A 1 362 ? -34.335 3.315 60.131 1.00 94.88 362 GLY A N 1
ATOM 2716 C CA . GLY A 1 362 ? -34.774 2.048 60.723 1.00 94.88 362 GLY A CA 1
ATOM 2717 C C . GLY A 1 362 ? -33.966 1.659 61.968 1.00 94.88 362 GLY A C 1
ATOM 2718 O O . GLY A 1 362 ? -34.540 1.310 63.003 1.00 94.88 362 GLY A O 1
ATOM 2719 N N . ALA A 1 363 ? -32.637 1.787 61.913 1.00 93.31 363 ALA A N 1
ATOM 2720 C CA . ALA A 1 363 ? -31.758 1.540 63.057 1.00 93.31 363 ALA A CA 1
ATOM 2721 C C . ALA A 1 363 ? -32.061 2.483 64.235 1.00 93.31 363 ALA A C 1
ATOM 2723 O O . ALA A 1 363 ? -32.138 2.040 65.384 1.00 93.31 363 ALA A O 1
ATOM 2724 N N . LYS A 1 364 ? -32.300 3.766 63.950 1.00 93.69 364 LYS A N 1
ATOM 2725 C CA . LYS A 1 364 ? -32.678 4.776 64.948 1.00 93.69 364 LYS A CA 1
ATOM 2726 C C . LYS A 1 364 ? -34.047 4.490 65.578 1.00 93.69 364 LYS A C 1
ATOM 2728 O O . LYS A 1 364 ? -34.199 4.636 66.791 1.00 93.69 364 LYS A O 1
ATOM 2733 N N . GLN A 1 365 ? -35.028 4.038 64.796 1.00 94.31 365 GLN A N 1
ATOM 2734 C CA . GLN A 1 365 ? -36.348 3.647 65.304 1.00 94.31 365 GLN A CA 1
ATOM 2735 C C . GLN A 1 365 ? -36.259 2.433 66.249 1.00 94.31 365 GLN A C 1
ATOM 2737 O O . GLN A 1 365 ? -36.958 2.374 67.267 1.00 94.31 365 GLN A O 1
ATOM 2742 N N . LEU A 1 366 ? -35.372 1.477 65.954 1.00 93.94 366 LEU A N 1
ATOM 2743 C CA . LEU A 1 366 ? -35.100 0.327 66.823 1.00 93.94 366 LEU A CA 1
ATOM 2744 C C . LEU A 1 366 ? -34.419 0.740 68.134 1.00 93.94 366 LEU A C 1
ATOM 2746 O O . LEU A 1 366 ? -34.816 0.254 69.194 1.00 93.94 366 LEU A O 1
ATOM 2750 N N . ASP A 1 367 ? -33.466 1.677 68.091 1.00 91.00 367 ASP A N 1
ATOM 2751 C CA . ASP A 1 367 ? -32.855 2.251 69.300 1.00 91.00 367 ASP A CA 1
ATOM 2752 C C . ASP A 1 367 ? -33.899 2.940 70.192 1.00 91.00 367 ASP A C 1
ATOM 2754 O O . ASP A 1 367 ? -33.943 2.719 71.407 1.00 91.00 367 ASP A O 1
ATOM 2758 N N . GLN A 1 368 ? -34.799 3.728 69.597 1.00 92.88 368 GLN A N 1
ATOM 2759 C CA . GLN A 1 368 ? -35.908 4.351 70.326 1.00 92.88 368 GLN A CA 1
ATOM 2760 C C . GLN A 1 368 ? -36.857 3.310 70.936 1.00 92.88 368 GLN A C 1
ATOM 2762 O O . GLN A 1 368 ? -37.276 3.460 72.087 1.00 92.88 368 GLN A O 1
ATOM 2767 N N . SER A 1 369 ? -37.157 2.239 70.200 1.00 92.38 369 SER A N 1
ATOM 2768 C CA . SER A 1 369 ? -38.006 1.142 70.678 1.00 92.38 369 SER A CA 1
ATOM 2769 C C . SER A 1 369 ? -37.360 0.409 71.858 1.00 92.38 369 SER A C 1
ATOM 2771 O O . SER A 1 369 ? -38.018 0.158 72.866 1.00 92.38 369 SER A O 1
ATOM 2773 N N . ALA A 1 370 ? -36.054 0.132 71.794 1.00 90.88 370 ALA A N 1
ATOM 2774 C CA . ALA A 1 370 ? -35.306 -0.479 72.893 1.00 90.88 370 ALA A CA 1
ATOM 2775 C C . ALA A 1 370 ? -35.296 0.404 74.157 1.00 90.88 370 ALA A C 1
ATOM 2777 O O . ALA A 1 370 ? -35.461 -0.109 75.268 1.00 90.88 370 ALA A O 1
ATOM 2778 N N . LEU A 1 371 ? -35.166 1.728 74.000 1.00 92.25 371 LEU A N 1
ATOM 2779 C CA . LEU A 1 371 ? -35.272 2.689 75.105 1.00 92.25 371 LEU A CA 1
ATOM 2780 C C . LEU A 1 371 ? -36.675 2.701 75.731 1.00 92.25 371 LEU A C 1
ATOM 2782 O O . LEU A 1 371 ? -36.798 2.718 76.956 1.00 92.25 371 LEU A O 1
ATOM 2786 N N . GLN A 1 372 ? -37.733 2.684 74.916 1.00 93.00 372 GLN A N 1
ATOM 2787 C CA . GLN A 1 372 ? -39.116 2.623 75.406 1.00 93.00 372 GLN A CA 1
ATOM 2788 C C . GLN A 1 372 ? -39.401 1.318 76.155 1.00 93.00 372 GLN A C 1
ATOM 2790 O O . GLN A 1 372 ? -39.972 1.362 77.242 1.00 93.00 372 GLN A O 1
ATOM 2795 N N . ILE A 1 373 ? -38.940 0.177 75.634 1.00 92.56 373 ILE A N 1
ATOM 2796 C CA . ILE A 1 373 ? -39.043 -1.121 76.316 1.00 92.56 373 ILE A CA 1
ATOM 2797 C C . ILE A 1 373 ? -38.314 -1.081 77.664 1.00 92.56 373 ILE A C 1
ATOM 2799 O O . ILE A 1 373 ? -38.857 -1.541 78.664 1.00 92.56 373 ILE A O 1
ATOM 2803 N N . GLY A 1 374 ? -37.125 -0.471 77.725 1.00 89.38 374 GLY A N 1
ATOM 2804 C CA . GLY A 1 374 ? -36.409 -0.267 78.987 1.00 89.38 374 GLY A CA 1
ATOM 2805 C C . GLY A 1 374 ? -37.232 0.511 80.020 1.00 89.38 374 GLY A C 1
ATOM 2806 O O . GLY A 1 374 ? -37.302 0.107 81.176 1.00 89.38 374 GLY A O 1
ATOM 2807 N N . LYS A 1 375 ? -37.927 1.578 79.598 1.00 92.19 375 LYS A N 1
ATOM 2808 C CA . LYS A 1 375 ? -38.839 2.333 80.478 1.00 92.19 375 LYS A CA 1
ATOM 2809 C C . LYS A 1 375 ? -40.037 1.501 80.943 1.00 92.19 375 LYS A C 1
ATOM 2811 O O . LYS A 1 375 ? -40.464 1.658 82.086 1.00 92.19 375 LYS A O 1
ATOM 2816 N N . ILE A 1 376 ? -40.578 0.634 80.082 1.00 90.50 376 ILE A N 1
ATOM 2817 C CA . ILE A 1 376 ? -41.669 -0.285 80.442 1.00 90.50 376 ILE A CA 1
ATOM 2818 C C . ILE A 1 376 ? -41.202 -1.248 81.534 1.00 90.50 376 ILE A C 1
ATOM 2820 O O . ILE A 1 376 ? -41.887 -1.357 82.545 1.00 90.50 376 ILE A O 1
ATOM 2824 N N . VAL A 1 377 ? -40.027 -1.871 81.378 1.00 90.12 377 VAL A N 1
ATOM 2825 C CA . VAL A 1 377 ? -39.452 -2.773 82.394 1.00 90.12 377 VAL A CA 1
ATOM 2826 C C . VAL A 1 377 ? -39.350 -2.067 83.745 1.00 90.12 377 VAL A C 1
ATOM 2828 O O . VAL A 1 377 ? -39.939 -2.540 84.712 1.00 90.12 377 VAL A O 1
ATOM 2831 N N . SER A 1 378 ? -38.727 -0.884 83.798 1.00 91.00 378 SER A N 1
ATOM 2832 C CA . SER A 1 378 ? -38.604 -0.128 85.053 1.00 91.00 378 SER A CA 1
ATOM 2833 C C . SER A 1 378 ? -39.957 0.267 85.660 1.00 91.00 378 SER A C 1
ATOM 2835 O O . SER A 1 378 ? -40.107 0.301 86.878 1.00 91.00 378 SER A O 1
ATOM 2837 N N . SER A 1 379 ? -40.963 0.557 84.827 1.00 91.88 379 SER A N 1
ATOM 2838 C CA . SER A 1 379 ? -42.313 0.889 85.309 1.00 91.88 379 SER A CA 1
ATOM 2839 C C . SER A 1 379 ? -43.027 -0.331 85.898 1.00 91.88 379 SER A C 1
ATOM 2841 O O . SER A 1 379 ? -43.723 -0.206 86.904 1.00 91.88 379 SER A O 1
ATOM 2843 N N . VAL A 1 380 ? -42.850 -1.509 85.290 1.00 91.94 380 VAL A N 1
ATOM 2844 C CA . VAL A 1 380 ? -43.416 -2.775 85.781 1.00 91.94 380 VAL A CA 1
ATOM 2845 C C . VAL A 1 380 ? -42.731 -3.213 87.075 1.00 91.94 380 VAL A C 1
ATOM 2847 O O . VAL A 1 380 ? -43.423 -3.622 88.002 1.00 91.94 380 VAL A O 1
ATOM 2850 N N . GLU A 1 381 ? -41.409 -3.066 87.186 1.00 88.75 381 GLU A N 1
ATOM 2851 C CA . GLU A 1 381 ? -40.660 -3.348 88.420 1.00 88.75 381 GLU A CA 1
ATOM 2852 C C . GLU A 1 381 ? -41.159 -2.490 89.594 1.00 88.75 381 GLU A C 1
ATOM 2854 O O . GLU A 1 381 ? -41.469 -3.021 90.662 1.00 88.75 381 GLU A O 1
ATOM 2859 N N . LEU A 1 382 ? -41.342 -1.180 89.380 1.00 91.56 382 LEU A N 1
ATOM 2860 C CA . LEU A 1 382 ? -41.888 -0.268 90.394 1.00 91.56 382 LEU A CA 1
ATOM 2861 C C . LEU A 1 382 ? -43.333 -0.629 90.791 1.00 91.56 382 LEU A C 1
ATOM 2863 O O . LEU A 1 382 ? -43.716 -0.562 91.965 1.00 91.56 382 LEU A O 1
ATOM 2867 N N . ALA A 1 383 ? -44.157 -1.015 89.813 1.00 91.31 383 ALA A N 1
ATOM 2868 C CA . ALA A 1 383 ? -45.520 -1.466 90.072 1.00 91.31 383 ALA A CA 1
ATOM 2869 C C . ALA A 1 383 ? -45.531 -2.779 90.874 1.00 91.31 383 ALA A C 1
ATOM 2871 O O . ALA A 1 383 ? -46.308 -2.906 91.821 1.00 91.31 383 ALA A O 1
ATOM 2872 N N . SER A 1 384 ? -44.626 -3.710 90.560 1.00 90.50 384 SER A N 1
ATOM 2873 C CA . SER A 1 384 ? -44.453 -4.971 91.284 1.00 90.50 384 SER A CA 1
ATOM 2874 C C . SER A 1 384 ? -44.042 -4.740 92.738 1.00 90.50 384 SER A C 1
ATOM 2876 O O . SER A 1 384 ? -44.588 -5.388 93.627 1.00 90.50 384 SER A O 1
ATOM 2878 N N . GLU A 1 385 ? -43.140 -3.792 93.011 1.00 89.88 385 GLU A N 1
ATOM 2879 C CA . GLU A 1 385 ? -42.768 -3.408 94.382 1.00 89.88 385 GLU A CA 1
ATOM 2880 C C . GLU A 1 385 ? -43.981 -2.874 95.161 1.00 89.88 385 GLU A C 1
ATOM 2882 O O . GLU A 1 385 ? -44.245 -3.279 96.296 1.00 89.88 385 GLU A O 1
ATOM 2887 N N . THR A 1 386 ? -44.777 -2.011 94.526 1.00 91.88 386 THR A N 1
ATOM 2888 C CA . THR A 1 386 ? -45.978 -1.429 95.142 1.00 91.88 386 THR A CA 1
ATOM 2889 C C . THR A 1 386 ? -47.028 -2.499 95.460 1.00 91.88 386 THR A C 1
ATOM 2891 O O . THR A 1 386 ? -47.629 -2.482 96.536 1.00 91.88 386 THR A O 1
ATOM 2894 N N . VAL A 1 387 ? -47.237 -3.448 94.546 1.00 92.50 387 VAL A N 1
ATOM 2895 C CA . VAL A 1 387 ? -48.182 -4.561 94.718 1.00 92.50 387 VAL A CA 1
ATOM 2896 C C . VAL A 1 387 ? -47.672 -5.571 95.754 1.00 92.50 387 VAL A C 1
ATOM 2898 O O . VAL A 1 387 ? -48.459 -6.059 96.561 1.00 92.50 387 VAL A O 1
ATOM 2901 N N . SER A 1 388 ? -46.363 -5.824 95.811 1.00 89.31 388 SER A N 1
ATOM 2902 C CA . SER A 1 388 ? -45.736 -6.648 96.853 1.00 89.31 388 SER A CA 1
ATOM 2903 C C . SER A 1 388 ? -45.915 -6.038 98.249 1.00 89.31 388 SER A C 1
ATOM 2905 O O . SER A 1 388 ? -46.237 -6.739 99.212 1.00 89.31 388 SER A O 1
ATOM 2907 N N . ARG A 1 389 ? -45.821 -4.706 98.374 1.00 91.50 389 ARG A N 1
ATOM 2908 C CA . ARG A 1 389 ? -46.156 -4.019 99.630 1.00 91.50 389 ARG A CA 1
ATOM 2909 C C . ARG A 1 389 ? -47.628 -4.206 100.011 1.00 91.50 389 ARG A C 1
ATOM 2911 O O . ARG A 1 389 ? -47.909 -4.476 101.176 1.00 91.50 389 ARG A O 1
ATOM 2918 N N . LEU A 1 390 ? -48.551 -4.129 99.048 1.00 91.62 390 LEU A N 1
ATOM 2919 C CA . LEU A 1 390 ? -49.977 -4.387 99.285 1.00 91.62 390 LEU A CA 1
ATOM 2920 C C . LEU A 1 390 ? -50.242 -5.836 99.733 1.00 91.62 390 LEU A C 1
ATOM 2922 O O . LEU A 1 390 ? -51.117 -6.063 100.569 1.00 91.62 390 LEU A O 1
ATOM 2926 N N . GLU A 1 391 ? -49.484 -6.812 99.224 1.00 90.88 391 GLU A N 1
ATOM 2927 C CA . GLU A 1 391 ? -49.529 -8.202 99.700 1.00 90.88 391 GLU A CA 1
ATOM 2928 C C . GLU A 1 391 ? -49.180 -8.287 101.191 1.00 90.88 391 GLU A C 1
ATOM 2930 O O . GLU A 1 391 ? -49.927 -8.870 101.980 1.00 90.88 391 GLU A O 1
ATOM 2935 N N . SER A 1 392 ? -48.072 -7.650 101.582 1.00 90.56 392 SER A N 1
ATOM 2936 C CA . SER A 1 392 ? -47.606 -7.591 102.971 1.00 90.56 392 SER A CA 1
ATOM 2937 C C . SER A 1 392 ? -48.623 -6.902 103.889 1.00 90.56 392 SER A C 1
ATOM 2939 O O . SER A 1 392 ? -48.988 -7.440 104.935 1.00 90.56 392 SER A O 1
ATOM 2941 N N . GLU A 1 393 ? -49.160 -5.753 103.472 1.00 91.38 393 GLU A N 1
ATOM 2942 C CA . GLU A 1 393 ? -50.205 -5.037 104.211 1.00 91.38 393 GLU A CA 1
ATOM 2943 C C . GLU A 1 393 ? -51.483 -5.878 104.356 1.00 91.38 393 GLU A C 1
ATOM 2945 O O . GLU A 1 393 ? -52.052 -5.950 105.445 1.00 91.38 393 GLU A O 1
ATOM 2950 N N . SER A 1 394 ? -51.897 -6.587 103.301 1.00 92.19 394 SER A N 1
ATOM 2951 C CA . SER A 1 394 ? -53.066 -7.477 103.337 1.00 92.19 394 SER A CA 1
ATOM 2952 C C . SER A 1 394 ? -52.855 -8.668 104.279 1.00 92.19 394 SER A C 1
ATOM 2954 O O . SER A 1 394 ? -53.768 -9.037 105.018 1.00 92.19 394 SER A O 1
ATOM 2956 N N . ASN A 1 395 ? -51.648 -9.244 104.316 1.00 89.88 395 ASN A N 1
ATOM 2957 C CA . ASN A 1 395 ? -51.282 -10.296 105.270 1.00 89.88 395 ASN A CA 1
ATOM 2958 C C . ASN A 1 395 ? -51.339 -9.798 106.720 1.00 89.88 395 ASN A C 1
ATOM 2960 O O . ASN A 1 395 ? -51.882 -10.488 107.584 1.00 89.88 395 ASN A O 1
ATOM 2964 N N . ASN A 1 396 ? -50.849 -8.584 106.982 1.00 91.19 396 ASN A N 1
ATOM 2965 C CA . ASN A 1 396 ? -50.935 -7.967 108.306 1.00 91.19 396 ASN A CA 1
ATOM 2966 C C . ASN A 1 396 ? -52.395 -7.740 108.727 1.00 91.19 396 ASN A C 1
ATOM 2968 O O . ASN A 1 396 ? -52.761 -8.042 109.863 1.00 91.19 396 ASN A O 1
ATOM 2972 N N . ILE A 1 397 ? -53.256 -7.275 107.813 1.00 91.75 397 ILE A N 1
ATOM 2973 C CA . ILE A 1 397 ? -54.695 -7.136 108.086 1.00 91.75 397 ILE A CA 1
ATOM 2974 C C . ILE A 1 397 ? -55.315 -8.503 108.396 1.00 91.75 397 ILE A C 1
ATOM 2976 O O . ILE A 1 397 ? -56.050 -8.620 109.373 1.00 91.75 397 ILE A O 1
ATOM 2980 N N . SER A 1 398 ? -54.984 -9.549 107.631 1.00 92.06 398 SER A N 1
ATOM 2981 C CA . SER A 1 398 ? -55.472 -10.910 107.889 1.00 92.06 398 SER A CA 1
ATOM 2982 C C . SER A 1 398 ? -55.113 -11.401 109.298 1.00 92.06 398 SER A C 1
ATOM 2984 O O . SER A 1 398 ? -55.954 -11.999 109.969 1.00 92.06 398 SER A O 1
ATOM 2986 N N . GLN A 1 399 ? -53.892 -11.124 109.774 1.00 91.19 399 GLN A N 1
ATOM 2987 C CA . GLN A 1 399 ? -53.467 -11.465 111.137 1.00 91.19 399 GLN A CA 1
ATOM 2988 C C . GLN A 1 399 ? -54.271 -10.700 112.195 1.00 91.19 399 GLN A C 1
ATOM 2990 O O . GLN A 1 399 ? -54.739 -11.296 113.163 1.00 91.19 399 GLN A O 1
ATOM 2995 N N . ILE A 1 400 ? -54.488 -9.395 111.994 1.00 91.75 400 ILE A N 1
ATOM 2996 C CA . ILE A 1 400 ? -55.296 -8.568 112.902 1.00 91.75 400 ILE A CA 1
ATOM 2997 C C . ILE A 1 400 ? -56.735 -9.094 112.973 1.00 91.75 400 ILE A C 1
ATOM 2999 O O . ILE A 1 400 ? -57.288 -9.223 114.064 1.00 91.75 400 ILE A O 1
ATOM 3003 N N . ILE A 1 401 ? -57.336 -9.437 111.831 1.00 92.75 401 ILE A N 1
ATOM 3004 C CA . ILE A 1 401 ? -58.697 -9.982 111.776 1.00 92.75 401 ILE A CA 1
ATOM 3005 C C . ILE A 1 401 ? -58.787 -11.331 112.500 1.00 92.75 401 ILE A C 1
ATOM 3007 O O . ILE A 1 401 ? -59.756 -11.540 113.231 1.00 92.75 401 ILE A O 1
ATOM 3011 N N . SER A 1 402 ? -57.768 -12.195 112.390 1.00 90.12 402 SER A N 1
ATOM 3012 C CA . SER A 1 402 ? -57.688 -13.445 113.164 1.00 90.12 402 SER A CA 1
ATOM 3013 C C . SER A 1 402 ? -57.718 -13.178 114.670 1.00 90.12 402 SER A C 1
ATOM 3015 O O . SER A 1 402 ? -58.516 -13.779 115.385 1.00 90.12 402 SER A O 1
ATOM 3017 N N . VAL A 1 403 ? -56.927 -12.214 115.156 1.00 93.31 403 VAL A N 1
ATOM 3018 C CA . VAL A 1 403 ? -56.922 -11.831 116.579 1.00 93.31 403 VAL A CA 1
ATOM 3019 C C . VAL A 1 403 ? -58.279 -11.264 117.007 1.00 93.31 403 VAL A C 1
ATOM 3021 O O . VAL A 1 403 ? -58.782 -11.618 118.071 1.00 93.31 403 VAL A O 1
ATOM 3024 N N . ILE A 1 404 ? -58.922 -10.419 116.192 1.00 91.62 404 ILE A N 1
ATOM 3025 C CA . ILE A 1 404 ? -60.262 -9.887 116.505 1.00 91.62 404 ILE A CA 1
ATOM 3026 C C . ILE A 1 404 ? -61.288 -11.021 116.566 1.00 91.62 404 ILE A C 1
ATOM 3028 O O . ILE A 1 404 ? -62.146 -11.020 117.449 1.00 91.62 404 ILE A O 1
ATOM 3032 N N . GLN A 1 405 ? -61.199 -11.996 115.661 1.00 91.25 405 GLN A N 1
ATOM 3033 C CA . GLN A 1 405 ? -62.070 -13.165 115.663 1.00 91.25 405 GLN A CA 1
ATOM 3034 C C . GLN A 1 405 ? -61.854 -14.019 116.917 1.00 91.25 405 GLN A C 1
ATOM 3036 O O . GLN A 1 405 ? -62.830 -14.405 117.558 1.00 91.25 405 GLN A O 1
ATOM 3041 N N . GLU A 1 406 ? -60.604 -14.256 117.320 1.00 90.94 406 GLU A N 1
ATOM 3042 C CA . GLU A 1 406 ? -60.270 -14.939 118.575 1.00 90.94 406 GLU A CA 1
ATOM 3043 C C . GLU A 1 406 ? -60.828 -14.194 119.793 1.00 90.94 406 GLU A C 1
ATOM 3045 O O . GLU A 1 406 ? -61.488 -14.802 120.638 1.00 90.94 406 GLU A O 1
ATOM 3050 N N . VAL A 1 407 ? -60.647 -12.870 119.859 1.00 91.38 407 VAL A N 1
ATOM 3051 C CA . VAL A 1 407 ? -61.196 -12.023 120.930 1.00 91.38 407 VAL A CA 1
ATOM 3052 C C . VAL A 1 407 ? -62.724 -12.061 120.930 1.00 91.38 407 VAL A C 1
ATOM 3054 O O . VAL A 1 407 ? -63.329 -12.158 121.997 1.00 91.38 407 VAL A O 1
ATOM 3057 N N . ALA A 1 408 ? -63.379 -12.026 119.768 1.00 90.75 408 ALA A N 1
ATOM 3058 C CA . ALA A 1 408 ? -64.833 -12.124 119.660 1.00 90.75 408 ALA A CA 1
ATOM 3059 C C . ALA A 1 408 ? -65.345 -13.493 120.135 1.00 90.75 408 ALA A C 1
ATOM 3061 O O . ALA A 1 408 ? -66.315 -13.554 120.890 1.00 90.75 408 ALA A O 1
ATOM 3062 N N . VAL A 1 409 ? -64.665 -14.588 119.782 1.00 89.12 409 VAL A N 1
ATOM 3063 C CA . VAL A 1 409 ? -64.992 -15.940 120.263 1.00 89.12 409 VAL A CA 1
ATOM 3064 C C . VAL A 1 409 ? -64.802 -16.044 121.779 1.00 89.12 409 VAL A C 1
ATOM 3066 O O . VAL A 1 409 ? -65.692 -16.542 122.474 1.00 89.12 409 VAL A O 1
ATOM 3069 N N . GLN A 1 410 ? -63.697 -15.519 122.316 1.00 90.25 410 GLN A N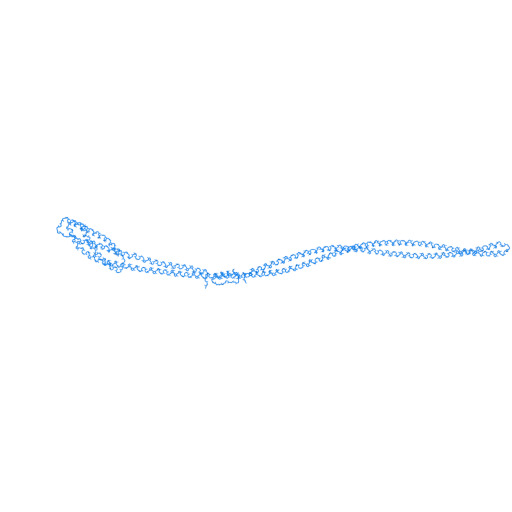 1
ATOM 3070 C CA . GLN A 1 410 ? -63.457 -15.453 123.761 1.00 90.25 410 GLN A CA 1
ATOM 3071 C C . GLN A 1 410 ? -64.511 -14.597 124.476 1.00 90.25 410 GLN A C 1
ATOM 3073 O O . GLN A 1 410 ? -65.030 -15.002 125.512 1.00 90.25 410 GLN A O 1
ATOM 3078 N N . THR A 1 411 ? -64.889 -13.453 123.904 1.00 92.62 411 THR A N 1
ATOM 3079 C CA . THR A 1 411 ? -65.919 -12.557 124.453 1.00 92.62 411 THR A CA 1
ATOM 3080 C C . THR A 1 411 ? -67.287 -13.230 124.447 1.00 92.62 411 THR A C 1
ATOM 3082 O O . THR A 1 411 ? -68.018 -13.137 125.428 1.00 92.62 411 THR A O 1
ATOM 3085 N N . ASN A 1 412 ? -67.621 -13.975 123.390 1.00 90.06 412 ASN A N 1
ATOM 3086 C CA . ASN A 1 412 ? -68.843 -14.774 123.316 1.00 90.06 412 ASN A CA 1
ATOM 3087 C C . ASN A 1 412 ? -68.871 -15.872 124.398 1.00 90.06 412 ASN A C 1
ATOM 3089 O O . ASN A 1 412 ? -69.914 -16.096 125.010 1.00 90.06 412 ASN A O 1
ATOM 3093 N N . LEU A 1 413 ? -67.734 -16.523 124.673 1.00 90.88 413 LEU A N 1
ATOM 3094 C CA . LEU A 1 413 ? -67.603 -17.506 125.758 1.00 90.88 413 LEU A CA 1
ATOM 3095 C C . LEU A 1 413 ? -67.704 -16.862 127.149 1.00 90.88 413 LEU A C 1
ATOM 3097 O O . LEU A 1 413 ? -68.401 -17.387 128.016 1.00 90.88 413 LEU A O 1
ATOM 3101 N N . LEU A 1 414 ? -67.060 -15.713 127.363 1.00 89.06 414 LEU A N 1
ATOM 3102 C CA . LEU A 1 414 ? -67.153 -14.947 128.610 1.00 89.06 414 LEU A CA 1
ATOM 3103 C C . LEU A 1 414 ? -68.584 -14.461 128.863 1.00 89.06 414 LEU A C 1
ATOM 3105 O O . LEU A 1 414 ? -69.095 -14.609 129.971 1.00 89.06 414 LEU A O 1
ATOM 3109 N N . ALA A 1 415 ? -69.245 -13.937 127.831 1.00 89.62 415 ALA A N 1
ATOM 3110 C CA . ALA A 1 415 ? -70.631 -13.492 127.889 1.00 89.62 415 ALA A CA 1
ATOM 3111 C C . ALA A 1 415 ? -71.590 -14.656 128.160 1.00 89.62 415 ALA A C 1
ATOM 3113 O O . ALA A 1 415 ? -72.509 -14.518 128.960 1.00 89.62 415 ALA A O 1
ATOM 3114 N N . LEU A 1 416 ? -71.343 -15.829 127.569 1.00 87.69 416 LEU A N 1
ATOM 3115 C CA . LEU A 1 416 ? -72.095 -17.044 127.873 1.00 87.69 416 LEU A CA 1
ATOM 3116 C C . LEU A 1 416 ? -71.932 -17.463 129.340 1.00 87.69 416 LEU A C 1
ATOM 3118 O O . LEU A 1 416 ? -72.929 -17.732 130.005 1.00 87.69 416 LEU A O 1
ATOM 3122 N N . ASN A 1 417 ? -70.704 -17.469 129.862 1.00 86.75 417 ASN A N 1
ATOM 3123 C CA . ASN A 1 417 ? -70.451 -17.771 131.272 1.00 86.75 417 ASN A CA 1
ATOM 3124 C C . ASN A 1 417 ? -71.131 -16.749 132.201 1.00 86.75 417 ASN A C 1
ATOM 3126 O O . ASN A 1 417 ? -71.727 -17.133 133.206 1.00 86.75 417 ASN A O 1
ATOM 3130 N N . ALA A 1 418 ? -71.111 -15.462 131.841 1.00 85.38 418 ALA A N 1
ATOM 3131 C CA . ALA A 1 418 ? -71.793 -14.405 132.584 1.00 85.38 418 ALA A CA 1
ATOM 3132 C C . ALA A 1 418 ? -73.326 -14.541 132.538 1.00 85.38 418 ALA A C 1
ATOM 3134 O O . ALA A 1 418 ? -73.977 -14.351 133.561 1.00 85.38 418 ALA A O 1
ATOM 3135 N N . ALA A 1 419 ? -73.908 -14.911 131.392 1.00 85.31 419 ALA A N 1
ATOM 3136 C CA . ALA A 1 419 ? -75.343 -15.163 131.253 1.00 85.31 419 ALA A CA 1
ATOM 3137 C C . ALA A 1 419 ? -75.792 -16.362 132.106 1.00 85.31 419 ALA A C 1
ATOM 3139 O O . ALA A 1 419 ? -76.829 -16.297 132.770 1.00 85.31 419 ALA A O 1
ATOM 3140 N N . ILE A 1 420 ? -74.982 -17.429 132.149 1.00 83.62 420 ILE A N 1
ATOM 3141 C CA . ILE A 1 420 ? -75.209 -18.593 133.019 1.00 83.62 420 ILE A CA 1
ATOM 3142 C C . ILE A 1 420 ? -75.195 -18.172 134.496 1.00 83.62 420 ILE A C 1
ATOM 3144 O O . ILE A 1 420 ? -76.116 -18.514 135.238 1.00 83.62 420 ILE A O 1
ATOM 3148 N N . GLU A 1 421 ? -74.197 -17.397 134.929 1.00 85.50 421 GLU A N 1
ATOM 3149 C CA . GLU A 1 421 ? -74.083 -16.977 136.332 1.00 85.50 421 GLU A CA 1
ATOM 3150 C C . GLU A 1 421 ? -75.163 -15.947 136.724 1.00 85.50 421 GLU A C 1
ATOM 3152 O O . GLU A 1 421 ? -75.709 -15.995 137.828 1.00 85.50 421 GLU A O 1
ATOM 3157 N N . ALA A 1 422 ? -75.572 -15.076 135.796 1.00 83.00 422 ALA A N 1
ATOM 3158 C CA . ALA A 1 422 ? -76.696 -14.160 135.980 1.00 83.00 422 ALA A CA 1
ATOM 3159 C C . ALA A 1 422 ? -78.039 -14.900 136.123 1.00 83.00 422 ALA A C 1
ATOM 3161 O O . ALA A 1 422 ? -78.857 -14.525 136.965 1.00 83.00 422 ALA A O 1
ATOM 3162 N N . ALA A 1 423 ? -78.252 -15.983 135.363 1.00 80.06 423 ALA A N 1
ATOM 3163 C CA . ALA A 1 423 ? -79.407 -16.866 135.539 1.00 80.06 423 ALA A CA 1
ATOM 3164 C C . ALA A 1 423 ? -79.376 -17.578 136.906 1.00 80.06 423 ALA A C 1
ATOM 3166 O O . ALA A 1 423 ? -80.418 -17.766 137.538 1.00 80.06 423 ALA A O 1
ATOM 3167 N N . ARG A 1 424 ? -78.176 -17.912 137.398 1.00 82.25 424 ARG A N 1
ATOM 3168 C CA . ARG A 1 424 ? -77.943 -18.546 138.704 1.00 82.25 424 ARG A CA 1
ATOM 3169 C C . ARG A 1 424 ? -78.254 -17.624 139.890 1.00 82.25 424 ARG A C 1
ATOM 3171 O O . ARG A 1 424 ? -78.752 -18.097 140.908 1.00 82.25 424 ARG A O 1
ATOM 3178 N N . ALA A 1 425 ? -78.029 -16.316 139.746 1.00 79.19 425 ALA A N 1
ATOM 3179 C CA . ALA A 1 425 ? -78.330 -15.289 140.752 1.00 79.19 425 ALA A CA 1
ATOM 3180 C C . ALA A 1 425 ? -79.830 -14.905 140.854 1.00 79.19 425 ALA A C 1
ATOM 3182 O O . ALA A 1 425 ? -80.206 -14.053 141.668 1.00 79.19 425 ALA A O 1
ATOM 3183 N N . GLY A 1 426 ? -80.710 -15.516 140.050 1.00 75.81 426 GLY A N 1
ATOM 3184 C CA . GLY A 1 426 ? -82.164 -15.355 140.154 1.00 75.81 426 GLY A CA 1
ATOM 3185 C C . GLY A 1 426 ? -82.643 -13.914 139.926 1.00 75.81 426 GLY A C 1
ATOM 3186 O O . GLY A 1 426 ? -82.265 -13.265 138.951 1.00 75.81 426 GLY A O 1
ATOM 3187 N N . GLN A 1 427 ? -83.499 -13.383 140.812 1.00 73.31 427 GLN A N 1
ATOM 3188 C CA . GLN A 1 427 ? -84.060 -12.030 140.640 1.00 73.31 427 GLN A CA 1
ATOM 3189 C C . GLN A 1 427 ? -83.004 -10.912 140.717 1.00 73.31 427 GLN A C 1
ATOM 3191 O O . GLN A 1 427 ? -83.168 -9.894 140.047 1.00 73.31 427 GLN A O 1
ATOM 3196 N N . HIS A 1 428 ? -81.909 -11.107 141.464 1.00 71.50 428 HIS A N 1
ATOM 3197 C CA . HIS A 1 428 ? -80.832 -10.118 141.593 1.00 71.50 428 HIS A CA 1
ATOM 3198 C C . HIS A 1 428 ? -79.928 -10.037 140.344 1.00 71.50 428 HIS A C 1
ATOM 3200 O O . HIS A 1 428 ? -79.268 -9.022 140.139 1.00 71.50 428 HIS A O 1
ATOM 3206 N N . GLY A 1 429 ? -79.924 -11.065 139.483 1.00 78.56 429 GLY A N 1
ATOM 3207 C CA . GLY A 1 429 ? -79.087 -11.151 138.276 1.00 78.56 429 GLY A CA 1
ATOM 3208 C C . GLY A 1 429 ? -79.735 -10.654 136.977 1.00 78.56 429 GLY A C 1
ATOM 3209 O O . GLY A 1 429 ? -79.071 -10.610 135.946 1.00 78.56 429 GLY A O 1
ATOM 3210 N N . ARG A 1 430 ? -81.014 -10.248 136.992 1.00 77.06 430 ARG A N 1
ATOM 3211 C CA . ARG A 1 430 ? -81.776 -9.894 135.773 1.00 77.06 430 ARG A CA 1
ATOM 3212 C C . ARG A 1 430 ? -81.134 -8.800 134.913 1.00 77.06 430 ARG A C 1
ATOM 3214 O O . ARG A 1 430 ? -81.110 -8.938 133.696 1.00 77.06 430 ARG A O 1
ATOM 3221 N N . GLY A 1 431 ? -80.611 -7.736 135.526 1.00 80.50 431 GLY A N 1
ATOM 3222 C CA . GLY A 1 431 ? -79.922 -6.666 134.792 1.00 80.50 431 GLY A CA 1
ATOM 3223 C C . GLY A 1 431 ? -78.614 -7.141 134.150 1.00 80.50 431 GLY A C 1
ATOM 3224 O O . GLY A 1 431 ? -78.321 -6.784 133.013 1.00 80.50 431 GLY A O 1
ATOM 3225 N N . PHE A 1 432 ? -77.874 -8.014 134.841 1.00 82.38 432 PHE A N 1
ATOM 3226 C CA . PHE A 1 432 ? -76.645 -8.623 134.325 1.00 82.38 432 PHE A CA 1
ATOM 3227 C C . PHE A 1 432 ? -76.911 -9.616 133.191 1.00 82.38 432 PHE A C 1
ATOM 3229 O O . PHE A 1 432 ? -76.133 -9.656 132.245 1.00 82.38 432 PHE A O 1
ATOM 3236 N N . ALA A 1 433 ? -78.015 -10.368 133.243 1.00 81.88 433 ALA A N 1
ATOM 3237 C CA . ALA A 1 433 ? -78.399 -11.294 132.178 1.00 81.88 433 ALA A CA 1
ATOM 3238 C C . ALA A 1 433 ? -78.660 -10.560 130.851 1.00 81.88 433 ALA A C 1
ATOM 3240 O O . ALA A 1 433 ? -78.156 -10.979 129.816 1.00 81.88 433 ALA A O 1
ATOM 3241 N N . VAL A 1 434 ? -79.362 -9.417 130.894 1.00 84.81 434 VAL A N 1
ATOM 3242 C CA . VAL A 1 434 ? -79.614 -8.587 129.700 1.00 84.81 434 VAL A CA 1
ATOM 3243 C C . VAL A 1 434 ? -78.307 -8.051 129.110 1.00 84.81 434 VAL A C 1
ATOM 3245 O O . VAL A 1 434 ? -78.115 -8.098 127.899 1.00 84.81 434 VAL A O 1
ATOM 3248 N N . VAL A 1 435 ? -77.382 -7.583 129.955 1.00 87.69 435 VAL A N 1
ATOM 3249 C CA . VAL A 1 435 ? -76.064 -7.117 129.494 1.00 87.69 435 VAL A CA 1
ATOM 3250 C C . VAL A 1 435 ? -75.246 -8.273 128.907 1.00 87.69 435 VAL A C 1
ATOM 3252 O O . VAL A 1 435 ? -74.619 -8.102 127.867 1.00 87.69 435 VAL A O 1
ATOM 3255 N N . ALA A 1 436 ? -75.269 -9.458 129.522 1.00 87.50 436 ALA A N 1
ATOM 3256 C CA . ALA A 1 436 ? -74.544 -10.627 129.029 1.00 87.50 436 ALA A CA 1
ATOM 3257 C C . ALA A 1 436 ? -75.077 -11.125 127.672 1.00 87.50 436 ALA A C 1
ATOM 3259 O O . ALA A 1 436 ? -74.277 -11.428 126.786 1.00 87.50 436 ALA A O 1
ATOM 3260 N N . ASP A 1 437 ? -76.397 -11.145 127.467 1.00 87.19 437 ASP A N 1
ATOM 3261 C CA . ASP A 1 437 ? -77.000 -11.496 126.174 1.00 87.19 437 ASP A CA 1
ATOM 3262 C C . ASP A 1 437 ? -76.689 -10.454 125.083 1.00 87.19 437 ASP A C 1
ATOM 3264 O O . ASP A 1 437 ? -76.400 -10.830 123.943 1.00 87.19 437 ASP A O 1
ATOM 3268 N N . GLU A 1 438 ? -76.655 -9.159 125.419 1.00 90.50 438 GLU A N 1
ATOM 3269 C CA . GLU A 1 438 ? -76.263 -8.101 124.477 1.00 90.50 438 GLU A CA 1
ATOM 3270 C C . GLU A 1 438 ? -74.776 -8.211 124.092 1.00 90.50 438 GLU A C 1
ATOM 3272 O O . GLU A 1 438 ? -74.432 -8.150 122.910 1.00 90.50 438 GLU A O 1
ATOM 3277 N N . VAL A 1 439 ? -73.886 -8.470 125.061 1.00 91.81 439 VAL A N 1
ATOM 3278 C CA . VAL A 1 439 ? -72.453 -8.710 124.799 1.00 91.81 439 VAL A CA 1
ATOM 3279 C C . VAL A 1 439 ? -72.257 -9.971 123.952 1.00 91.81 439 VAL A C 1
ATOM 3281 O O . VAL A 1 439 ? -71.439 -9.970 123.031 1.00 91.81 439 VAL A O 1
ATOM 3284 N N . ARG A 1 440 ? -73.028 -11.035 124.203 1.00 88.62 440 ARG A N 1
ATOM 3285 C CA . ARG A 1 440 ? -73.005 -12.267 123.401 1.00 88.62 440 ARG A CA 1
ATOM 3286 C C . ARG A 1 440 ? -73.455 -12.007 121.961 1.00 88.62 440 ARG A C 1
ATOM 3288 O O . ARG A 1 440 ? -72.775 -12.424 121.025 1.00 88.62 440 ARG A O 1
ATOM 3295 N N . SER A 1 441 ? -74.564 -11.294 121.772 1.00 90.38 441 SER A N 1
ATOM 3296 C CA . SER A 1 441 ? -75.064 -10.886 120.452 1.00 90.38 441 SER A CA 1
ATOM 3297 C C . SER A 1 441 ? -74.031 -10.041 119.697 1.00 90.38 441 SER A C 1
ATOM 3299 O O . SER A 1 441 ? -73.741 -10.304 118.525 1.00 90.38 441 SER A O 1
ATOM 3301 N N . LEU A 1 442 ? -73.398 -9.082 120.382 1.00 91.62 442 LEU A N 1
ATOM 3302 C CA . LEU A 1 442 ? -72.338 -8.253 119.816 1.00 91.62 442 LEU A CA 1
ATOM 3303 C C . LEU A 1 442 ? -71.129 -9.099 119.395 1.00 91.62 442 LEU A C 1
ATOM 3305 O O . LEU A 1 442 ? -70.654 -8.960 118.273 1.00 91.62 442 LEU A O 1
ATOM 3309 N N . ALA A 1 443 ? -70.686 -10.034 120.236 1.00 90.75 443 ALA A N 1
ATOM 3310 C CA . ALA A 1 443 ? -69.576 -10.934 119.934 1.00 90.75 443 ALA A CA 1
ATOM 3311 C C . ALA A 1 443 ? -69.865 -11.870 118.739 1.00 90.75 443 ALA A C 1
ATOM 3313 O O . ALA A 1 443 ? -68.994 -12.089 117.889 1.00 90.75 443 ALA A O 1
ATOM 3314 N N . GLN A 1 444 ? -71.098 -12.374 118.610 1.00 89.94 444 GLN A N 1
ATOM 3315 C CA . GLN A 1 444 ? -71.536 -13.155 117.445 1.00 89.94 444 GLN A CA 1
ATOM 3316 C C . GLN A 1 444 ? -71.574 -12.314 116.161 1.00 89.94 444 GLN A C 1
ATOM 3318 O O . GLN A 1 444 ? -71.145 -12.787 115.105 1.00 89.94 444 GLN A O 1
ATOM 3323 N N . ARG A 1 445 ? -72.050 -11.063 116.237 1.00 91.00 445 ARG A N 1
ATOM 3324 C CA . ARG A 1 445 ? -72.010 -10.115 115.111 1.00 91.00 445 ARG A CA 1
ATOM 3325 C C . ARG A 1 445 ? -70.573 -9.801 114.701 1.00 91.00 445 ARG A C 1
ATOM 3327 O O . ARG A 1 445 ? -70.277 -9.876 113.514 1.00 91.00 445 ARG A O 1
ATOM 3334 N N . THR A 1 446 ? -69.683 -9.546 115.661 1.00 92.81 446 THR A N 1
ATOM 3335 C CA . THR A 1 446 ? -68.253 -9.323 115.404 1.00 92.81 446 THR A CA 1
ATOM 3336 C C . THR A 1 446 ? -67.622 -10.529 114.714 1.00 92.81 446 THR A C 1
ATOM 3338 O O . THR A 1 446 ? -66.964 -10.347 113.701 1.00 92.81 446 THR A O 1
ATOM 3341 N N . THR A 1 447 ? -67.898 -11.755 115.176 1.00 90.69 447 THR A N 1
ATOM 3342 C CA . THR A 1 447 ? -67.383 -12.993 114.552 1.00 90.69 447 THR A CA 1
ATOM 3343 C C . THR A 1 447 ? -67.847 -13.150 113.099 1.00 90.69 447 THR A C 1
ATOM 3345 O O . THR A 1 447 ? -67.082 -13.570 112.229 1.00 90.69 447 THR A O 1
ATOM 3348 N N . ARG A 1 448 ? -69.111 -12.814 112.808 1.00 91.38 448 ARG A N 1
ATOM 3349 C CA . ARG A 1 448 ? -69.637 -12.849 111.437 1.00 91.38 448 ARG A CA 1
ATOM 3350 C C . ARG A 1 448 ? -68.941 -11.814 110.555 1.00 91.38 448 ARG A C 1
ATOM 3352 O O . ARG A 1 448 ? -68.465 -12.167 109.483 1.00 91.38 448 ARG A O 1
ATOM 3359 N N . SER A 1 449 ? -68.827 -10.573 111.028 1.00 92.12 449 SER A N 1
ATOM 3360 C CA . SER A 1 449 ? -68.155 -9.504 110.287 1.00 92.12 449 SER A CA 1
ATOM 3361 C C . SER A 1 449 ? -66.670 -9.789 110.067 1.00 92.12 449 SER A C 1
ATOM 3363 O O . SER A 1 449 ? -66.178 -9.542 108.973 1.00 92.12 449 SER A O 1
ATOM 3365 N N . THR A 1 450 ? -65.951 -10.359 111.041 1.00 92.19 450 THR A N 1
ATOM 3366 C CA . THR A 1 450 ? -64.553 -10.770 110.828 1.00 92.19 450 THR A CA 1
ATOM 3367 C C . THR A 1 450 ? -64.444 -11.892 109.804 1.00 92.19 450 THR A C 1
ATOM 3369 O O . THR A 1 450 ? -63.537 -11.854 108.987 1.00 92.19 450 THR A O 1
ATOM 3372 N N . THR A 1 451 ? -65.387 -12.840 109.774 1.00 91.00 451 THR A N 1
ATOM 3373 C CA . THR A 1 451 ? -65.417 -13.904 108.751 1.00 91.00 451 THR A CA 1
ATOM 3374 C C . THR A 1 451 ? -65.631 -13.333 107.343 1.00 91.00 451 THR A C 1
ATOM 3376 O O . THR A 1 451 ? -64.932 -13.717 106.407 1.00 91.00 451 THR A O 1
ATOM 3379 N N . GLU A 1 452 ? -66.563 -12.388 107.187 1.00 91.88 452 GLU A N 1
ATOM 3380 C CA . GLU A 1 452 ? -66.806 -11.695 105.913 1.00 91.88 452 GLU A CA 1
ATOM 3381 C C . GLU A 1 452 ? -65.586 -10.867 105.471 1.00 91.88 452 GLU A C 1
ATOM 3383 O O . GLU A 1 452 ? -65.202 -10.914 104.302 1.00 91.88 452 GLU A O 1
ATOM 3388 N N . ILE A 1 453 ? -64.934 -10.156 106.400 1.00 93.12 453 ILE A N 1
ATOM 3389 C CA . ILE A 1 453 ? -63.707 -9.398 106.113 1.00 93.12 453 ILE A CA 1
ATOM 3390 C C . ILE A 1 453 ? -62.556 -10.340 105.735 1.00 93.12 453 ILE A C 1
ATOM 3392 O O . ILE A 1 453 ? -61.853 -10.051 104.769 1.00 93.12 453 ILE A O 1
ATOM 3396 N N . SER A 1 454 ? 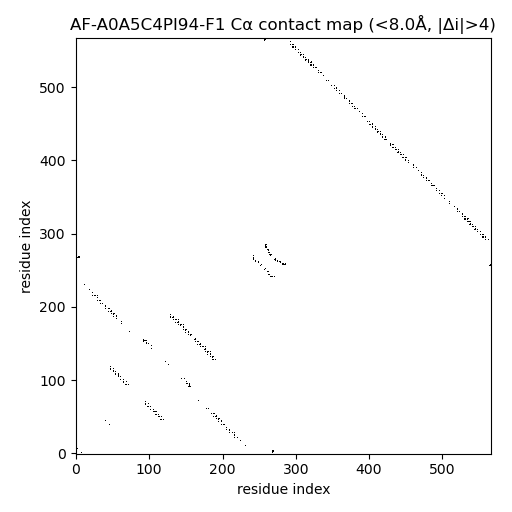-62.376 -11.473 106.423 1.00 91.19 454 SER A N 1
ATOM 3397 C CA . SER A 1 454 ? -61.355 -12.470 106.066 1.00 91.19 454 SER A CA 1
ATOM 3398 C C . SER A 1 454 ? -61.521 -12.957 104.627 1.00 91.19 454 SER A C 1
ATOM 3400 O O . SER A 1 454 ? -60.555 -12.941 103.870 1.00 91.19 454 SER A O 1
ATOM 3402 N N . ALA A 1 455 ? -62.747 -13.289 104.206 1.00 91.56 455 ALA A N 1
ATOM 3403 C CA . ALA A 1 455 ? -63.018 -13.708 102.829 1.00 91.56 455 ALA A CA 1
ATOM 3404 C C . ALA A 1 455 ? -62.692 -12.607 101.797 1.00 91.56 455 ALA A C 1
ATOM 3406 O O . ALA A 1 455 ? -62.170 -12.893 100.717 1.00 91.56 455 ALA A O 1
ATOM 3407 N N . LEU A 1 456 ? -62.958 -11.335 102.123 1.00 92.38 456 LEU A N 1
ATOM 3408 C CA . LEU A 1 456 ? -62.571 -10.200 101.276 1.00 92.38 456 LEU A CA 1
ATOM 3409 C C . LEU A 1 456 ? -61.046 -10.053 101.174 1.00 92.38 456 LEU A C 1
ATOM 3411 O O . LEU A 1 456 ? -60.529 -9.843 100.076 1.00 92.38 456 LEU A O 1
ATOM 3415 N N . ILE A 1 457 ? -60.324 -10.193 102.290 1.00 92.81 457 ILE A N 1
ATOM 3416 C CA . ILE A 1 457 ? -58.856 -10.125 102.320 1.00 92.81 457 ILE A CA 1
ATOM 3417 C C . ILE A 1 457 ? -58.233 -11.283 101.532 1.00 92.81 457 ILE A C 1
ATOM 3419 O O . ILE A 1 457 ? -57.315 -11.046 100.748 1.00 92.81 457 ILE A O 1
ATOM 3423 N N . GLU A 1 458 ? -58.767 -12.500 101.640 1.00 91.00 458 GLU A N 1
ATOM 3424 C CA . GLU A 1 458 ? -58.339 -13.642 100.819 1.00 91.00 458 GLU A CA 1
ATOM 3425 C C . GLU A 1 458 ? -58.534 -13.369 99.316 1.00 91.00 458 GLU A C 1
ATOM 3427 O O . GLU A 1 458 ? -57.645 -13.641 98.503 1.00 91.00 458 GLU A O 1
ATOM 3432 N N . GLY A 1 459 ? -59.663 -12.761 98.932 1.00 92.62 459 GLY A N 1
ATOM 3433 C CA . GLY A 1 459 ? -59.921 -12.333 97.553 1.00 92.62 459 GLY A CA 1
ATOM 3434 C C . GLY A 1 459 ? -58.940 -11.262 97.051 1.00 92.62 459 GLY A C 1
ATOM 3435 O O . GLY A 1 459 ? -58.486 -11.322 95.899 1.00 92.62 459 GLY A O 1
ATOM 3436 N N . ILE A 1 460 ? -58.568 -10.310 97.916 1.00 92.56 460 ILE A N 1
ATOM 3437 C CA . ILE A 1 460 ? -57.541 -9.296 97.631 1.00 92.56 460 ILE A CA 1
ATOM 3438 C C . ILE A 1 460 ? -56.178 -9.970 97.447 1.00 92.56 460 ILE A C 1
ATOM 3440 O O . ILE A 1 460 ? -55.555 -9.779 96.406 1.00 92.56 460 ILE A O 1
ATOM 3444 N N . GLN A 1 461 ? -55.748 -10.823 98.379 1.00 89.62 461 GLN A N 1
ATOM 3445 C CA . GLN A 1 461 ? -54.481 -11.562 98.295 1.00 89.62 461 GLN A CA 1
ATOM 3446 C C . GLN A 1 461 ? -54.393 -12.427 97.028 1.00 89.62 461 GLN A C 1
ATOM 3448 O O . GLN A 1 461 ? -53.348 -12.481 96.380 1.00 89.62 461 GLN A O 1
ATOM 3453 N N . GLY A 1 462 ? -55.483 -13.099 96.644 1.00 92.38 462 GLY A N 1
ATOM 3454 C CA . GLY A 1 462 ? -55.543 -13.878 95.404 1.00 92.38 462 GLY A CA 1
ATOM 3455 C C . GLY A 1 462 ? -55.455 -13.012 94.141 1.00 92.38 462 GLY A C 1
ATOM 3456 O O . GLY A 1 462 ? -54.896 -13.430 93.127 1.00 92.38 462 GLY A O 1
ATOM 3457 N N . SER A 1 463 ? -55.982 -11.788 94.179 1.00 92.50 463 SER A N 1
ATOM 3458 C CA . SER A 1 463 ? -55.872 -10.831 93.068 1.00 92.50 463 SER A CA 1
ATOM 3459 C C . SER A 1 463 ? -54.484 -10.189 92.994 1.00 92.50 463 SER A C 1
ATOM 3461 O O . SER A 1 463 ? -53.957 -10.009 91.898 1.00 92.50 463 SER A O 1
ATOM 3463 N N . VAL A 1 464 ? -53.863 -9.924 94.145 1.00 93.75 464 VAL A N 1
ATOM 3464 C CA . VAL A 1 464 ? -52.481 -9.444 94.267 1.00 93.75 464 VAL A CA 1
ATOM 3465 C C . VAL A 1 464 ? -51.495 -10.465 93.700 1.00 93.75 464 VAL A C 1
ATOM 3467 O O . VAL A 1 464 ? -50.730 -10.110 92.808 1.00 93.75 464 VAL A O 1
ATOM 3470 N N . ARG A 1 465 ? -51.583 -11.744 94.100 1.00 90.44 465 ARG A N 1
ATOM 3471 C CA . ARG A 1 465 ? -50.730 -12.819 93.555 1.00 90.44 465 ARG A CA 1
ATOM 3472 C C . ARG A 1 465 ? -50.827 -12.932 92.034 1.00 90.44 465 ARG A C 1
ATOM 3474 O O . ARG A 1 465 ? -49.813 -12.850 91.354 1.00 90.44 465 ARG A O 1
ATOM 3481 N N . ARG A 1 466 ? -52.048 -12.978 91.486 1.00 92.62 466 ARG A N 1
ATOM 3482 C CA . ARG A 1 466 ? -52.258 -12.976 90.023 1.00 92.62 466 ARG A CA 1
ATOM 3483 C C . ARG A 1 466 ? -51.668 -11.742 89.335 1.00 92.62 466 ARG A C 1
ATOM 3485 O O . ARG A 1 466 ? -51.218 -11.828 88.198 1.00 92.62 466 ARG A O 1
ATOM 3492 N N . THR A 1 467 ? -51.699 -10.585 89.995 1.00 93.75 467 THR A N 1
ATOM 3493 C CA . THR A 1 467 ? -51.120 -9.349 89.450 1.00 93.75 467 THR A CA 1
ATOM 3494 C C . THR A 1 467 ? -49.594 -9.422 89.412 1.00 93.75 467 THR A C 1
ATOM 3496 O O . THR A 1 467 ? -49.010 -9.032 88.405 1.00 93.75 467 THR A O 1
ATOM 3499 N N . ILE A 1 468 ? -48.961 -9.965 90.457 1.00 90.50 468 ILE A N 1
ATOM 3500 C CA . ILE A 1 468 ? -47.509 -10.194 90.508 1.00 90.50 468 ILE A CA 1
ATOM 3501 C C . ILE A 1 468 ? -47.079 -11.179 89.411 1.00 90.50 468 ILE A C 1
ATOM 3503 O O . ILE A 1 468 ? -46.139 -10.880 88.676 1.00 90.50 468 ILE A O 1
ATOM 3507 N N . ASP A 1 469 ? -47.799 -12.292 89.235 1.00 90.88 469 ASP A N 1
ATOM 3508 C CA . ASP A 1 469 ? -47.507 -13.277 88.181 1.00 90.88 469 ASP A CA 1
ATOM 3509 C C . ASP A 1 469 ? -47.564 -12.632 86.782 1.00 90.88 469 ASP A C 1
ATOM 3511 O O . ASP A 1 469 ? -46.610 -12.722 86.008 1.00 90.88 469 ASP A O 1
ATOM 3515 N N . ASN A 1 470 ? -48.628 -11.875 86.488 1.00 92.62 470 ASN A N 1
ATOM 3516 C CA . ASN A 1 470 ? -48.764 -11.154 85.216 1.00 92.62 470 ASN A CA 1
ATOM 3517 C C . ASN A 1 470 ? -47.662 -10.098 85.005 1.00 92.62 470 ASN A C 1
ATOM 3519 O O . ASN A 1 470 ? -47.237 -9.858 83.874 1.00 92.62 470 ASN A O 1
ATOM 3523 N N . MET A 1 471 ? -47.214 -9.428 86.073 1.00 92.25 471 MET A N 1
ATOM 3524 C CA . MET A 1 471 ? -46.104 -8.472 86.007 1.00 92.25 471 MET A CA 1
ATOM 3525 C C . MET A 1 471 ? -44.776 -9.174 85.709 1.00 92.25 471 MET A C 1
ATOM 3527 O O . MET A 1 471 ? -44.015 -8.684 84.875 1.00 92.25 471 MET A O 1
ATOM 3531 N N . SER A 1 472 ? -44.524 -10.337 86.314 1.00 89.62 472 SER A N 1
ATOM 3532 C CA . SER A 1 472 ? -43.357 -11.177 86.013 1.00 89.62 472 SER A CA 1
ATOM 3533 C C . SER A 1 472 ? -43.333 -11.595 84.538 1.00 89.62 472 SER A C 1
ATOM 3535 O O . SER A 1 472 ? -42.333 -11.389 83.844 1.00 89.62 472 SER A O 1
ATOM 3537 N N . ASP A 1 473 ? -44.466 -12.071 84.013 1.00 92.12 473 ASP A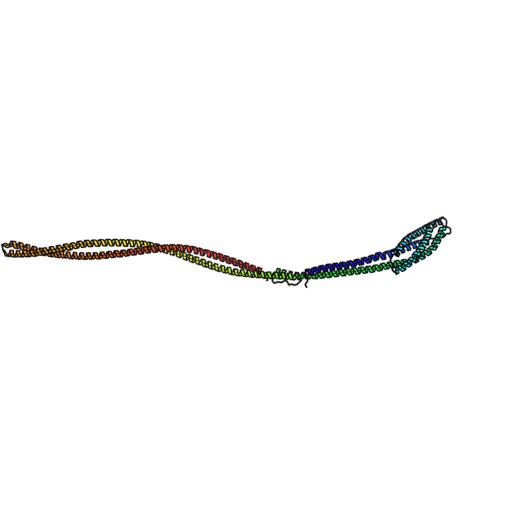 N 1
ATOM 3538 C CA . ASP A 1 473 ? -44.604 -12.430 82.597 1.00 92.12 473 ASP A CA 1
ATOM 3539 C C . ASP A 1 473 ? -44.366 -11.224 81.671 1.00 92.12 473 ASP A C 1
ATOM 3541 O O . ASP A 1 473 ? -43.691 -11.341 80.642 1.00 92.12 473 ASP A O 1
ATOM 3545 N N . MET A 1 474 ? -44.856 -10.036 82.048 1.00 92.38 474 MET A N 1
ATOM 3546 C CA . MET A 1 474 ? -44.593 -8.797 81.307 1.00 92.38 474 MET A CA 1
ATOM 3547 C C . MET A 1 474 ? -43.106 -8.429 81.279 1.00 92.38 474 MET A C 1
ATOM 3549 O O . MET A 1 474 ? -42.619 -8.003 80.230 1.00 92.38 474 MET A O 1
ATOM 3553 N N . VAL A 1 475 ? -42.366 -8.618 82.378 1.00 90.50 475 VAL A N 1
ATOM 3554 C CA . VAL A 1 475 ? -40.909 -8.394 82.404 1.00 90.50 475 VAL A CA 1
ATOM 3555 C C . VAL A 1 475 ? -40.199 -9.354 81.448 1.00 90.50 475 VAL A C 1
ATOM 3557 O O . VAL A 1 475 ? -39.352 -8.919 80.663 1.00 90.50 475 VAL A O 1
ATOM 3560 N N . VAL A 1 476 ? -40.575 -10.637 81.441 1.00 92.31 476 VAL A N 1
ATOM 3561 C CA . VAL A 1 476 ? -40.005 -11.632 80.515 1.00 92.31 476 VAL A CA 1
ATOM 3562 C C . VAL A 1 476 ? -40.276 -11.246 79.057 1.00 92.31 476 VAL A C 1
ATOM 3564 O O . VAL A 1 476 ? -39.349 -11.229 78.242 1.00 92.31 476 VAL A O 1
ATOM 3567 N N . LEU A 1 477 ? -41.516 -10.878 78.719 1.00 92.12 477 LEU A N 1
ATOM 3568 C CA . LEU A 1 477 ? -41.896 -10.442 77.370 1.00 92.12 477 LEU A CA 1
ATOM 3569 C C . LEU A 1 477 ? -41.169 -9.162 76.936 1.00 92.12 477 LEU A C 1
ATOM 3571 O O . LEU A 1 477 ? -40.720 -9.055 75.789 1.00 92.12 477 LEU A O 1
ATOM 3575 N N . ALA A 1 478 ? -41.017 -8.196 77.841 1.00 92.00 478 ALA A N 1
ATOM 3576 C CA . ALA A 1 478 ? -40.286 -6.965 77.574 1.00 92.00 478 ALA A CA 1
ATOM 3577 C C . ALA A 1 478 ? -38.795 -7.245 77.334 1.00 92.00 478 ALA A C 1
ATOM 3579 O O . ALA A 1 478 ? -38.219 -6.731 76.374 1.00 92.00 478 ALA A O 1
ATOM 3580 N N . GLN A 1 479 ? -38.179 -8.127 78.124 1.00 89.00 479 GLN A N 1
ATOM 3581 C CA . GLN A 1 479 ? -36.785 -8.518 77.932 1.00 89.00 479 GLN A CA 1
ATOM 3582 C C . GLN A 1 479 ? -36.573 -9.254 76.600 1.00 89.00 479 GLN A C 1
ATOM 3584 O O . GLN A 1 479 ? -35.634 -8.939 75.869 1.00 89.00 479 GLN A O 1
ATOM 3589 N N . GLN A 1 480 ? -37.476 -10.167 76.227 1.00 92.44 480 GLN A N 1
ATOM 3590 C CA . GLN A 1 480 ? -37.452 -10.809 74.907 1.00 92.44 480 GLN A CA 1
ATOM 3591 C C . GLN A 1 480 ? -37.596 -9.787 73.771 1.00 92.44 480 GLN A C 1
ATOM 3593 O O . GLN A 1 480 ? -36.886 -9.869 72.768 1.00 92.44 480 GLN A O 1
ATOM 3598 N N . SER A 1 481 ? -38.483 -8.802 73.932 1.00 92.94 481 SER A N 1
ATOM 3599 C CA . SER A 1 481 ? -38.681 -7.727 72.952 1.00 92.94 481 SER A CA 1
ATOM 3600 C C . SER A 1 481 ? -37.433 -6.852 72.816 1.00 92.94 481 SER A C 1
ATOM 3602 O O . SER A 1 481 ? -37.054 -6.491 71.705 1.00 92.94 481 SER A O 1
ATOM 3604 N N . LYS A 1 482 ? -36.739 -6.568 73.925 1.00 89.94 482 LYS A N 1
ATOM 3605 C CA . LYS A 1 482 ? -35.462 -5.845 73.927 1.00 89.94 482 LYS A CA 1
ATOM 3606 C C . LYS A 1 482 ? -34.383 -6.602 73.149 1.00 89.94 482 LYS A C 1
ATOM 3608 O O . LYS A 1 482 ? -33.706 -5.989 72.328 1.00 89.94 482 LYS A O 1
ATOM 3613 N N . THR A 1 483 ? -34.251 -7.912 73.368 1.00 91.44 483 THR A N 1
ATOM 3614 C CA . THR A 1 483 ? -33.310 -8.757 72.613 1.00 91.44 483 THR A CA 1
ATOM 3615 C C . THR A 1 483 ? -33.636 -8.752 71.122 1.00 91.44 483 THR A C 1
ATOM 3617 O O . THR A 1 483 ? -32.758 -8.469 70.316 1.00 91.44 483 THR A O 1
ATOM 3620 N N . LYS A 1 484 ? -34.908 -8.941 70.743 1.00 92.88 484 LYS A N 1
ATOM 3621 C CA . LYS A 1 484 ? -35.324 -8.894 69.331 1.00 92.88 484 LYS A CA 1
ATOM 3622 C C . LYS A 1 484 ? -35.035 -7.544 68.665 1.00 92.88 484 LYS A C 1
ATOM 3624 O O . LYS A 1 484 ? -34.614 -7.521 67.513 1.00 92.88 484 LYS A O 1
ATOM 3629 N N . SER A 1 485 ? -35.221 -6.429 69.375 1.00 93.38 485 SER A N 1
ATOM 3630 C CA . SER A 1 485 ? -34.858 -5.098 68.865 1.00 93.38 485 SER A CA 1
ATOM 3631 C C . SER A 1 485 ? -33.348 -4.946 68.656 1.00 93.38 485 SER A C 1
ATOM 3633 O O . SER A 1 485 ? -32.928 -4.338 67.673 1.00 93.38 485 SER A O 1
ATOM 3635 N N . ALA A 1 486 ? -32.527 -5.514 69.546 1.00 90.50 486 ALA A N 1
ATOM 3636 C CA . ALA A 1 486 ? -31.073 -5.519 69.395 1.00 90.50 486 ALA A CA 1
ATOM 3637 C C . ALA A 1 486 ? -30.624 -6.374 68.196 1.00 90.50 486 ALA A C 1
ATOM 3639 O O . ALA A 1 486 ? -29.791 -5.928 67.406 1.00 90.50 486 ALA A O 1
ATOM 3640 N N . ASP A 1 487 ? -31.228 -7.550 68.008 1.00 93.81 487 ASP A N 1
ATOM 3641 C CA . ASP A 1 487 ? -30.959 -8.421 66.859 1.00 93.81 487 ASP A CA 1
ATOM 3642 C C . ASP A 1 487 ? -31.336 -7.732 65.539 1.00 93.81 487 ASP A C 1
ATOM 3644 O O . ASP A 1 487 ? -30.535 -7.686 64.604 1.00 93.81 487 ASP A O 1
ATOM 3648 N N . ALA A 1 488 ? -32.523 -7.117 65.478 1.00 94.31 488 ALA A N 1
ATOM 3649 C CA . ALA A 1 488 ? -32.961 -6.344 64.318 1.00 94.31 488 ALA A CA 1
ATOM 3650 C C . ALA A 1 488 ? -32.014 -5.167 64.024 1.00 94.31 488 ALA A C 1
ATOM 3652 O O . ALA A 1 488 ? -31.729 -4.868 62.866 1.00 94.31 488 ALA A O 1
ATOM 3653 N N . ARG A 1 489 ? -31.468 -4.517 65.059 1.00 93.44 489 ARG A N 1
ATOM 3654 C CA . ARG A 1 489 ? -30.501 -3.426 64.891 1.00 93.44 489 ARG A CA 1
ATOM 3655 C C . ARG A 1 489 ? -29.160 -3.917 64.352 1.00 93.44 489 ARG A C 1
ATOM 3657 O O . ARG A 1 489 ? -28.576 -3.248 63.502 1.00 93.44 489 ARG A O 1
ATOM 3664 N N . SER A 1 490 ? -28.702 -5.088 64.789 1.00 93.56 490 SER A N 1
ATOM 3665 C CA . SER A 1 490 ? -27.526 -5.748 64.211 1.00 93.56 490 SER A CA 1
ATOM 3666 C C . SER A 1 490 ? -27.732 -6.045 62.719 1.00 93.56 490 SER A C 1
ATOM 3668 O O . SER A 1 490 ? -26.868 -5.735 61.899 1.00 93.56 490 SER A O 1
ATOM 3670 N N . GLN A 1 491 ? -28.919 -6.535 62.339 1.00 95.12 491 GLN A N 1
ATOM 3671 C CA . GLN A 1 491 ? -29.276 -6.752 60.932 1.00 95.12 491 GLN A CA 1
ATOM 3672 C C . GLN A 1 491 ? -29.287 -5.448 60.124 1.00 95.12 491 GLN A C 1
ATOM 3674 O O . GLN A 1 491 ? -28.734 -5.422 59.028 1.00 95.12 491 GLN A O 1
ATOM 3679 N N . MET A 1 492 ? -29.832 -4.352 60.666 1.00 94.75 492 MET A N 1
ATOM 3680 C CA . MET A 1 492 ? -29.771 -3.039 60.004 1.00 94.75 492 MET A CA 1
ATOM 3681 C C . MET A 1 492 ? -28.326 -2.573 59.793 1.00 94.75 492 MET A C 1
ATOM 3683 O O . MET A 1 492 ? -27.994 -2.086 58.717 1.00 94.75 492 MET A O 1
ATOM 3687 N N . SER A 1 493 ? -27.440 -2.779 60.772 1.00 93.06 493 SER A N 1
ATOM 3688 C CA . SER A 1 493 ? -26.016 -2.457 60.611 1.00 93.06 493 SER A CA 1
ATOM 3689 C C . SER A 1 493 ? -25.359 -3.276 59.498 1.00 93.06 493 SER A C 1
ATOM 3691 O O . SER A 1 493 ? -24.562 -2.730 58.742 1.00 93.06 493 SER A O 1
ATOM 3693 N N . ALA A 1 494 ? -25.691 -4.563 59.381 1.00 94.88 494 ALA A N 1
ATOM 3694 C CA . ALA A 1 494 ? -25.179 -5.405 58.303 1.00 94.88 494 ALA A CA 1
ATOM 3695 C C . ALA A 1 494 ? -25.682 -4.933 56.928 1.00 94.88 494 ALA A C 1
ATOM 3697 O O . ALA A 1 494 ? -24.896 -4.850 55.988 1.00 94.88 494 ALA A O 1
ATOM 3698 N N . ILE A 1 495 ? -26.965 -4.564 56.813 1.00 94.62 495 ILE A N 1
ATOM 3699 C CA . ILE A 1 495 ? -27.528 -4.013 55.569 1.00 94.62 495 ILE A CA 1
ATOM 3700 C C . ILE A 1 495 ? -26.841 -2.690 55.203 1.00 94.62 495 ILE A C 1
ATOM 3702 O O . ILE A 1 495 ? -26.533 -2.473 54.032 1.00 94.62 495 ILE A O 1
ATOM 3706 N N . LEU A 1 496 ? -26.543 -1.828 56.181 1.00 93.31 496 LEU A N 1
ATOM 3707 C CA . LEU A 1 496 ? -25.823 -0.577 55.936 1.00 93.31 496 LEU A CA 1
ATOM 3708 C C . LEU A 1 496 ? -24.442 -0.837 55.316 1.00 93.31 496 LEU A C 1
ATOM 3710 O O . LEU A 1 496 ? -24.107 -0.220 54.311 1.00 93.31 496 LEU A O 1
ATOM 3714 N N . THR A 1 497 ? -23.675 -1.790 55.857 1.00 94.12 497 THR A N 1
ATOM 3715 C CA . THR A 1 497 ? -22.376 -2.185 55.284 1.00 94.12 497 THR A CA 1
ATOM 3716 C C . THR A 1 497 ? -22.519 -2.696 53.850 1.00 94.12 497 THR A C 1
ATOM 3718 O O . THR A 1 497 ? -21.794 -2.242 52.972 1.00 94.12 497 THR A O 1
ATOM 3721 N N . ILE A 1 498 ? -23.498 -3.567 53.582 1.00 95.06 498 ILE A N 1
ATOM 3722 C CA . ILE A 1 498 ? -23.759 -4.084 52.226 1.00 95.06 498 ILE A CA 1
ATOM 3723 C C . ILE A 1 498 ? -24.092 -2.945 51.251 1.00 95.06 498 ILE A C 1
ATOM 3725 O O . ILE A 1 498 ? -23.681 -2.977 50.093 1.00 95.06 498 ILE A O 1
ATOM 3729 N N . THR A 1 499 ? -24.826 -1.931 51.710 1.00 94.12 499 THR A N 1
ATOM 3730 C CA . THR A 1 499 ? -25.220 -0.792 50.870 1.00 94.12 499 THR A CA 1
ATOM 3731 C C . THR A 1 499 ? -24.026 0.122 50.568 1.00 94.12 499 THR A C 1
ATOM 3733 O O . THR A 1 499 ? -23.863 0.557 49.428 1.00 94.12 499 THR A O 1
ATOM 3736 N N . MET A 1 500 ? -23.128 0.320 51.538 1.00 92.06 500 MET A N 1
ATOM 3737 C CA . MET A 1 500 ? -21.864 1.035 51.330 1.00 92.06 500 MET A CA 1
ATOM 3738 C C . MET A 1 500 ? -20.949 0.312 50.331 1.00 92.06 500 MET A C 1
ATOM 3740 O O . MET A 1 500 ? -20.387 0.949 49.437 1.00 92.06 500 MET A O 1
ATOM 3744 N N . ASP A 1 501 ? -20.833 -1.015 50.444 1.00 94.06 501 ASP A N 1
ATOM 3745 C CA . ASP A 1 501 ? -20.061 -1.836 49.503 1.00 94.06 501 ASP A CA 1
ATOM 3746 C C . ASP A 1 501 ? -20.664 -1.767 48.089 1.00 94.06 501 ASP A C 1
ATOM 3748 O O . ASP A 1 501 ? -19.941 -1.640 47.096 1.00 94.06 501 ASP A O 1
ATOM 3752 N N . LEU A 1 502 ? -22.000 -1.779 47.985 1.00 94.19 502 LEU A N 1
ATOM 3753 C CA . LEU A 1 502 ? -22.716 -1.597 46.722 1.00 94.19 502 LEU A CA 1
ATOM 3754 C C . LEU A 1 502 ? -22.412 -0.228 46.096 1.00 94.19 502 LEU A C 1
ATOM 3756 O O . LEU A 1 502 ? -22.120 -0.161 44.902 1.00 94.19 502 LEU A O 1
ATOM 3760 N N . ARG A 1 503 ? -22.417 0.851 46.888 1.00 93.81 503 ARG A N 1
ATOM 3761 C CA . ARG A 1 503 ? -22.048 2.199 46.428 1.00 93.81 503 ARG A CA 1
ATOM 3762 C C . ARG A 1 503 ? -20.630 2.226 45.853 1.00 93.81 503 ARG A C 1
ATOM 3764 O O . ARG A 1 503 ? -20.412 2.760 44.768 1.00 93.81 503 ARG A O 1
ATOM 3771 N N . GLN A 1 504 ? -19.673 1.595 46.532 1.00 93.69 504 GLN A N 1
ATOM 3772 C CA . GLN A 1 504 ? -18.290 1.505 46.054 1.00 93.69 504 GLN A CA 1
ATOM 3773 C C . GLN A 1 504 ? -18.166 0.697 44.748 1.00 93.69 504 GLN A C 1
ATOM 3775 O O . GLN A 1 504 ? -17.376 1.049 43.863 1.00 93.69 504 GLN A O 1
ATOM 3780 N N . ALA A 1 505 ? -18.943 -0.379 44.604 1.00 94.25 505 ALA A N 1
ATOM 3781 C CA . ALA A 1 505 ? -18.992 -1.152 43.367 1.00 94.25 505 ALA A CA 1
ATOM 3782 C C . ALA A 1 505 ? -19.556 -0.318 42.202 1.00 94.25 505 ALA A C 1
ATOM 3784 O O . ALA A 1 505 ? -19.006 -0.351 41.101 1.00 94.25 505 ALA A O 1
ATOM 3785 N N . ILE A 1 506 ? -20.598 0.477 42.455 1.00 95.62 506 ILE A N 1
ATOM 3786 C CA . ILE A 1 506 ? -21.208 1.393 41.480 1.00 95.62 506 ILE A CA 1
ATOM 3787 C C . ILE A 1 506 ? -20.218 2.483 41.033 1.00 95.62 506 ILE A C 1
ATOM 3789 O O . ILE A 1 506 ? -20.083 2.729 39.831 1.00 95.62 506 ILE A O 1
ATOM 3793 N N . ASP A 1 507 ? -19.461 3.082 41.958 1.00 92.94 507 ASP A N 1
ATOM 3794 C CA . ASP A 1 507 ? -18.389 4.036 41.623 1.00 92.94 507 ASP A CA 1
ATOM 3795 C C . ASP A 1 507 ? -17.327 3.387 40.717 1.00 92.94 507 ASP A C 1
ATOM 3797 O O . ASP A 1 507 ? -16.900 3.969 39.718 1.00 92.94 507 ASP A O 1
ATOM 3801 N N . SER A 1 508 ? -16.940 2.143 41.013 1.00 94.69 508 SER A N 1
ATOM 3802 C CA . SER A 1 508 ? -15.960 1.400 40.207 1.00 94.69 508 SER A CA 1
ATOM 3803 C C . SER A 1 508 ? -16.467 1.118 38.787 1.00 94.69 508 SER A C 1
ATOM 3805 O O . SER A 1 508 ? -15.711 1.251 37.823 1.00 94.69 508 SER A O 1
ATOM 3807 N N . VAL A 1 509 ? -17.752 0.772 38.639 1.00 95.12 509 VAL A N 1
ATOM 3808 C CA . VAL A 1 509 ? -18.403 0.613 37.328 1.00 95.12 509 VAL A CA 1
ATOM 3809 C C . VAL A 1 509 ? -18.420 1.939 36.568 1.00 95.12 509 VAL A C 1
ATOM 3811 O O . VAL A 1 509 ? -18.131 1.956 35.375 1.00 95.12 509 VAL A O 1
ATOM 3814 N N . THR A 1 510 ? -18.686 3.054 37.248 1.00 94.62 510 THR A N 1
ATOM 3815 C CA . THR A 1 510 ? -18.694 4.392 36.634 1.00 94.62 510 THR A CA 1
ATOM 3816 C C . THR A 1 510 ? -17.326 4.743 36.044 1.00 94.62 510 THR A C 1
ATOM 3818 O O . THR A 1 510 ? -17.234 5.108 34.874 1.00 94.62 510 THR A O 1
ATOM 3821 N N . VAL A 1 511 ? -16.244 4.528 36.801 1.00 94.81 511 VAL A N 1
ATOM 3822 C CA . VAL A 1 511 ? -14.867 4.734 36.312 1.00 94.81 511 VAL A CA 1
ATOM 3823 C C . VAL A 1 511 ? -14.547 3.829 35.115 1.00 94.81 511 VAL A C 1
ATOM 3825 O O . VAL A 1 511 ? -13.897 4.261 34.161 1.00 94.81 511 VAL A O 1
ATOM 3828 N N . ALA A 1 512 ? -15.004 2.572 35.138 1.00 94.69 512 ALA A N 1
ATOM 3829 C CA . ALA A 1 512 ? -14.810 1.650 34.022 1.00 94.69 512 ALA A CA 1
ATOM 3830 C C . ALA A 1 512 ? -15.550 2.112 32.753 1.00 94.69 512 ALA A C 1
ATOM 3832 O O . ALA A 1 512 ? -14.983 2.032 31.661 1.00 94.69 512 ALA A O 1
ATOM 3833 N N . LEU A 1 513 ? -16.772 2.636 32.891 1.00 95.44 513 LEU A N 1
ATOM 3834 C CA . LEU A 1 513 ? -17.558 3.179 31.779 1.00 95.44 513 LEU A CA 1
ATOM 3835 C C . LEU A 1 513 ? -16.899 4.417 31.162 1.00 95.44 513 LEU A C 1
ATOM 3837 O O . LEU A 1 513 ? -16.808 4.492 29.937 1.00 95.44 513 LEU A O 1
ATOM 3841 N N . ASP A 1 514 ? -16.359 5.333 31.972 1.00 91.69 514 ASP A N 1
ATOM 3842 C CA . ASP A 1 514 ? -15.596 6.490 31.475 1.00 91.69 514 ASP A CA 1
ATOM 3843 C C . ASP A 1 514 ? -14.364 6.048 30.666 1.00 91.69 514 ASP A C 1
ATOM 3845 O O . ASP A 1 514 ? -14.086 6.562 29.574 1.00 91.69 514 ASP A O 1
ATOM 3849 N N . GLY A 1 515 ? -13.641 5.041 31.168 1.00 93.44 515 GLY A N 1
ATOM 3850 C CA . GLY A 1 515 ? -12.521 4.426 30.456 1.00 93.44 515 GLY A CA 1
ATOM 3851 C C . GLY A 1 515 ? -12.950 3.792 29.130 1.00 93.44 515 GLY A C 1
ATOM 3852 O O . GLY A 1 515 ? -12.291 3.988 28.104 1.00 93.44 515 GLY A O 1
ATOM 3853 N N . GLN A 1 516 ? -14.077 3.078 29.126 1.00 93.81 516 GLN A N 1
ATOM 3854 C CA . GLN A 1 516 ? -14.629 2.440 27.933 1.00 93.81 516 GLN A CA 1
ATOM 3855 C C . GLN A 1 516 ? -15.090 3.469 26.894 1.00 93.81 516 GLN A C 1
ATOM 3857 O O . GLN A 1 516 ? -14.848 3.279 25.700 1.00 93.81 516 GLN A O 1
ATOM 3862 N N . GLN A 1 517 ? -15.677 4.587 27.321 1.00 94.50 517 GLN A N 1
ATOM 3863 C CA . GLN A 1 517 ? -16.075 5.675 26.431 1.00 94.50 517 GLN A CA 1
ATOM 3864 C C . GLN A 1 517 ? -14.861 6.325 25.757 1.00 94.50 517 GLN A C 1
ATOM 3866 O O . GLN A 1 517 ? -14.844 6.498 24.536 1.00 94.50 517 GLN A O 1
ATOM 3871 N N . SER A 1 518 ? -13.805 6.612 26.524 1.00 94.25 518 SER A N 1
ATOM 3872 C CA . SER A 1 518 ? -12.544 7.136 25.982 1.00 94.25 518 SER A CA 1
ATOM 3873 C C . SER A 1 518 ? -11.892 6.165 24.990 1.00 94.25 518 SER A C 1
ATOM 3875 O O . SER A 1 518 ? -11.467 6.566 23.903 1.00 94.25 518 SER A O 1
ATOM 3877 N N . ALA A 1 519 ? -11.855 4.869 25.315 1.00 94.56 519 ALA A N 1
ATOM 3878 C CA . ALA A 1 519 ? -11.334 3.845 24.413 1.00 94.56 519 ALA A CA 1
ATOM 3879 C C . ALA A 1 519 ? -12.147 3.770 23.110 1.00 94.56 519 ALA A C 1
ATOM 3881 O O . ALA A 1 519 ? -11.572 3.750 22.023 1.00 94.56 519 ALA A O 1
ATOM 3882 N N . THR A 1 520 ? -13.476 3.810 23.205 1.00 95.00 520 THR A N 1
ATOM 3883 C CA . THR A 1 520 ? -14.385 3.755 22.051 1.00 95.00 520 THR A CA 1
ATOM 3884 C C . THR A 1 520 ? -14.185 4.956 21.119 1.00 95.00 520 THR A C 1
ATOM 3886 O O . THR A 1 520 ? -14.088 4.783 19.904 1.00 95.00 520 THR A O 1
ATOM 3889 N N . GLN A 1 521 ? -13.997 6.164 21.665 1.00 92.50 521 GLN A N 1
ATOM 3890 C CA . GLN A 1 521 ? -13.653 7.356 20.875 1.00 92.50 521 GLN A CA 1
ATOM 3891 C C . GLN A 1 521 ? -12.307 7.218 20.144 1.00 92.50 521 GLN A C 1
ATOM 3893 O O . GLN A 1 521 ? -12.193 7.590 18.974 1.00 92.50 521 GLN A O 1
ATOM 3898 N N . GLN A 1 522 ? -11.291 6.649 20.798 1.00 95.19 522 GLN A N 1
ATOM 3899 C CA . GLN A 1 522 ? -9.992 6.407 20.162 1.00 95.19 522 GLN A CA 1
ATOM 3900 C C . GLN A 1 522 ? -10.084 5.371 19.036 1.00 95.19 522 GLN A C 1
ATOM 3902 O O . GLN A 1 522 ? -9.447 5.541 17.993 1.00 95.19 522 GLN A O 1
ATOM 3907 N N . ILE A 1 523 ? -10.878 4.311 19.217 1.00 94.69 523 ILE A N 1
ATOM 3908 C CA . ILE A 1 523 ? -11.121 3.319 18.162 1.00 94.69 523 ILE A CA 1
ATOM 3909 C C . ILE A 1 523 ? -11.836 3.992 16.983 1.00 94.69 523 ILE A C 1
ATOM 3911 O O . ILE A 1 523 ? -11.408 3.807 15.844 1.00 94.69 523 ILE A O 1
ATOM 3915 N N . ALA A 1 524 ? -12.839 4.841 17.239 1.00 93.50 524 ALA A N 1
ATOM 3916 C CA . ALA A 1 524 ? -13.560 5.577 16.198 1.00 93.50 524 ALA A CA 1
ATOM 3917 C C . ALA A 1 524 ? -12.608 6.416 15.329 1.00 93.50 524 ALA A C 1
ATOM 3919 O O . ALA A 1 524 ? -12.658 6.364 14.099 1.00 93.50 524 ALA A O 1
ATOM 3920 N N . GLN A 1 525 ? -11.682 7.140 15.967 1.00 94.12 525 GLN A N 1
ATOM 3921 C CA . GLN A 1 525 ? -10.683 7.944 15.265 1.00 94.12 525 GLN A CA 1
ATOM 3922 C C . GLN A 1 525 ? -9.758 7.082 14.393 1.00 94.12 525 GLN A C 1
ATOM 3924 O O . GLN A 1 525 ? -9.510 7.419 13.233 1.00 94.12 525 GLN A O 1
ATOM 3929 N N . ARG A 1 526 ? -9.267 5.956 14.928 1.00 95.38 526 ARG A N 1
ATOM 3930 C CA . ARG A 1 526 ? -8.395 5.025 14.190 1.00 95.38 526 ARG A CA 1
ATOM 3931 C C . ARG A 1 526 ? -9.114 4.400 12.996 1.00 95.38 526 ARG A C 1
ATOM 3933 O O . ARG A 1 526 ? -8.527 4.293 11.927 1.00 95.38 526 ARG A O 1
ATOM 3940 N N . ILE A 1 527 ? -10.387 4.044 13.141 1.00 96.00 527 ILE A N 1
ATOM 3941 C CA . ILE A 1 527 ? -11.215 3.508 12.050 1.00 96.00 527 ILE A CA 1
ATOM 3942 C C . ILE A 1 527 ? -11.454 4.555 10.960 1.00 96.00 527 ILE A C 1
ATOM 3944 O O . ILE A 1 527 ? -11.362 4.231 9.773 1.00 96.00 527 ILE A O 1
ATOM 3948 N N . GLY A 1 528 ? -11.651 5.821 11.336 1.00 92.00 528 GLY A N 1
ATOM 3949 C CA . GLY A 1 528 ? -11.674 6.929 10.380 1.00 92.00 528 GLY A CA 1
ATOM 3950 C C . GLY A 1 528 ? -10.372 7.037 9.575 1.00 92.00 528 GLY A C 1
ATOM 3951 O O . GLY A 1 528 ? -10.399 7.259 8.362 1.00 92.00 528 GLY A O 1
ATOM 3952 N N . GLU A 1 529 ? -9.221 6.813 10.215 1.00 95.38 529 GLU A N 1
ATOM 3953 C CA . GLU A 1 529 ? -7.932 6.764 9.524 1.00 95.38 529 GLU A CA 1
ATOM 3954 C C . GLU A 1 529 ? -7.812 5.562 8.576 1.00 95.38 529 GLU A C 1
ATOM 3956 O O . GLU A 1 529 ? -7.384 5.752 7.435 1.00 95.38 529 GLU A O 1
ATOM 3961 N N . VAL A 1 530 ? -8.237 4.362 8.996 1.00 95.44 530 VAL A N 1
ATOM 3962 C CA . VAL A 1 530 ? -8.259 3.162 8.135 1.00 95.44 530 VAL A CA 1
ATOM 3963 C C . VAL A 1 530 ? -9.102 3.402 6.885 1.00 95.44 530 VAL A C 1
ATOM 3965 O O . VAL A 1 530 ? -8.646 3.112 5.778 1.00 95.44 530 VAL A O 1
ATOM 3968 N N . SER A 1 531 ? -10.293 3.986 7.036 1.00 94.12 531 SER A N 1
ATOM 3969 C CA . SER A 1 531 ? -11.160 4.323 5.903 1.00 94.12 531 SER A CA 1
ATOM 3970 C C . SER A 1 531 ? -10.464 5.283 4.930 1.00 94.12 531 SER A C 1
ATOM 3972 O O . SER A 1 531 ? -10.371 5.007 3.734 1.00 94.12 531 SER A O 1
ATOM 3974 N N . ARG A 1 532 ? -9.843 6.356 5.443 1.00 94.31 532 ARG A N 1
ATOM 3975 C CA . ARG A 1 532 ? -9.102 7.330 4.622 1.00 94.31 532 ARG A CA 1
ATOM 3976 C C . ARG A 1 532 ? -7.904 6.710 3.891 1.00 94.31 532 ARG A C 1
ATOM 3978 O O . ARG A 1 532 ? -7.632 7.071 2.746 1.00 94.31 532 ARG A O 1
ATOM 3985 N N . VAL A 1 533 ? -7.155 5.823 4.548 1.00 96.06 533 VAL A N 1
ATOM 3986 C CA . VAL A 1 533 ? -6.029 5.101 3.928 1.00 96.06 533 VAL A CA 1
ATOM 3987 C C . VAL A 1 533 ? -6.534 4.152 2.843 1.00 96.06 533 VAL A C 1
ATOM 3989 O O . VAL A 1 533 ? -5.955 4.118 1.762 1.00 96.06 533 VAL A O 1
ATOM 3992 N N . SER A 1 534 ? -7.646 3.462 3.089 1.00 96.00 534 SER A N 1
ATOM 3993 C CA . SER A 1 534 ? -8.281 2.574 2.113 1.00 96.00 534 SER A CA 1
ATOM 3994 C C . SER A 1 534 ? -8.696 3.334 0.849 1.00 96.00 534 SER A C 1
ATOM 3996 O O . SER A 1 534 ? -8.333 2.934 -0.254 1.00 96.00 534 SER A O 1
ATOM 3998 N N . THR A 1 535 ? -9.342 4.498 0.982 1.00 94.19 535 THR A N 1
ATOM 3999 C CA . THR A 1 535 ? -9.678 5.351 -0.173 1.00 94.19 535 THR A CA 1
ATOM 4000 C C . THR A 1 535 ? -8.435 5.741 -0.975 1.00 94.19 535 THR A C 1
ATOM 4002 O O . THR A 1 535 ? -8.422 5.611 -2.198 1.00 94.19 535 THR A O 1
ATOM 4005 N N . ARG A 1 536 ? -7.350 6.142 -0.299 1.00 96.19 536 ARG A N 1
ATOM 4006 C CA . ARG A 1 536 ? -6.084 6.484 -0.968 1.00 96.19 536 ARG A CA 1
ATOM 4007 C C . ARG A 1 536 ? -5.450 5.287 -1.675 1.00 96.19 536 ARG A C 1
ATOM 4009 O O . ARG A 1 536 ? -4.891 5.452 -2.758 1.00 96.19 536 ARG A O 1
ATOM 4016 N N . ASN A 1 537 ? -5.516 4.097 -1.085 1.00 96.06 537 ASN A N 1
ATOM 4017 C CA . ASN A 1 537 ? -5.023 2.876 -1.721 1.00 96.06 537 ASN A CA 1
ATOM 4018 C C . ASN A 1 537 ? -5.812 2.577 -2.999 1.00 96.06 537 ASN A C 1
ATOM 4020 O O . ASN A 1 537 ? -5.212 2.224 -4.009 1.00 96.06 537 ASN A O 1
ATOM 4024 N N . CYS A 1 538 ? -7.127 2.800 -2.982 1.00 94.19 538 CYS A N 1
ATOM 4025 C CA . CYS A 1 538 ? -8.001 2.653 -4.144 1.00 94.19 538 CYS A CA 1
ATOM 4026 C C . CYS A 1 538 ? -7.605 3.617 -5.283 1.00 94.19 538 CYS A C 1
ATOM 4028 O O . CYS A 1 538 ? -7.420 3.205 -6.431 1.00 94.19 538 CYS A O 1
ATOM 4030 N N . GLU A 1 539 ? -7.373 4.894 -4.957 1.00 94.25 539 GLU A N 1
ATOM 4031 C CA . GLU A 1 539 ? -6.864 5.900 -5.904 1.00 94.25 539 GLU A CA 1
ATOM 4032 C C . GLU A 1 539 ? -5.481 5.525 -6.459 1.00 94.25 539 GLU A C 1
ATOM 4034 O O . GLU A 1 539 ? -5.248 5.592 -7.667 1.00 94.25 539 GLU A O 1
ATOM 4039 N N . THR A 1 540 ? -4.571 5.087 -5.587 1.00 95.81 540 THR A N 1
ATOM 4040 C CA . THR A 1 540 ? -3.203 4.694 -5.958 1.00 95.81 540 THR A CA 1
ATOM 4041 C C . THR A 1 540 ? -3.216 3.470 -6.872 1.00 95.81 540 THR A C 1
ATOM 4043 O O . THR A 1 540 ? -2.534 3.455 -7.892 1.00 95.81 540 THR A O 1
ATOM 4046 N N . ALA A 1 541 ? -4.039 2.467 -6.567 1.00 95.44 541 ALA A N 1
ATOM 4047 C CA . ALA A 1 541 ? -4.238 1.298 -7.415 1.00 95.44 541 ALA A CA 1
ATOM 4048 C C . ALA A 1 541 ? -4.756 1.674 -8.813 1.00 95.44 541 ALA A C 1
ATOM 4050 O O . ALA A 1 541 ? -4.271 1.149 -9.815 1.00 95.44 541 ALA A O 1
ATOM 4051 N N . SER A 1 542 ? -5.689 2.628 -8.899 1.00 92.88 542 SER A N 1
ATOM 4052 C CA . SER A 1 542 ? -6.185 3.153 -10.179 1.00 92.88 542 SER A CA 1
ATOM 4053 C C . SER A 1 542 ? -5.079 3.846 -10.993 1.00 92.88 542 SER A C 1
ATOM 4055 O O . SER A 1 542 ? -4.946 3.630 -12.203 1.00 92.88 542 SER A O 1
ATOM 4057 N N . GLN A 1 543 ? -4.219 4.625 -10.328 1.00 94.81 543 GLN A N 1
ATOM 4058 C CA . GLN A 1 543 ? -3.048 5.241 -10.964 1.00 94.81 543 GLN A CA 1
ATOM 4059 C C . GLN A 1 543 ? -2.049 4.188 -11.458 1.00 94.81 543 GLN A C 1
ATOM 4061 O O . GLN A 1 543 ? -1.567 4.288 -12.584 1.00 94.81 543 GLN A O 1
ATOM 4066 N N . VAL A 1 544 ? -1.776 3.155 -10.656 1.00 95.25 544 VAL A N 1
ATOM 4067 C CA . VAL A 1 544 ? -0.896 2.037 -11.029 1.00 95.25 544 VAL A CA 1
ATOM 4068 C C . VAL A 1 544 ? -1.434 1.290 -12.250 1.00 95.25 544 VAL A C 1
ATOM 4070 O O . VAL A 1 544 ? -0.664 1.009 -13.168 1.00 95.25 544 VAL A O 1
ATOM 4073 N N . ALA A 1 545 ? -2.741 1.025 -12.317 1.00 91.94 545 ALA A N 1
ATOM 4074 C CA . ALA A 1 545 ? -3.367 0.406 -13.487 1.00 91.94 545 ALA A CA 1
ATOM 4075 C C . ALA A 1 545 ? -3.201 1.274 -14.749 1.00 91.94 545 ALA A C 1
ATOM 4077 O O . ALA A 1 545 ? -2.842 0.768 -15.811 1.00 91.94 545 ALA A O 1
ATOM 4078 N N . THR A 1 546 ? -3.379 2.594 -14.618 1.00 94.00 546 THR A N 1
ATOM 4079 C CA . THR A 1 546 ? -3.178 3.551 -15.720 1.00 94.00 546 THR A CA 1
ATOM 4080 C C . THR A 1 546 ? -1.722 3.573 -16.198 1.00 94.00 546 THR A C 1
ATOM 4082 O O . THR A 1 546 ? -1.470 3.498 -17.400 1.00 94.00 546 THR A O 1
ATOM 4085 N N . LEU A 1 547 ? -0.751 3.633 -15.276 1.00 94.94 547 LEU A N 1
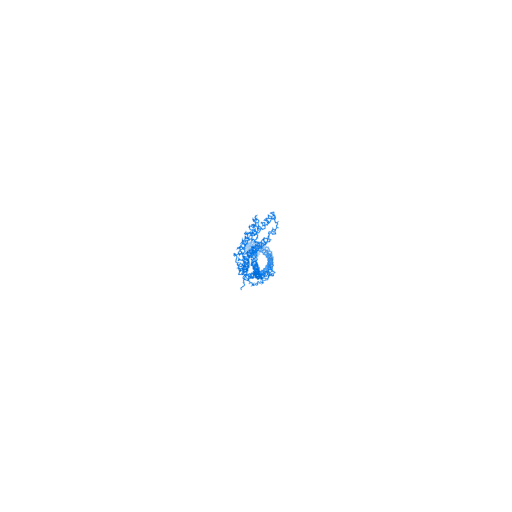ATOM 4086 C CA . LEU A 1 547 ? 0.674 3.581 -15.623 1.00 94.94 547 LEU A CA 1
ATOM 4087 C C . LEU A 1 547 ? 1.034 2.256 -16.295 1.00 94.94 547 LEU A C 1
ATOM 4089 O O . LEU A 1 547 ? 1.774 2.255 -17.273 1.00 94.94 547 LEU A O 1
ATOM 4093 N N . SER A 1 548 ? 0.491 1.147 -15.798 1.00 95.81 548 SER A N 1
ATOM 4094 C CA . SER A 1 548 ? 0.728 -0.174 -16.379 1.00 95.81 548 SER A CA 1
ATOM 4095 C C . SER A 1 548 ? 0.205 -0.247 -17.817 1.00 95.81 548 SER A C 1
ATOM 4097 O O . SER A 1 548 ? 0.916 -0.688 -18.716 1.00 95.81 548 SER A O 1
ATOM 4099 N N . SER A 1 549 ? -0.991 0.283 -18.085 1.00 93.50 549 SER A N 1
ATOM 4100 C CA . SER A 1 549 ? -1.495 0.389 -19.461 1.00 93.50 549 SER A CA 1
ATOM 4101 C C . SER A 1 549 ? -0.539 1.189 -20.354 1.00 93.50 549 SER A C 1
ATOM 4103 O O . SER A 1 549 ? -0.213 0.751 -21.449 1.00 93.50 549 SER A O 1
ATOM 4105 N N . ALA A 1 550 ? -0.017 2.320 -19.868 1.00 94.25 550 ALA A N 1
ATOM 4106 C CA . ALA A 1 550 ? 0.923 3.137 -20.637 1.00 94.25 550 ALA A CA 1
ATOM 4107 C C . ALA A 1 550 ? 2.277 2.438 -20.891 1.00 94.25 550 ALA A C 1
ATOM 4109 O O . ALA A 1 550 ? 2.883 2.626 -21.946 1.00 94.25 550 ALA A O 1
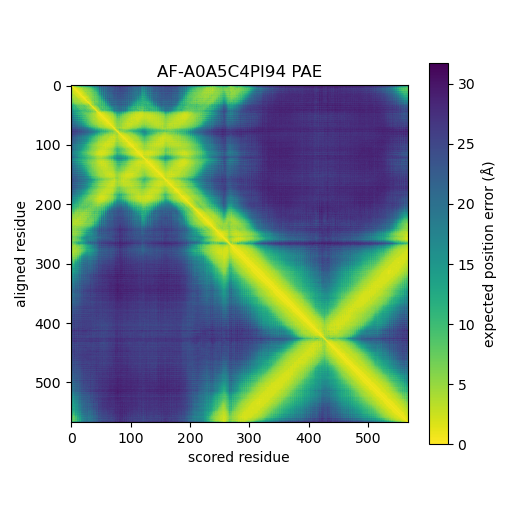ATOM 4110 N N . LEU A 1 551 ? 2.768 1.637 -19.937 1.00 95.06 551 LEU A N 1
ATOM 4111 C CA . LEU A 1 551 ? 3.973 0.814 -20.104 1.00 95.06 551 LEU A CA 1
ATOM 4112 C C . LEU A 1 551 ? 3.762 -0.318 -21.115 1.00 95.06 551 LEU A C 1
ATOM 4114 O O . LEU A 1 551 ? 4.685 -0.631 -21.871 1.00 95.06 551 LEU A O 1
ATOM 4118 N N . ASP A 1 552 ? 2.573 -0.917 -21.129 1.00 94.88 552 ASP A N 1
ATOM 4119 C CA . ASP A 1 552 ? 2.193 -1.947 -22.095 1.00 94.88 552 ASP A CA 1
ATOM 4120 C C . ASP A 1 552 ? 2.148 -1.355 -23.514 1.00 94.88 552 ASP A C 1
ATOM 4122 O O . ASP A 1 552 ? 2.874 -1.817 -24.394 1.00 94.88 552 ASP A O 1
ATOM 4126 N N . ASP A 1 553 ? 1.461 -0.219 -23.690 1.00 94.31 553 ASP A N 1
ATOM 4127 C CA . ASP A 1 553 ? 1.411 0.528 -24.956 1.00 94.31 553 ASP A CA 1
ATOM 4128 C C . ASP A 1 553 ? 2.815 0.919 -25.461 1.00 94.31 553 ASP A C 1
ATOM 4130 O O . ASP A 1 553 ? 3.138 0.792 -26.648 1.00 94.31 553 ASP A O 1
ATOM 4134 N N . ALA A 1 554 ? 3.688 1.393 -24.564 1.00 93.88 554 ALA A N 1
ATOM 4135 C CA . ALA A 1 554 ? 5.065 1.749 -24.907 1.00 93.88 554 ALA A CA 1
ATOM 4136 C C . ALA A 1 554 ? 5.896 0.523 -25.323 1.00 93.88 554 ALA A C 1
ATOM 4138 O O . ALA A 1 554 ? 6.714 0.608 -26.245 1.00 93.88 554 ALA A O 1
ATOM 4139 N N . SER A 1 555 ? 5.678 -0.616 -24.664 1.00 95.81 555 SER A N 1
ATOM 4140 C CA . SER A 1 555 ? 6.345 -1.881 -24.977 1.00 95.81 555 SER A CA 1
ATOM 4141 C C . SER A 1 555 ? 5.900 -2.428 -26.327 1.00 95.81 555 SER A C 1
ATOM 4143 O O . SER A 1 555 ? 6.742 -2.851 -27.122 1.00 95.81 555 SER A O 1
ATOM 4145 N N . ASP A 1 556 ? 4.607 -2.357 -26.631 1.00 93.75 556 ASP A N 1
ATOM 4146 C CA . ASP A 1 556 ? 4.068 -2.755 -27.928 1.00 93.75 556 ASP A CA 1
ATOM 4147 C C . ASP A 1 556 ? 4.554 -1.841 -29.054 1.00 93.75 556 ASP A C 1
ATOM 4149 O O . ASP A 1 556 ? 4.989 -2.336 -30.096 1.00 93.75 556 ASP A O 1
ATOM 4153 N N . SER A 1 557 ? 4.621 -0.528 -28.823 1.00 94.25 557 SER A N 1
ATOM 4154 C CA . SER A 1 557 ? 5.227 0.418 -29.769 1.00 94.25 557 SER A CA 1
ATOM 4155 C C . SER A 1 557 ? 6.706 0.099 -30.038 1.00 94.25 557 SER A C 1
ATOM 4157 O O . SER A 1 557 ? 7.140 0.053 -31.193 1.00 94.25 557 SER A O 1
ATOM 4159 N N . LEU A 1 558 ? 7.492 -0.211 -28.997 1.00 94.12 558 LEU A N 1
ATOM 4160 C CA . LEU A 1 558 ? 8.884 -0.653 -29.153 1.00 94.12 558 LEU A CA 1
ATOM 4161 C C . LEU A 1 558 ? 8.982 -1.958 -29.951 1.00 94.12 558 LEU A C 1
ATOM 4163 O O . LEU A 1 558 ? 9.805 -2.054 -30.866 1.00 94.12 558 LEU A O 1
ATOM 4167 N N . ARG A 1 559 ? 8.136 -2.949 -29.650 1.00 93.31 559 ARG A N 1
ATOM 4168 C CA . ARG A 1 559 ? 8.090 -4.226 -30.380 1.00 93.31 559 ARG A CA 1
ATOM 4169 C C . ARG A 1 559 ? 7.693 -4.028 -31.835 1.00 93.31 559 ARG A C 1
ATOM 4171 O O . ARG A 1 559 ? 8.275 -4.689 -32.691 1.00 93.31 559 ARG A O 1
ATOM 4178 N N . GLU A 1 560 ? 6.775 -3.112 -32.130 1.00 93.44 560 GLU A N 1
ATOM 4179 C CA . GLU A 1 560 ? 6.388 -2.762 -33.496 1.00 93.44 560 GLU A CA 1
ATOM 4180 C C . GLU A 1 560 ? 7.556 -2.109 -34.245 1.00 93.44 560 GLU A C 1
ATOM 4182 O O . GLU A 1 560 ? 7.907 -2.539 -35.345 1.00 93.44 560 GLU A O 1
ATOM 4187 N N . VAL A 1 561 ? 8.209 -1.106 -33.647 1.00 92.12 561 VAL A N 1
ATOM 4188 C CA . VAL A 1 561 ? 9.354 -0.408 -34.253 1.00 92.12 561 VAL A CA 1
ATOM 4189 C C . VAL A 1 561 ? 10.505 -1.372 -34.527 1.00 92.12 561 VAL A C 1
ATOM 4191 O O . VAL A 1 561 ? 11.066 -1.352 -35.624 1.00 92.12 561 VAL A O 1
ATOM 4194 N N . VAL A 1 562 ? 10.832 -2.236 -33.566 1.00 93.19 562 VAL A N 1
ATOM 4195 C CA . VAL A 1 562 ? 11.860 -3.270 -33.725 1.00 93.19 562 VAL A CA 1
ATOM 4196 C C . VAL A 1 562 ? 11.420 -4.316 -34.751 1.00 93.19 562 VAL A C 1
ATOM 4198 O O . VAL A 1 562 ? 12.199 -4.664 -35.632 1.00 93.19 562 VAL A O 1
ATOM 4201 N N . GLY A 1 563 ? 10.155 -4.741 -34.725 1.00 90.19 563 GLY A N 1
ATOM 4202 C CA . GLY A 1 563 ? 9.572 -5.713 -35.655 1.00 90.19 563 GLY A CA 1
ATOM 4203 C C . GLY A 1 563 ? 9.513 -5.249 -37.115 1.00 90.19 563 GLY A C 1
ATOM 4204 O O . GLY A 1 563 ? 9.383 -6.075 -38.019 1.00 90.19 563 GLY A O 1
ATOM 4205 N N . ARG A 1 564 ? 9.675 -3.944 -37.389 1.00 90.94 564 ARG A N 1
ATOM 4206 C CA . ARG A 1 564 ? 9.885 -3.429 -38.757 1.00 90.94 564 ARG A CA 1
ATOM 4207 C C . ARG A 1 564 ? 11.211 -3.896 -39.360 1.00 90.94 564 ARG A C 1
ATOM 4209 O O . ARG A 1 564 ? 11.346 -3.856 -40.584 1.00 90.94 564 ARG A O 1
ATOM 4216 N N . PHE A 1 565 ? 12.179 -4.294 -38.535 1.00 91.38 565 PHE A N 1
ATOM 4217 C CA . PHE A 1 565 ? 13.438 -4.893 -38.965 1.00 91.38 565 PHE A CA 1
ATOM 4218 C C . PHE A 1 565 ? 13.324 -6.415 -38.951 1.00 91.38 565 PHE A C 1
ATOM 4220 O O . PHE A 1 565 ? 12.810 -7.004 -38.006 1.00 91.38 565 PHE A O 1
ATOM 4227 N N . LYS A 1 566 ? 13.832 -7.069 -39.998 1.00 88.50 566 LYS A N 1
ATOM 4228 C CA . LYS A 1 566 ? 13.951 -8.531 -40.028 1.00 88.50 566 LYS A CA 1
ATOM 4229 C C . LYS A 1 566 ? 15.346 -8.880 -39.544 1.00 88.50 566 LYS A C 1
ATOM 4231 O O . LYS A 1 566 ? 16.316 -8.580 -40.241 1.00 88.50 566 LYS A O 1
ATOM 4236 N N . PHE A 1 567 ? 15.444 -9.474 -38.366 1.00 86.75 567 PHE A N 1
ATOM 4237 C CA . PHE A 1 567 ? 16.700 -9.903 -37.763 1.00 86.75 567 PHE A CA 1
ATOM 4238 C C . PHE A 1 567 ? 16.720 -11.408 -37.541 1.00 86.75 567 PHE A C 1
ATOM 4240 O O . PHE A 1 567 ? 15.636 -12.021 -37.414 1.00 86.75 567 PHE A O 1
#

Secondary structure (DSSP, 8-state):
----HHHHHHHHHHHHHHHHHHHHHHHHHHHHHHHHHHHHIIIIIHHHHHHHHHHHHHHHHHHHHHHHHHH------TT--HHHHHHHHHHHHHHHHHHHHHHHHHHHHHHHHHHHHHHS---HHHHHHHHHHHHHHHHHHHHHHHHHHHHHHHHT---HHHHHHHHHHHHHHHHHHHHHHHHHHHHHHHHHHHHHHHHHHHHHHHHHHHHHHHHHHHHHHHHHHHHHHHHHHHHHHHHHHHHHHHHHHHHHHHHH-BTT------SSHHHHHHHHHHHHHHHHHHHHHHHHHHHHHHHHHHHHHHHHHHHHHHHHHHHHHHHHHHHHHHHHHHHHHHHHHHHHHHHHHHHHHHHHHHHHHHHHHHHHHHHHHHHHHHHHHHHHHHHHHHHHHHHHHHHHHHHHHHHHHHHHHHHHHHHHHHHHTGGGGHHHHHHHHHHHHHHHHHHHHHHHHHHHHHHHHHHHHHHHHHHHHHHHHHHHHHHHHHHHHHHHHHHHHHHHHHHHHHHHHHHHHHHHHHHHHHHHHHHHHHHHHHHHHHHHHHHHHHHHHHHHHHHHHHHHHHHTSB-